Protein AF-0000000077106778 (afdb_homodimer)

Nearest PDB structures (foldseek):
  1pno-assembly1_A  TM=4.713E-01  e=3.213E-03  Rhodospirillum rubrum
  6s59-assembly1_A  TM=4.724E-01  e=4.984E-02  Ovis aries
  6kv3-assembly2_C  TM=3.722E-01  e=4.205E-01  Staphylococcus aureus subsp. aureus COL
  6agm-assembly2_D-3  TM=3.253E-01  e=8.735E-01  Escherichia coli K-12
  3dpi-assembly1_A  TM=2.862E-01  e=7.276E-01  Burkholderia pseudomallei 1710b

Secondary structure (DSSP, 8-state):
-----------------------------SS----S---TTSTT---SS-TTT-EEEEEE--SS-THHHHHHHHHHHHHTSTTSTT--EEEEE----S--S-----HHHHHHHHTT-EEETTT-HHHHHHHHHHHHHHHHHTT--EEEEEES-SHHHHHHHHHHHHH-SS--GGGEEEEE--HHHHHTS-HHHHHHHHHHSEEEEPPPTTSSSSSS-B-EES--TTHHHHHH-TTTHHHHHHHHHHHHHHGGGSSS--HHHHTT-EE-TTHHHHHHHHT-TT--BHHHHHHHHH-----/-----------------------------SS----S---TTSTT---SS-TTT-EEEEEE--SS-THHHHHHHHHHHHHTSTTSTT--EEEEE----S--S-----HHHHHHHHTT-EEETTT-HHHHHHHHHHHHHHHHHTT--EEEEEES-SHHHHHHHHHHHHH-SS--GGGEEEEE--HHHHHTS-HHHHHHHHHHSEEEEPPPTTSTTSSS-B-EES--TTHHHHHH-TTTHHHHHHHHHHHHHHGGGSSS--HHHHTT-EE-TTHHHHHHHHT-TT--BHHHHHHHHH-----

Foldseek 3Di:
DDPPPPPPPPPPPPPPPPPPPPPPPPPPFPAPQLDPPQFCVDPPFDFLFDLVQEEEEEEAQPQVPLLSLLQLLLQLLVCVDPPNVSHHYAYEYNQAFQDHHDHDDDVVLNCLSPNPRYDYCNVCVVVRLVVVLVVLVVSVVSVAAYEYQDNAACVSVLVNCVVVVVPDPDQCAARYEYEDADPVRDVRYDVVSVVCNVVRHNYHYDHFQCAFSPQFAHEFALDQPCVVVQCVQPRSNVSVVSSLVSCVVCQVVIPDRDVSSVNNHHRNSSCRRVCNRGRSRSHGYNQSSCCHSVVGHPD/DCPPPCPPPPPPPPPPPPPPPPPPPPPPFPAPQQDPPQFCVDPPFDFLFDLVQAEEEEEAQPQVPLLSLLQLLLQLLVCVDPPNVSHHYAYEYNQAFQDHHDHDDDVVLNCLSPNPRYDYCNVCVVVRLVVVLVVLVVSVVRVAAYEYQDNAACVSVLVNCVVVVVPDPDQCAARYEYEDADPVNDVRYDVVSVVCNVVRHNYHYDHFQCAFSNQFAHEFALDQPCVVVQCVQPRSNVSVVSSLVSCVVCQVVIPDRDVSSVNNHHRNSSCRRVCNRGRSRSHGYNQSSCCHSVVGHPD

Sequence (598 aa):
MNLKNRLLALGLTLSAAGCAINPQIEAAGIYPQPQAKTCPSDVGFASRFAVGSDLLISNFDIKPDLDDVHSIAAVGSVLRSNPYRDVDYVAVVGTYGNQDGEYVDVPDLFSTAFENNWVDAHNKRSEALNIVSKKIEKTLDAGGRIWIQEAGQSHFTYDLISPIFEASKKDLKSKFVVVQHSMWNEHMSDLSHLLWLNTNTSYVRVQDGNMAGNGSPGYASQDGRAWPQLLEHSELGPLWTLAKQIADKYNPKAIYVNHFIRDGGFDFSDTTELAYILGFDGMYDQNDFFQCFAGISKNMNLKNRLLALGLTLSAAGCAINPQIEAAGIYPQPQAKTCPSDVGFASRFAVGSDLLISNFDIKPDLDDVHSIAAVGSVLRSNPYRDVDYVAVVGTYGNQDGEYVDVPDLFSTAFENNWVDAHNKRSEALNIVSKKIEKTLDAGGRIWIQEAGQSHFTYDLISPIFEASKKDLKSKFVVVQHSMWNEHMSDLSHLLWLNTNTSYVRVQDGNMAGNGSPGYASQDGRAWPQLLEHSELGPLWTLAKQIADKYNPKAIYVNHFIRDGGFDFSDTTELAYILGFDGMYDQNDFFQCFAGISKN

Radius of gyration: 27.35 Å; Cα contacts (8 Å, |Δi|>4): 1120; chains: 2; bounding box: 136×69×58 Å

Solvent-accessible surface area (backbone atoms only — not comparable to full-atom values): 31885 Å² total; per-residue (Å²): 140,87,83,75,77,78,76,80,78,79,77,76,75,74,76,75,74,74,72,74,70,78,73,74,70,78,67,82,53,91,38,74,72,56,61,80,82,57,36,61,75,40,89,85,57,62,48,76,54,49,56,91,44,27,38,39,36,41,36,27,20,33,44,42,48,52,40,40,42,41,16,48,37,51,48,26,41,47,45,68,26,78,84,34,56,65,50,42,58,38,36,35,38,37,21,49,48,70,62,66,69,57,72,61,89,55,64,68,59,47,36,64,41,43,54,81,39,56,41,47,34,64,89,36,40,71,59,31,46,52,56,51,44,52,54,49,50,56,29,48,73,71,70,22,39,40,36,34,29,46,34,31,19,49,44,49,59,40,68,48,46,52,60,53,56,70,71,41,91,63,90,52,31,88,38,31,36,38,28,36,36,50,67,64,31,56,59,32,18,55,62,72,48,50,52,48,44,52,72,54,30,42,54,42,65,48,47,48,12,56,40,53,82,64,63,20,26,9,28,37,35,56,70,38,80,59,48,70,58,44,53,65,32,89,82,55,5,69,43,46,44,50,30,49,52,51,36,65,66,46,33,84,74,35,90,69,62,54,62,31,51,73,63,52,23,36,32,24,28,57,37,38,33,47,23,52,42,58,38,45,35,44,27,52,34,50,57,51,49,37,32,59,63,66,67,41,73,85,120,139,86,80,76,79,78,77,79,78,79,78,76,76,76,77,75,77,73,73,75,71,76,74,75,68,77,68,84,54,93,38,74,71,57,64,81,82,58,36,64,75,39,88,85,58,64,48,77,53,50,55,89,44,25,39,37,37,42,37,27,21,33,45,42,50,53,40,40,43,40,17,48,38,49,50,27,42,47,45,69,27,78,85,36,55,64,49,43,59,37,36,36,38,38,20,50,48,69,62,67,69,56,72,61,88,53,66,67,59,47,36,64,40,44,54,83,40,56,41,46,34,64,88,36,40,71,59,30,44,51,57,51,44,52,54,48,51,56,30,49,73,72,70,22,40,41,38,34,29,45,33,33,18,48,44,48,58,41,67,47,46,52,60,53,57,70,72,42,92,63,90,53,29,89,37,30,36,39,27,37,36,51,67,64,31,56,61,30,19,56,63,71,49,50,52,48,44,50,72,53,28,43,55,41,63,49,49,48,12,56,42,52,81,65,63,20,25,9,28,38,36,56,71,39,78,60,49,69,61,43,53,65,31,88,79,55,4,69,42,47,44,50,30,48,52,53,38,65,66,46,33,84,72,36,92,70,62,54,62,30,51,73,63,51,23,36,32,25,27,57,37,37,32,46,24,53,42,57,37,44,35,42,28,51,34,49,56,51,47,37,32,58,63,66,68,40,72,86,118

Organism: Hirschia baltica (strain ATCC 49814 / DSM 5838 / IFAM 1418) (NCBI:txid582402)

pLDDT: mean 85.87, std 22.46, range [21.19, 98.88]

Structure (mmCIF, N/CA/C/O backbone):
data_AF-0000000077106778-model_v1
#
loop_
_entity.id
_entity.type
_entity.pdbx_description
1 polymer 'Uncharacterized protein'
#
loop_
_atom_site.group_PDB
_atom_site.id
_atom_site.type_symbol
_atom_site.label_atom_id
_atom_site.label_alt_id
_atom_site.label_comp_id
_atom_site.label_asym_id
_atom_site.label_entity_id
_atom_site.label_seq_id
_atom_site.pdbx_PDB_ins_code
_atom_site.Cartn_x
_atom_site.Cartn_y
_atom_site.Cartn_z
_atom_site.occupancy
_atom_site.B_iso_or_equiv
_atom_site.auth_seq_id
_atom_site.auth_comp_id
_atom_site.auth_asym_id
_atom_site.auth_atom_id
_atom_site.pdbx_PDB_model_num
ATOM 1 N N . MET A 1 1 ? 72.25 7.523 24.391 1 25.89 1 MET A N 1
ATOM 2 C CA . MET A 1 1 ? 72.062 7.996 23.031 1 25.89 1 MET A CA 1
ATOM 3 C C . MET A 1 1 ? 70.688 7.609 22.531 1 25.89 1 MET A C 1
ATOM 5 O O . MET A 1 1 ? 70.25 6.441 22.609 1 25.89 1 MET A O 1
ATOM 9 N N . ASN A 1 2 ? 69.688 8.703 22.406 1 25.11 2 ASN A N 1
ATOM 10 C CA . ASN A 1 2 ? 68.312 9.062 22.203 1 25.11 2 ASN A CA 1
ATOM 11 C C . ASN A 1 2 ? 67.812 8.727 20.781 1 25.11 2 ASN A C 1
ATOM 13 O O . ASN A 1 2 ? 68.375 9.266 19.812 1 25.11 2 ASN A O 1
ATOM 17 N N . LEU A 1 3 ? 67.312 7.438 20.5 1 22.25 3 LEU A N 1
ATOM 18 C CA . LEU A 1 3 ? 66.812 6.699 19.359 1 22.25 3 LEU A CA 1
ATOM 19 C C . LEU A 1 3 ? 65.625 7.449 18.719 1 22.25 3 LEU A C 1
ATOM 21 O O . LEU A 1 3 ? 64.5 7.344 19.172 1 22.25 3 LEU A O 1
ATOM 25 N N . LYS A 1 4 ? 65.812 8.773 18.391 1 25.11 4 LYS A N 1
ATOM 26 C CA . LYS A 1 4 ? 64.812 9.617 17.828 1 25.11 4 LYS A CA 1
ATOM 27 C C . LYS A 1 4 ? 64.375 9.125 16.453 1 25.11 4 LYS A C 1
ATOM 29 O O . LYS A 1 4 ? 65.125 9.219 15.484 1 25.11 4 LYS A O 1
ATOM 34 N N . ASN A 1 5 ? 63.656 7.941 16.359 1 21.19 5 ASN A N 1
ATOM 35 C CA . ASN A 1 5 ? 63.188 7.207 15.18 1 21.19 5 ASN A CA 1
ATOM 36 C C . ASN A 1 5 ? 62.344 8.078 14.266 1 21.19 5 ASN A C 1
ATOM 38 O O . ASN A 1 5 ? 61.312 8.578 14.688 1 21.19 5 ASN A O 1
ATOM 42 N N . ARG A 1 6 ? 62.938 8.875 13.375 1 22.05 6 ARG A N 1
ATOM 43 C CA . ARG A 1 6 ? 62.344 9.75 12.352 1 22.05 6 ARG A CA 1
ATOM 44 C C . ARG A 1 6 ? 61.438 8.969 11.406 1 22.05 6 ARG A C 1
ATOM 46 O O . ARG A 1 6 ? 61.938 8.188 10.578 1 22.05 6 ARG A O 1
ATOM 53 N N . LEU A 1 7 ? 60.312 8.383 11.852 1 23.81 7 LEU A N 1
ATOM 54 C CA . LEU A 1 7 ? 59.438 7.684 10.914 1 23.81 7 LEU A CA 1
ATOM 55 C C . LEU A 1 7 ? 58.969 8.625 9.805 1 23.81 7 LEU A C 1
ATOM 57 O O . LEU A 1 7 ? 58.438 9.688 10.078 1 23.81 7 LEU A O 1
ATOM 61 N N . LEU A 1 8 ? 59.625 8.664 8.664 1 22.47 8 LEU A N 1
ATOM 62 C CA . LEU A 1 8 ? 59.375 9.375 7.418 1 22.47 8 LEU A CA 1
ATOM 63 C C . LEU A 1 8 ? 57.969 9.086 6.918 1 22.47 8 LEU A C 1
ATOM 65 O O . LEU A 1 8 ? 57.594 7.926 6.695 1 22.47 8 LEU A O 1
ATOM 69 N N . ALA A 1 9 ? 56.938 9.945 7.23 1 23.77 9 ALA A N 1
ATOM 70 C CA . ALA A 1 9 ? 55.531 10.039 6.844 1 23.77 9 ALA A CA 1
ATOM 71 C C . ALA A 1 9 ? 55.406 10.242 5.34 1 23.77 9 ALA A C 1
ATOM 73 O O . ALA A 1 9 ? 55.75 11.297 4.809 1 23.77 9 ALA A O 1
ATOM 74 N N . LEU A 1 10 ? 55.875 9.281 4.496 1 26.06 10 LEU A N 1
ATOM 75 C CA . LEU A 1 10 ? 55.625 9.438 3.064 1 26.06 10 LEU A CA 1
ATOM 76 C C . LEU A 1 10 ? 54.156 9.641 2.789 1 26.06 10 LEU A C 1
ATOM 78 O O . LEU A 1 10 ? 53.312 8.805 3.166 1 26.06 10 LEU A O 1
ATOM 82 N N . GLY A 1 11 ? 53.688 10.898 2.66 1 22.39 11 GLY A N 1
ATOM 83 C CA . GLY A 1 11 ? 52.406 11.445 2.281 1 22.39 11 GLY A CA 1
ATOM 84 C C . GLY A 1 11 ? 51.938 11 0.905 1 22.39 11 GLY A C 1
ATOM 85 O O . GLY A 1 11 ? 52.531 11.398 -0.107 1 22.39 11 GLY A O 1
ATOM 86 N N . LEU A 1 12 ? 51.75 9.641 0.648 1 24.19 12 LEU A N 1
ATOM 87 C CA . LEU A 1 12 ? 51.219 9.25 -0.658 1 24.19 12 LEU A CA 1
ATOM 88 C C . LEU A 1 12 ? 49.938 10 -0.979 1 24.19 12 LEU A C 1
ATOM 90 O O . LEU A 1 12 ? 48.969 9.969 -0.196 1 24.19 12 LEU A O 1
ATOM 94 N N . THR A 1 13 ? 50.062 11.078 -1.682 1 21.72 13 THR A N 1
ATOM 95 C CA . THR A 1 13 ? 48.969 11.875 -2.254 1 21.72 13 THR A CA 1
ATOM 96 C C . THR A 1 13 ? 48.125 11.023 -3.189 1 21.72 13 THR A C 1
ATOM 98 O O . THR A 1 13 ? 48.594 10.539 -4.215 1 21.72 13 THR A O 1
ATOM 101 N N . LEU A 1 14 ? 47.375 10.078 -2.686 1 23.69 14 LEU A N 1
ATOM 102 C CA . LEU A 1 14 ? 46.438 9.398 -3.59 1 23.69 14 LEU A CA 1
ATOM 103 C C . LEU A 1 14 ? 45.562 10.398 -4.297 1 23.69 14 LEU A C 1
ATOM 105 O O . LEU A 1 14 ? 44.875 11.195 -3.646 1 23.69 14 LEU A O 1
ATOM 109 N N . SER A 1 15 ? 46 10.875 -5.441 1 22.17 15 SER A N 1
ATOM 110 C CA . SER A 1 15 ? 45.188 11.695 -6.355 1 22.17 15 SER A CA 1
ATOM 111 C C . SER A 1 15 ? 43.844 11.086 -6.605 1 22.17 15 SER A C 1
ATOM 113 O O . SER A 1 15 ? 43.719 9.938 -7.039 1 22.17 15 SER A O 1
ATOM 115 N N . ALA A 1 16 ? 42.875 11.5 -5.848 1 23.08 16 ALA A N 1
ATOM 116 C CA . ALA A 1 16 ? 41.469 11.211 -6.012 1 23.08 16 ALA A CA 1
ATOM 117 C C . ALA A 1 16 ? 40.969 11.625 -7.398 1 23.08 16 ALA A C 1
ATOM 119 O O . ALA A 1 16 ? 40.875 12.812 -7.707 1 23.08 16 ALA A O 1
ATOM 120 N N . ALA A 1 17 ? 41.562 10.992 -8.445 1 24.67 17 ALA A N 1
ATOM 121 C CA . ALA A 1 17 ? 40.938 11.281 -9.727 1 24.67 17 ALA A CA 1
ATOM 122 C C . ALA A 1 17 ? 39.438 11.211 -9.625 1 24.67 17 ALA A C 1
ATOM 124 O O . ALA A 1 17 ? 38.875 10.203 -9.156 1 24.67 17 ALA A O 1
ATOM 125 N N . GLY A 1 18 ? 38.781 12.32 -9.469 1 22 18 GLY A N 1
ATOM 126 C CA . GLY A 1 18 ? 37.375 12.617 -9.469 1 22 18 GLY A CA 1
ATOM 127 C C . GLY A 1 18 ? 36.656 12.031 -10.664 1 22 18 GLY A C 1
ATOM 128 O O . GLY A 1 18 ? 36.844 12.461 -11.797 1 22 18 GLY A O 1
ATOM 129 N N . CYS A 1 19 ? 36.688 10.711 -10.844 1 24.22 19 CYS A N 1
ATOM 130 C CA . CYS A 1 19 ? 35.844 10.258 -11.945 1 24.22 19 CYS A CA 1
ATOM 131 C C . CYS A 1 19 ? 34.5 10.961 -11.93 1 24.22 19 CYS A C 1
ATOM 133 O O . CYS A 1 19 ? 33.75 10.875 -10.945 1 24.22 19 CYS A O 1
ATOM 135 N N . ALA A 1 20 ? 34.375 11.992 -12.711 1 24.61 20 ALA A N 1
ATOM 136 C CA . ALA A 1 20 ? 33.125 12.688 -13.031 1 24.61 20 ALA A CA 1
ATOM 137 C C . ALA A 1 20 ? 32 11.695 -13.344 1 24.61 20 ALA A C 1
ATOM 139 O O . ALA A 1 20 ? 32.094 10.945 -14.32 1 24.61 20 ALA A O 1
ATOM 140 N N . ILE A 1 21 ? 31.531 11.008 -12.375 1 25.06 21 ILE A N 1
ATOM 141 C CA . ILE A 1 21 ? 30.328 10.188 -12.547 1 25.06 21 ILE A CA 1
ATOM 142 C C . ILE A 1 21 ? 29.281 10.977 -13.32 1 25.06 21 ILE A C 1
ATOM 144 O O . ILE A 1 21 ? 28.922 12.094 -12.953 1 25.06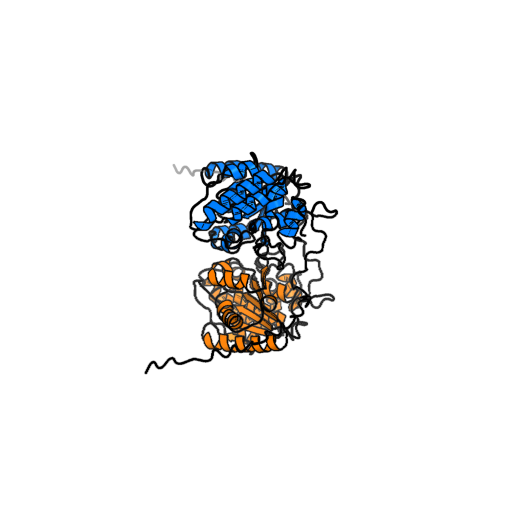 21 ILE A O 1
ATOM 148 N N . ASN A 1 22 ? 29.422 10.836 -14.656 1 24.59 22 ASN A N 1
ATOM 149 C CA . ASN A 1 22 ? 28.391 11.375 -15.539 1 24.59 22 ASN A CA 1
ATOM 150 C C . ASN A 1 22 ? 26.984 11.062 -15.016 1 24.59 22 ASN A C 1
ATOM 152 O O . ASN A 1 22 ? 26.594 9.898 -14.945 1 24.59 22 ASN A O 1
ATOM 156 N N . PRO A 1 23 ? 26.406 11.953 -14.32 1 24.83 23 PRO A N 1
ATOM 157 C CA . PRO A 1 23 ? 25.188 11.836 -13.523 1 24.83 23 PRO A CA 1
ATOM 158 C C . PRO A 1 23 ? 23.984 11.406 -14.352 1 24.83 23 PRO A C 1
ATOM 160 O O . PRO A 1 23 ? 22.953 11.016 -13.797 1 24.83 23 PRO A O 1
ATOM 163 N N . GLN A 1 24 ? 23.906 11.812 -15.641 1 25.7 24 GLN A N 1
ATOM 164 C CA . GLN A 1 24 ? 22.562 11.992 -16.156 1 25.7 24 GLN A CA 1
ATOM 165 C C . GLN A 1 24 ? 21.969 10.656 -16.609 1 25.7 24 GLN A C 1
ATOM 167 O O . GLN A 1 24 ? 21.781 10.43 -17.812 1 25.7 24 GLN A O 1
ATOM 172 N N . ILE A 1 25 ? 22.5 9.609 -16.297 1 27.23 25 ILE A N 1
ATOM 173 C CA . ILE A 1 25 ? 21.75 8.539 -16.938 1 27.23 25 ILE A CA 1
ATOM 174 C C . ILE A 1 25 ? 20.266 8.688 -16.625 1 27.23 25 ILE A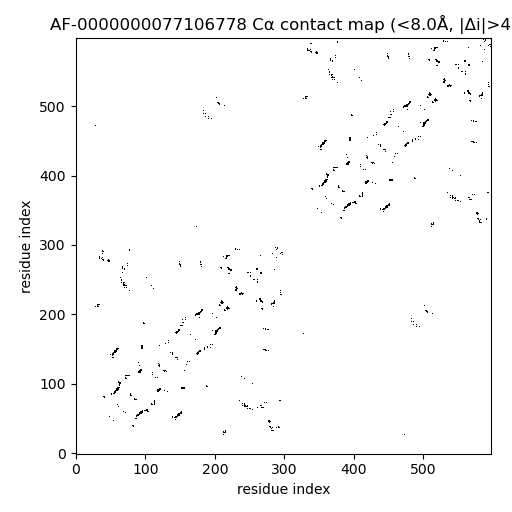 C 1
ATOM 176 O O . ILE A 1 25 ? 19.859 8.656 -15.453 1 27.23 25 ILE A O 1
ATOM 180 N N . GLU A 1 26 ? 19.422 9.273 -17.469 1 27.97 26 GLU A N 1
ATOM 181 C CA . GLU A 1 26 ? 17.969 9.359 -17.422 1 27.97 26 GLU A CA 1
ATOM 182 C C . GLU A 1 26 ? 17.344 8.023 -17.016 1 27.97 26 GLU A C 1
ATOM 184 O O . GLU A 1 26 ? 17.484 7.027 -17.719 1 27.97 26 GLU A O 1
ATOM 189 N N . ALA A 1 27 ? 17.359 7.66 -15.891 1 29.89 27 ALA A N 1
ATOM 190 C CA . ALA A 1 27 ? 16.625 6.492 -15.406 1 29.89 27 ALA A CA 1
ATOM 191 C C . ALA A 1 27 ? 15.242 6.41 -16.047 1 29.89 27 ALA A C 1
ATOM 193 O O . ALA A 1 27 ? 14.422 7.312 -15.875 1 29.89 27 ALA A O 1
ATOM 194 N N . ALA A 1 28 ? 15.023 5.914 -17.156 1 34.66 28 ALA A N 1
ATOM 195 C CA . ALA A 1 28 ? 13.68 5.586 -17.641 1 34.66 28 ALA A CA 1
ATOM 196 C C . ALA A 1 28 ? 12.812 5.043 -16.5 1 34.66 28 ALA A C 1
ATOM 198 O O . ALA A 1 28 ? 13.023 3.924 -16.031 1 34.66 28 ALA A O 1
ATOM 199 N N . GLY A 1 29 ? 12.492 5.824 -15.5 1 39.06 29 GLY A N 1
ATOM 200 C CA . GLY A 1 29 ? 11.859 5.562 -14.219 1 39.06 29 GLY A CA 1
ATOM 201 C C . GLY A 1 29 ? 10.578 4.762 -14.336 1 39.06 29 GLY A C 1
ATOM 202 O O . GLY A 1 29 ? 9.828 4.922 -15.297 1 39.06 29 GLY A O 1
ATOM 203 N N . ILE A 1 30 ? 10.648 3.604 -13.789 1 46.91 30 ILE A N 1
ATOM 204 C CA . ILE A 1 30 ? 9.523 2.678 -13.703 1 46.91 30 ILE A CA 1
ATOM 205 C C . ILE A 1 30 ? 8.25 3.445 -13.367 1 46.91 30 ILE A C 1
ATOM 207 O O . ILE A 1 30 ? 7.145 2.984 -13.672 1 46.91 30 ILE A O 1
ATOM 211 N N . TYR A 1 31 ? 8.391 4.555 -12.695 1 46.84 31 TYR A N 1
ATOM 212 C CA . TYR A 1 31 ? 7.207 5.348 -12.383 1 46.84 31 TYR A CA 1
ATOM 213 C C . TYR A 1 31 ? 7.094 6.551 -13.312 1 46.84 31 TYR A C 1
ATOM 215 O O . TYR A 1 31 ? 8.102 7.188 -13.633 1 46.84 31 TYR A O 1
ATOM 223 N N . PRO A 1 32 ? 6.055 6.617 -14.141 1 43.56 32 PRO A N 1
ATOM 224 C CA . PRO A 1 32 ? 5.941 7.887 -14.859 1 43.56 32 PRO A CA 1
ATOM 225 C C . PRO A 1 32 ? 6.336 9.094 -14.008 1 43.56 32 PRO A C 1
ATOM 227 O O . PRO A 1 32 ? 5.949 9.172 -12.836 1 43.56 32 PRO A O 1
ATOM 230 N N . GLN A 1 33 ? 7.395 9.734 -14.445 1 44.81 33 GLN A N 1
ATOM 231 C CA . GLN A 1 33 ? 7.723 10.977 -13.75 1 44.81 33 GLN A CA 1
ATOM 232 C C . GLN A 1 33 ? 6.551 11.953 -13.797 1 44.81 33 GLN A C 1
ATOM 234 O O . GLN A 1 33 ? 5.887 12.086 -14.828 1 44.81 33 GLN A O 1
ATOM 239 N N . PRO A 1 34 ? 5.984 12.336 -12.672 1 44 34 PRO A N 1
ATOM 240 C CA . PRO A 1 34 ? 4.953 13.375 -12.719 1 44 34 PRO A CA 1
ATOM 241 C C . PRO A 1 34 ? 5.305 14.523 -13.664 1 44 34 PRO A C 1
ATOM 243 O O . PRO A 1 34 ? 6.465 14.938 -13.727 1 44 34 PRO A O 1
ATOM 246 N N . GLN A 1 35 ? 4.613 14.711 -14.781 1 44.75 35 GLN A N 1
ATOM 247 C CA . GLN A 1 35 ? 4.777 15.875 -15.648 1 44.75 35 GLN A CA 1
ATOM 248 C C . GLN A 1 35 ? 4.863 17.156 -14.828 1 44.75 35 GLN A C 1
ATOM 250 O O . GLN A 1 35 ? 4.336 17.234 -13.719 1 44.75 35 GLN A O 1
ATOM 255 N N . ALA A 1 36 ? 5.332 18.359 -15.453 1 42.28 36 ALA A N 1
ATOM 256 C CA . ALA A 1 36 ? 5.711 19.688 -14.984 1 42.28 36 ALA A CA 1
ATOM 257 C C . ALA A 1 36 ? 4.512 20.438 -14.398 1 42.28 36 ALA A C 1
ATOM 259 O O . ALA A 1 36 ? 4.625 21.594 -14 1 42.28 36 ALA A O 1
ATOM 260 N N . LYS A 1 37 ? 3.254 20.156 -14.781 1 51.94 37 LYS A N 1
ATOM 261 C CA . LYS A 1 37 ? 2.369 21.234 -14.328 1 51.94 37 LYS A CA 1
ATOM 262 C C . LYS A 1 37 ? 2.139 21.156 -12.82 1 51.94 37 LYS A C 1
ATOM 264 O O . LYS A 1 37 ? 1.562 20.172 -12.32 1 51.94 37 LYS A O 1
ATOM 269 N N . THR A 1 38 ? 2.945 21.812 -11.922 1 60.69 38 THR A N 1
ATOM 270 C CA . THR A 1 38 ? 3.357 21.547 -10.555 1 60.69 38 THR A CA 1
ATOM 271 C C . THR A 1 38 ? 2.303 22.016 -9.562 1 60.69 38 THR A C 1
ATOM 273 O O . THR A 1 38 ? 2.041 21.359 -8.555 1 60.69 38 THR A O 1
ATOM 276 N N . CYS A 1 39 ? 1.713 23.125 -10.016 1 77.31 39 CYS A N 1
ATOM 277 C CA . CYS A 1 39 ? 0.872 23.656 -8.945 1 77.31 39 CYS A CA 1
ATOM 278 C C . CYS A 1 39 ? -0.604 23.562 -9.32 1 77.31 39 CYS A C 1
ATOM 280 O O . CYS A 1 39 ? -0.977 23.781 -10.469 1 77.31 39 CYS A O 1
ATOM 282 N N . PRO A 1 40 ? -1.445 23.141 -8.453 1 71.12 40 PRO A N 1
ATOM 283 C CA . PRO A 1 40 ? -2.887 23.031 -8.695 1 71.12 40 PRO A CA 1
ATOM 284 C C . PRO A 1 40 ? -3.502 24.312 -9.227 1 71.12 40 PRO A C 1
ATOM 286 O O . PRO A 1 40 ? -4.52 24.281 -9.922 1 71.12 40 PRO A O 1
ATOM 289 N N . SER A 1 41 ? -3.023 25.375 -8.883 1 64.69 41 SER A N 1
ATOM 290 C CA . SER A 1 41 ? -3.547 26.625 -9.414 1 64.69 41 SER A CA 1
ATOM 291 C C . SER A 1 41 ? -3.365 26.703 -10.922 1 64.69 41 SER A C 1
ATOM 293 O O . SER A 1 41 ? -4.004 27.516 -11.586 1 64.69 41 SER A O 1
ATOM 295 N N . ASP A 1 42 ? -2.609 25.734 -11.289 1 62.19 42 ASP A N 1
ATOM 296 C CA . ASP A 1 42 ? -2.375 25.719 -12.727 1 62.19 42 ASP A CA 1
ATOM 297 C C . ASP A 1 42 ? -3.537 25.062 -13.469 1 62.19 42 ASP A C 1
ATOM 299 O O . ASP A 1 42 ? -4.203 24.188 -12.93 1 62.19 42 ASP A O 1
ATOM 303 N N . VAL A 1 43 ? -3.896 25.5 -14.531 1 55.06 43 VAL A N 1
ATOM 304 C CA . VAL A 1 43 ? -5.008 25.062 -15.359 1 55.06 43 VAL A CA 1
ATOM 305 C C . VAL A 1 43 ? -4.898 23.547 -15.609 1 55.06 43 VAL A C 1
ATOM 307 O O . VAL A 1 43 ? -3.799 23.031 -15.82 1 55.06 43 VAL A O 1
ATOM 310 N N . GLY A 1 44 ? -6.059 22.891 -15.391 1 55.34 44 GLY A N 1
ATOM 311 C CA . GLY A 1 44 ? -6.207 21.484 -15.75 1 55.34 44 GLY A CA 1
ATOM 312 C C . GLY A 1 44 ? -5.992 20.547 -14.578 1 55.34 44 GLY A C 1
ATOM 313 O O . GLY A 1 44 ? -5.949 19.328 -14.758 1 55.34 44 GLY A O 1
ATOM 314 N N . PHE A 1 45 ? -5.934 21.172 -13.414 1 62.97 45 PHE A N 1
ATOM 315 C CA . PHE A 1 45 ? -5.785 20.312 -12.242 1 62.97 45 PHE A CA 1
ATOM 316 C C . PHE A 1 45 ? -7.109 19.656 -11.883 1 62.97 45 PHE A C 1
ATOM 318 O O . PHE A 1 45 ? -8.141 20.312 -11.812 1 62.97 45 PHE A O 1
ATOM 325 N N . ALA A 1 46 ? -7.023 18.266 -11.961 1 69 46 ALA A N 1
ATOM 326 C CA . ALA A 1 46 ? -8.234 17.531 -11.625 1 69 46 ALA A CA 1
ATOM 327 C C . ALA A 1 46 ? -8.125 16.891 -10.234 1 69 46 ALA A C 1
ATOM 329 O O . ALA A 1 46 ? -7.305 16 -10.016 1 69 46 ALA A O 1
ATOM 330 N N . SER A 1 47 ? -8.93 17.469 -9.32 1 83.75 47 SER A N 1
ATOM 331 C CA . SER A 1 47 ? -9.023 16.938 -7.965 1 83.75 47 SER A CA 1
ATOM 332 C C . SER A 1 47 ? -9.961 15.727 -7.918 1 83.75 47 SER A C 1
ATOM 334 O O . SER A 1 47 ? -10.961 15.68 -8.641 1 83.75 47 SER A O 1
ATOM 336 N N . ARG A 1 48 ? -9.516 14.75 -7.102 1 91.19 48 ARG A N 1
ATOM 337 C CA . ARG A 1 48 ? -10.398 13.617 -6.844 1 91.19 48 ARG A CA 1
ATOM 338 C C . ARG A 1 48 ? -11.508 14 -5.871 1 91.19 48 ARG A C 1
ATOM 340 O O . ARG A 1 48 ? -12.555 13.352 -5.82 1 91.19 48 ARG A O 1
ATOM 347 N N . PHE A 1 49 ? -11.242 15.047 -5.137 1 94.69 49 PHE A N 1
ATOM 348 C CA . PHE A 1 49 ? -12.133 15.609 -4.125 1 94.69 49 PHE A CA 1
ATOM 349 C C . PHE A 1 49 ? -13.078 16.625 -4.742 1 94.69 49 PHE A C 1
ATOM 351 O O . PHE A 1 49 ? -12.633 17.547 -5.43 1 94.69 49 PHE A O 1
ATOM 358 N N . ALA A 1 50 ? -14.344 16.469 -4.461 1 94.06 50 ALA A N 1
ATOM 359 C CA . ALA A 1 50 ? -15.32 17.469 -4.902 1 94.06 50 ALA A CA 1
ATOM 360 C C . ALA A 1 50 ? -15.516 18.547 -3.852 1 94.06 50 ALA A C 1
ATOM 362 O O . ALA A 1 50 ? -16.266 18.359 -2.891 1 94.06 50 ALA A O 1
ATOM 363 N N . VAL A 1 51 ? -14.945 19.766 -3.896 1 89 51 VAL A N 1
ATOM 364 C CA . VAL A 1 51 ? -14.891 20.859 -2.922 1 89 51 VAL A CA 1
ATOM 365 C C . VAL A 1 51 ? -16.312 21.297 -2.561 1 89 51 VAL A C 1
ATOM 367 O O . VAL A 1 51 ? -16.594 21.625 -1.407 1 89 51 VAL A O 1
ATOM 370 N N . GLY A 1 52 ? -17.359 21.016 -3.344 1 87.75 52 GLY A N 1
ATOM 371 C CA . GLY A 1 52 ? -18.703 21.469 -3.074 1 87.75 52 GLY A CA 1
ATOM 372 C C . GLY A 1 52 ? -19.562 20.438 -2.385 1 87.75 52 GLY A C 1
ATOM 373 O O . GLY A 1 52 ? -20.625 20.766 -1.834 1 87.75 52 GLY A O 1
ATOM 374 N N . SER A 1 53 ? -18.984 19.266 -2.195 1 95.25 53 SER A N 1
ATOM 375 C CA . SER A 1 53 ? -19.875 18.234 -1.689 1 95.25 53 SER A CA 1
ATOM 376 C C . SER A 1 53 ? -19.141 17.297 -0.729 1 95.25 53 SER A C 1
ATOM 378 O O . SER A 1 53 ? -19.719 16.812 0.239 1 95.25 53 SER A O 1
ATOM 380 N N . ASP A 1 54 ? -17.891 17.141 -0.909 1 98.12 54 ASP A N 1
ATOM 381 C CA . ASP A 1 54 ? -17.156 16.125 -0.161 1 98.12 54 ASP A CA 1
ATOM 382 C C . ASP A 1 54 ? -16.656 16.688 1.167 1 98.12 54 ASP A C 1
ATOM 384 O O . ASP A 1 54 ? -16.641 17.891 1.373 1 98.12 54 ASP A O 1
ATOM 388 N N . LEU A 1 55 ? -16.297 15.75 2.09 1 98.75 55 LEU A N 1
ATOM 389 C CA . LEU A 1 55 ? -15.688 16.078 3.375 1 98.75 55 LEU A CA 1
ATOM 390 C C . LEU A 1 55 ? -14.297 15.461 3.482 1 98.75 55 LEU A C 1
ATOM 392 O O . LEU A 1 55 ? -14.102 14.289 3.164 1 98.75 55 LEU A O 1
ATOM 396 N N . LEU A 1 56 ? -13.406 16.312 3.875 1 98.75 56 LEU A N 1
ATOM 397 C CA . LEU A 1 56 ? -12.055 15.844 4.184 1 98.75 56 LEU A CA 1
ATOM 398 C C . LEU A 1 56 ? -11.867 15.68 5.688 1 98.75 56 LEU A C 1
ATOM 400 O O . LEU A 1 56 ? -12.133 16.594 6.457 1 98.75 56 LEU A O 1
ATOM 404 N N . ILE A 1 57 ? -11.469 14.508 6.113 1 98.88 57 ILE A N 1
ATOM 405 C CA . ILE A 1 57 ? -11.023 14.25 7.48 1 98.88 57 ILE A CA 1
ATOM 406 C C . ILE A 1 57 ? -9.516 14.039 7.504 1 98.88 57 ILE A C 1
ATOM 408 O O . ILE A 1 57 ? -9.008 13.078 6.922 1 98.88 57 ILE A O 1
ATOM 412 N N . SER A 1 58 ? -8.836 14.938 8.133 1 98.69 58 SER A N 1
ATOM 413 C CA . SER A 1 58 ? -7.379 14.859 8.227 1 98.69 58 SER A CA 1
ATOM 414 C C . SER A 1 58 ? -6.938 14.367 9.602 1 98.69 58 SER A C 1
ATOM 416 O O . SER A 1 58 ? -7.035 15.102 10.586 1 98.69 58 SER A O 1
ATOM 418 N N . ASN A 1 59 ? -6.379 13.18 9.625 1 98.25 59 ASN A N 1
ATOM 419 C CA . ASN A 1 59 ? -5.941 12.555 10.867 1 98.25 59 ASN A CA 1
ATOM 420 C C . ASN A 1 59 ? -4.449 12.766 11.102 1 98.25 59 ASN A C 1
ATOM 422 O O . ASN A 1 59 ? -3.652 12.719 10.172 1 98.25 59 ASN A O 1
ATOM 426 N N . PHE A 1 60 ? -4.137 13.023 12.414 1 97.75 60 PHE A N 1
ATOM 427 C CA . PHE A 1 60 ? -2.748 13.141 12.852 1 97.75 60 PHE A CA 1
ATOM 428 C C . PHE A 1 60 ? -2.535 12.422 14.18 1 97.75 60 PHE A C 1
ATOM 430 O O . PHE A 1 60 ? -3.287 12.641 15.133 1 97.75 60 PHE A O 1
ATOM 437 N N . ASP A 1 61 ? -1.505 11.594 14.289 1 94.94 61 ASP A N 1
ATOM 438 C CA . ASP A 1 61 ? -1.337 10.836 15.531 1 94.94 61 ASP A CA 1
ATOM 439 C C . ASP A 1 61 ? -0.51 11.625 16.547 1 94.94 61 ASP A C 1
ATOM 441 O O . ASP A 1 61 ? -0.78 11.57 17.75 1 94.94 61 ASP A O 1
ATOM 445 N N . ILE A 1 62 ? 0.536 12.281 16.141 1 93.31 62 ILE A N 1
ATOM 446 C CA . ILE A 1 62 ? 1.454 13.102 16.922 1 93.31 62 ILE A CA 1
ATOM 447 C C . ILE A 1 62 ? 1.949 12.312 18.125 1 93.31 62 ILE A C 1
ATOM 449 O O . ILE A 1 62 ? 1.981 12.828 19.25 1 93.31 62 ILE A O 1
ATOM 453 N N . LYS A 1 63 ? 2.355 10.969 18.078 1 88.94 63 LYS A N 1
ATOM 454 C CA . LYS A 1 63 ? 2.863 10.125 19.156 1 88.94 63 LYS A CA 1
ATOM 455 C C . LYS A 1 63 ? 4.109 9.359 18.703 1 88.94 63 LYS A C 1
ATOM 457 O O . LYS A 1 63 ? 4.027 8.188 18.344 1 88.94 63 LYS A O 1
ATOM 462 N N . PRO A 1 64 ? 5.465 9.938 19.156 1 68.69 64 PRO A N 1
ATOM 463 C CA . PRO A 1 64 ? 5.586 11.398 19.094 1 68.69 64 PRO A CA 1
ATOM 464 C C . PRO A 1 64 ? 5.582 11.922 17.656 1 68.69 64 PRO A C 1
ATOM 466 O O . PRO A 1 64 ? 5.051 13 17.391 1 68.69 64 PRO A O 1
ATOM 469 N N . ASP A 1 65 ? 5.727 11.125 16.734 1 76 65 ASP A N 1
ATOM 470 C CA . ASP A 1 65 ? 5.934 11.234 15.297 1 76 65 ASP A CA 1
ATOM 471 C C . ASP A 1 65 ? 5.973 12.695 14.859 1 76 65 ASP A C 1
ATOM 473 O O . ASP A 1 65 ? 4.938 13.273 14.516 1 76 65 ASP A O 1
ATOM 477 N N . LEU A 1 66 ? 7.148 13.25 14.914 1 89.94 66 LEU A N 1
ATOM 478 C CA . LEU A 1 66 ? 7.277 14.703 14.789 1 89.94 66 LEU A CA 1
ATOM 479 C C . LEU A 1 66 ? 7.137 15.141 13.336 1 89.94 66 LEU A C 1
ATOM 481 O O . LEU A 1 66 ? 6.969 16.328 13.055 1 89.94 66 LEU A O 1
ATOM 485 N N . ASP A 1 67 ? 7.141 14.164 12.477 1 93.38 67 ASP A N 1
ATOM 486 C CA . ASP A 1 67 ? 6.801 14.516 11.102 1 93.38 67 ASP A CA 1
ATOM 487 C C . ASP A 1 67 ? 5.352 14.992 11 1 93.38 67 ASP A C 1
ATOM 489 O O . ASP A 1 67 ? 5.023 15.812 10.133 1 93.38 67 ASP A O 1
ATOM 493 N N . ASP A 1 68 ? 4.531 14.695 11.938 1 94.38 68 ASP A N 1
ATOM 494 C CA . ASP A 1 68 ? 3.154 15.18 11.977 1 94.38 68 ASP A CA 1
ATOM 495 C C . ASP A 1 68 ? 3.105 16.688 12.188 1 94.38 68 ASP A C 1
ATOM 497 O O . ASP A 1 68 ? 2.236 17.375 11.641 1 94.38 68 ASP A O 1
ATOM 501 N N . VAL A 1 69 ? 4.016 17.141 13.008 1 97.19 69 VAL A N 1
ATOM 502 C CA . VAL A 1 69 ? 4.023 18.578 13.312 1 97.19 69 VAL A CA 1
ATOM 503 C C . VAL A 1 69 ? 4.242 19.375 12.031 1 97.19 69 VAL A C 1
ATOM 505 O O . VAL A 1 69 ? 3.523 20.344 11.773 1 97.19 69 VAL A O 1
ATOM 508 N N . HIS A 1 70 ? 5.203 18.969 11.242 1 98.12 70 HIS A N 1
ATOM 509 C CA . HIS A 1 70 ? 5.41 19.594 9.945 1 98.12 70 HIS A CA 1
ATOM 510 C C . HIS A 1 70 ? 4.23 19.359 9.016 1 98.12 70 HIS A C 1
ATOM 512 O O . HIS A 1 70 ? 3.85 20.234 8.242 1 98.12 70 HIS A O 1
ATOM 518 N N . SER A 1 71 ? 3.631 18.203 9.078 1 98.44 71 SER A N 1
ATOM 519 C CA . SER A 1 71 ? 2.506 17.859 8.211 1 98.44 71 SER A CA 1
ATOM 520 C C . SER A 1 71 ? 1.287 18.719 8.523 1 98.44 71 SER A C 1
ATOM 522 O O . SER A 1 71 ? 0.554 19.109 7.617 1 98.44 71 SER A O 1
ATOM 524 N N . ILE A 1 72 ? 1.091 18.984 9.766 1 98.56 72 ILE A N 1
ATOM 525 C CA . ILE A 1 72 ? -0.005 19.859 10.172 1 98.56 72 ILE A CA 1
ATOM 526 C C . ILE A 1 72 ? 0.17 21.234 9.523 1 98.56 72 ILE A C 1
ATOM 528 O O . ILE A 1 72 ? -0.778 21.797 8.961 1 98.56 72 ILE A O 1
ATOM 532 N N . ALA A 1 73 ? 1.345 21.766 9.594 1 98.75 73 ALA A N 1
ATOM 533 C CA . ALA A 1 73 ? 1.634 23.062 8.984 1 98.75 73 ALA A CA 1
ATOM 534 C C . ALA A 1 73 ? 1.441 23 7.473 1 98.75 73 ALA A C 1
ATOM 536 O O . ALA A 1 73 ? 0.897 23.938 6.879 1 98.75 73 ALA A O 1
ATOM 537 N N . ALA A 1 74 ? 1.855 21.922 6.879 1 98.69 74 ALA A N 1
ATOM 538 C CA . ALA A 1 74 ? 1.721 21.766 5.43 1 98.69 74 ALA A CA 1
ATOM 539 C C . ALA A 1 74 ? 0.253 21.688 5.02 1 98.69 74 ALA A C 1
ATOM 541 O O . ALA A 1 74 ? -0.174 22.391 4.094 1 98.69 74 ALA A O 1
ATOM 542 N N . VAL A 1 75 ? -0.515 20.906 5.734 1 98.69 75 VAL A N 1
ATOM 543 C CA . VAL A 1 75 ? -1.938 20.781 5.438 1 98.69 75 VAL A CA 1
ATOM 544 C C . VAL A 1 75 ? -2.633 22.125 5.648 1 98.69 75 VAL A C 1
ATOM 546 O O . VAL A 1 75 ? -3.439 22.547 4.816 1 98.69 75 VAL A O 1
ATOM 549 N N . GLY A 1 76 ? -2.297 22.781 6.719 1 98.62 76 GLY A N 1
ATOM 550 C CA . GLY A 1 76 ? -2.822 24.125 6.938 1 98.62 76 GLY A CA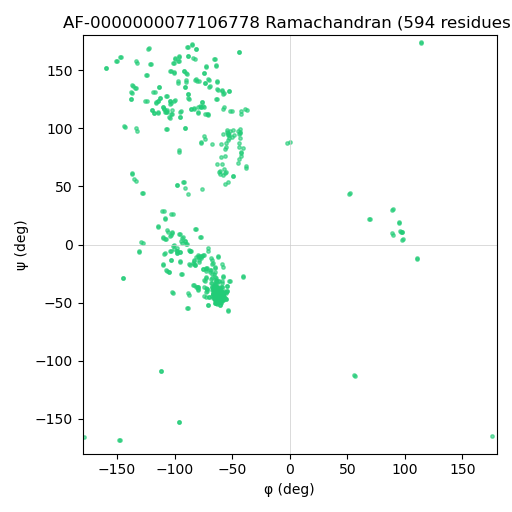 1
ATOM 551 C C . GLY A 1 76 ? -2.498 25.078 5.812 1 98.62 76 GLY A C 1
ATOM 552 O O . GLY A 1 76 ? -3.34 25.891 5.418 1 98.62 76 GLY A O 1
ATOM 553 N N . SER A 1 77 ? -1.304 25.016 5.301 1 98.06 77 SER A N 1
ATOM 554 C CA . SER A 1 77 ? -0.885 25.859 4.191 1 98.06 77 SER A CA 1
ATOM 555 C C . SER A 1 77 ? -1.723 25.609 2.945 1 98.06 77 SER A C 1
ATOM 557 O O . SER A 1 77 ? -2.139 26.547 2.262 1 98.06 77 SER A O 1
ATOM 559 N N . VAL A 1 78 ? -1.979 24.328 2.686 1 96.75 78 VAL A N 1
ATOM 560 C CA . VAL A 1 78 ? -2.744 23.938 1.506 1 96.75 78 VAL A CA 1
ATOM 561 C C . VAL A 1 78 ? -4.176 24.469 1.622 1 96.75 78 VAL A C 1
ATOM 563 O O . VAL A 1 78 ? -4.699 25.062 0.683 1 96.75 78 VAL A O 1
ATOM 566 N N . LEU A 1 79 ? -4.754 24.328 2.781 1 96.5 79 LEU A N 1
ATOM 567 C CA . LEU A 1 79 ? -6.168 24.641 2.98 1 96.5 79 LEU A CA 1
ATOM 568 C C . LEU A 1 79 ? -6.395 26.141 3.016 1 96.5 79 LEU A C 1
ATOM 570 O O . LEU A 1 79 ? -7.531 26.609 2.906 1 96.5 79 LEU A O 1
ATOM 574 N N . ARG A 1 80 ? -5.328 26.875 3.053 1 94.31 80 ARG A N 1
ATOM 575 C CA . ARG A 1 80 ? -5.418 28.328 3.01 1 94.31 80 ARG A CA 1
ATOM 576 C C . ARG A 1 80 ? -5.18 28.844 1.597 1 94.31 80 ARG A C 1
ATOM 578 O O . ARG A 1 80 ? -5.355 30.031 1.331 1 94.31 80 ARG A O 1
ATOM 585 N N . SER A 1 81 ? -4.855 27.953 0.78 1 91.44 81 SER A N 1
ATOM 586 C CA . SER A 1 81 ? -4.461 28.344 -0.568 1 91.44 81 SER A CA 1
ATOM 587 C C . SER A 1 81 ? -5.574 28.078 -1.573 1 91.44 81 SER A C 1
ATOM 589 O O . SER A 1 81 ? -6.375 27.156 -1.387 1 91.44 81 SER A O 1
ATOM 591 N N . ASN A 1 82 ? -5.578 28.984 -2.66 1 87.38 82 ASN A N 1
ATOM 592 C CA . ASN A 1 82 ? -6.434 28.641 -3.793 1 87.38 82 ASN A CA 1
ATOM 593 C C . ASN A 1 82 ? -5.902 27.438 -4.559 1 87.38 82 ASN A C 1
ATOM 595 O O . ASN A 1 82 ? -4.691 27.281 -4.723 1 87.38 82 ASN A O 1
ATOM 599 N N . PRO A 1 83 ? -6.738 26.516 -4.918 1 88.06 83 PRO A N 1
ATOM 600 C CA . PRO A 1 83 ? -8.203 26.562 -4.922 1 88.06 83 PRO A CA 1
ATOM 601 C C . PRO A 1 83 ? -8.812 25.797 -3.74 1 88.06 83 PRO A C 1
ATOM 603 O O . PRO A 1 83 ? -9.969 25.375 -3.807 1 88.06 83 PRO A O 1
ATOM 606 N N . TYR A 1 84 ? -8.102 25.672 -2.645 1 92.56 84 TYR A N 1
ATOM 607 C CA . TYR A 1 84 ? -8.547 24.703 -1.641 1 92.56 84 TYR A CA 1
ATOM 608 C C . TYR A 1 84 ? -9.148 25.422 -0.435 1 92.56 84 TYR A C 1
ATOM 610 O O . TYR A 1 84 ? -9.5 24.781 0.562 1 92.56 84 TYR A O 1
ATOM 618 N N . ARG A 1 85 ? -9.391 26.625 -0.57 1 92.31 85 ARG A N 1
ATOM 619 C CA . ARG A 1 85 ? -9.867 27.406 0.56 1 92.31 85 ARG A CA 1
ATOM 620 C C . ARG A 1 85 ? -11.281 27 0.959 1 92.31 85 ARG A C 1
ATOM 622 O O . ARG A 1 85 ? -11.672 27.156 2.115 1 92.31 85 ARG A O 1
ATOM 629 N N . ASP A 1 86 ? -11.992 26.438 0.016 1 93.5 86 ASP A N 1
ATOM 630 C CA . ASP A 1 86 ? -13.391 26.141 0.283 1 93.5 86 ASP A CA 1
ATOM 631 C C . ASP A 1 86 ? -13.586 24.656 0.583 1 93.5 86 ASP A C 1
ATOM 633 O O . ASP A 1 86 ? -14.719 24.188 0.672 1 93.5 86 ASP A O 1
ATOM 637 N N . VAL A 1 87 ? -12.555 23.953 0.769 1 96.19 87 VAL A N 1
ATOM 638 C CA . VAL A 1 87 ? -12.641 22.547 1.144 1 96.19 87 VAL A CA 1
ATOM 639 C C . VAL A 1 87 ? -13.312 22.422 2.51 1 96.19 87 VAL A C 1
ATOM 641 O O . VAL A 1 87 ? -12.938 23.109 3.461 1 96.19 87 VAL A O 1
ATOM 644 N N . ASP A 1 88 ? -14.375 21.641 2.592 1 98 88 ASP A N 1
ATOM 645 C CA . ASP A 1 88 ? -14.922 21.266 3.893 1 98 88 ASP A CA 1
ATOM 646 C C . ASP A 1 88 ? -14.07 20.203 4.57 1 98 88 ASP A C 1
ATOM 648 O O . ASP A 1 88 ? -13.805 19.156 3.984 1 98 88 ASP A O 1
ATOM 652 N N . TYR A 1 89 ? -13.625 20.562 5.75 1 98.69 89 TYR A N 1
ATOM 653 C CA . TYR A 1 89 ? -12.711 19.625 6.391 1 98.69 89 TYR A CA 1
ATOM 654 C C . TYR A 1 89 ? -12.867 19.656 7.906 1 98.69 89 TYR A C 1
ATOM 656 O O . TYR A 1 89 ? -13.477 20.594 8.453 1 98.69 89 TYR A O 1
ATOM 664 N N . VAL A 1 90 ? -12.383 18.609 8.547 1 98.88 90 VAL A N 1
ATOM 665 C CA . VAL A 1 90 ? -12.133 18.547 9.977 1 98.88 90 VAL A CA 1
ATOM 666 C C . VAL A 1 90 ? -10.797 17.859 10.242 1 98.88 90 VAL A C 1
ATOM 668 O O . VAL A 1 90 ? -10.531 16.781 9.711 1 98.88 90 VAL A O 1
ATOM 671 N N . ALA A 1 91 ? -9.984 18.547 10.961 1 98.81 91 ALA A N 1
ATOM 672 C CA . ALA A 1 91 ? -8.727 17.938 11.398 1 98.81 91 ALA A CA 1
ATOM 673 C C . ALA A 1 91 ? -8.891 17.234 12.742 1 98.81 91 ALA A C 1
ATOM 675 O O . ALA A 1 91 ? -9.617 17.719 13.617 1 98.81 91 ALA A O 1
ATOM 676 N N . VAL A 1 92 ? -8.25 16.094 12.906 1 98.75 92 VAL A N 1
ATOM 677 C CA . VAL A 1 92 ? -8.344 15.312 14.133 1 98.75 92 VAL A CA 1
ATOM 678 C C . VAL A 1 92 ? -6.949 15.031 14.68 1 98.75 92 VAL A C 1
ATOM 680 O O . VAL A 1 92 ? -6.098 14.484 13.969 1 98.75 92 VAL A O 1
ATOM 683 N N . VAL A 1 93 ? -6.688 15.406 15.906 1 97.88 93 VAL A N 1
ATOM 684 C CA . VAL A 1 93 ? -5.406 15.109 16.531 1 97.88 93 VAL A CA 1
ATOM 685 C C . VAL A 1 93 ? -5.555 13.898 17.469 1 97.88 93 VAL A C 1
ATOM 687 O O . VAL A 1 93 ? -6.633 13.664 18.016 1 97.88 93 VAL A O 1
ATOM 690 N N . GLY A 1 94 ? -4.48 13.102 17.609 1 97.19 94 GLY A N 1
ATOM 691 C CA . GLY A 1 94 ? -4.469 11.984 18.531 1 97.19 94 GLY A CA 1
ATOM 692 C C . GLY A 1 94 ? -4.98 10.695 17.906 1 97.19 94 GLY A C 1
ATOM 693 O O . GLY A 1 94 ? -5.559 9.852 18.609 1 97.19 94 GLY A O 1
ATOM 694 N N . THR A 1 95 ? -4.793 10.531 16.609 1 97.25 95 THR A N 1
ATOM 695 C CA . THR A 1 95 ? -5.312 9.359 15.914 1 97.25 95 THR A CA 1
ATOM 696 C C . THR A 1 95 ? -4.266 8.25 15.875 1 97.25 95 THR A C 1
ATOM 698 O O . THR A 1 95 ? -3.98 7.695 14.812 1 97.25 95 THR A O 1
ATOM 701 N N . TYR A 1 96 ? -3.758 7.891 17.062 1 95.06 96 TYR A N 1
ATOM 702 C CA . TYR A 1 96 ? -2.766 6.828 17.172 1 95.06 96 TYR A CA 1
ATOM 703 C C . TYR A 1 96 ? -3.42 5.5 17.531 1 95.06 96 TYR A C 1
ATOM 705 O O . TYR A 1 96 ? -4.586 5.469 17.938 1 95.06 96 TYR A O 1
ATOM 713 N N . GLY A 1 97 ? -2.701 4.398 17.203 1 95.19 97 GLY A N 1
ATOM 714 C CA . GLY A 1 97 ? -3.066 3.037 17.562 1 95.19 97 GLY A CA 1
ATOM 715 C C . GLY A 1 97 ? -2.117 2.404 18.562 1 95.19 97 GLY A C 1
ATOM 716 O O . GLY A 1 97 ? -1.971 2.896 19.672 1 95.19 97 GLY A O 1
ATOM 717 N N . ASN A 1 98 ? -1.317 1.438 18.109 1 93.69 98 ASN A N 1
ATOM 718 C CA . ASN A 1 98 ? -0.499 0.61 18.984 1 93.69 98 ASN A CA 1
ATOM 719 C C . ASN A 1 98 ? 0.913 1.171 19.125 1 93.69 98 ASN A C 1
ATOM 721 O O . ASN A 1 98 ? 1.748 0.588 19.828 1 93.69 98 ASN A O 1
ATOM 725 N N . GLN A 1 99 ? 1.17 2.258 18.547 1 91.38 99 GLN A N 1
ATOM 726 C CA . GLN A 1 99 ? 2.531 2.777 18.594 1 91.38 99 GLN A CA 1
ATOM 727 C C . GLN A 1 99 ? 2.875 3.273 20 1 91.38 99 GLN A C 1
ATOM 729 O O . GLN A 1 99 ? 2.021 3.832 20.688 1 91.38 99 GLN A O 1
ATOM 734 N N . ASP A 1 100 ? 4.113 3.037 20.406 1 89.19 100 ASP A N 1
ATOM 735 C CA . ASP A 1 100 ? 4.617 3.516 21.688 1 89.19 100 ASP A CA 1
ATOM 736 C C . ASP A 1 100 ? 5.129 4.949 21.578 1 89.19 100 ASP A C 1
ATOM 738 O O . ASP A 1 100 ? 5.094 5.547 20.5 1 89.19 100 ASP A O 1
ATOM 742 N N . GLY A 1 101 ? 5.465 5.543 22.781 1 89.31 101 GLY A N 1
ATOM 743 C CA . GLY A 1 101 ? 6.004 6.895 22.812 1 89.31 101 GLY A CA 1
ATOM 744 C C . GLY A 1 101 ? 5.078 7.887 23.5 1 89.31 101 GLY A C 1
ATOM 745 O O . GLY A 1 101 ? 3.941 7.551 23.844 1 89.31 101 GLY A O 1
ATOM 746 N N . GLU A 1 102 ? 5.691 9.016 23.609 1 91.75 102 GLU A N 1
ATOM 747 C CA . GLU A 1 102 ? 4.953 10.07 24.297 1 91.75 102 GLU A CA 1
ATOM 748 C C . GLU A 1 102 ? 4.133 10.898 23.312 1 91.75 102 GLU A C 1
ATOM 750 O O . GLU A 1 102 ? 4.602 11.219 22.219 1 91.75 102 GLU A O 1
ATOM 755 N N . TYR A 1 103 ? 2.914 11.156 23.719 1 94.31 103 TYR A N 1
ATOM 756 C CA . TYR A 1 103 ? 2.066 12.07 22.969 1 94.31 103 TYR A CA 1
ATOM 757 C C . TYR A 1 103 ? 2.516 13.516 23.156 1 94.31 103 TYR A C 1
ATOM 759 O O . TYR A 1 103 ? 2.857 13.922 24.266 1 94.31 103 TYR A O 1
ATOM 767 N N . VAL A 1 104 ? 2.521 14.297 22.109 1 93.44 104 VAL A N 1
ATOM 768 C CA . VAL A 1 104 ? 2.838 15.719 22.172 1 93.44 104 VAL A CA 1
ATOM 769 C C . VAL A 1 104 ? 1.562 16.547 22 1 93.44 104 VAL A C 1
ATOM 771 O O . VAL A 1 104 ? 0.946 16.531 20.938 1 93.44 104 VAL A O 1
ATOM 774 N N . ASP A 1 105 ? 1.193 17.219 23 1 94.69 105 ASP A N 1
ATOM 775 C CA . ASP A 1 105 ? -0.004 18.047 22.984 1 94.69 105 ASP A CA 1
ATOM 776 C C . ASP A 1 105 ? 0.26 19.359 22.25 1 94.69 105 ASP A C 1
ATOM 778 O O . ASP A 1 105 ? 1.116 20.156 22.672 1 94.69 105 ASP A O 1
ATOM 782 N N . VAL A 1 106 ? -0.52 19.578 21.125 1 96.38 106 VAL A N 1
ATOM 783 C CA . VAL A 1 106 ? -0.183 20.734 20.297 1 96.38 106 VAL A CA 1
ATOM 784 C C . VAL A 1 106 ? -1.455 21.484 19.922 1 96.38 106 VAL A C 1
ATOM 786 O O . VAL A 1 106 ? -1.697 21.766 18.75 1 96.38 106 VAL A O 1
ATOM 789 N N . PRO A 1 107 ? -2.262 21.922 20.875 1 97.5 107 PRO A N 1
ATOM 790 C CA . PRO A 1 107 ? -3.514 22.594 20.531 1 97.5 107 PRO A CA 1
ATOM 791 C C . PRO A 1 107 ? -3.289 23.922 19.812 1 97.5 107 PRO A C 1
ATOM 793 O O . PRO A 1 107 ? -4.07 24.297 18.938 1 97.5 107 PRO A O 1
ATOM 796 N N . ASP A 1 108 ? -2.254 24.688 20.188 1 98 108 ASP A N 1
ATOM 797 C CA . ASP A 1 108 ? -1.982 25.969 19.547 1 98 108 ASP A CA 1
ATOM 798 C C . ASP A 1 108 ? -1.646 25.797 18.078 1 98 108 ASP A C 1
ATOM 800 O O . ASP A 1 108 ? -2.027 26.625 17.234 1 98 108 ASP A O 1
ATOM 804 N N . LEU A 1 109 ? -0.943 24.75 17.766 1 98.56 109 LEU A N 1
ATOM 805 C CA . LEU A 1 109 ? -0.612 24.469 16.375 1 98.56 109 LEU A CA 1
ATOM 806 C C . LEU A 1 109 ? -1.867 24.156 15.57 1 98.56 109 LEU A C 1
ATOM 808 O O . LEU A 1 109 ? -2.041 24.641 14.453 1 98.56 109 LEU A O 1
ATOM 812 N N . PHE A 1 110 ? -2.754 23.359 16.141 1 98.62 110 PHE A N 1
ATOM 813 C CA . PHE A 1 110 ? -3.998 23 15.469 1 98.62 110 PHE A CA 1
ATOM 814 C C . PHE A 1 110 ? -4.883 24.219 15.266 1 98.62 110 PHE A C 1
ATOM 816 O O . PHE A 1 110 ? -5.465 24.406 14.195 1 98.62 110 PHE A O 1
ATOM 823 N N . SER A 1 111 ? -4.914 25.062 16.281 1 98.56 111 SER A N 1
ATOM 824 C CA . SER A 1 111 ? -5.727 26.266 16.172 1 98.56 111 SER A CA 1
ATOM 825 C C . SER A 1 111 ? -5.156 27.219 15.125 1 98.56 111 SER A C 1
ATOM 827 O O . SER A 1 111 ? -5.91 27.859 14.391 1 98.56 111 SER A O 1
ATOM 829 N N . THR A 1 112 ? -3.873 27.297 15.109 1 98.5 112 THR A N 1
ATOM 830 C CA . THR A 1 112 ? -3.234 28.172 14.125 1 98.5 112 THR A CA 1
ATOM 831 C C . THR A 1 112 ? -3.434 27.625 12.719 1 98.5 112 THR A C 1
ATOM 833 O O . THR A 1 112 ? -3.658 28.391 11.773 1 98.5 112 THR A O 1
ATOM 836 N N . ALA A 1 113 ? -3.406 26.344 12.586 1 98.69 113 ALA A N 1
ATOM 837 C CA . ALA A 1 113 ? -3.484 25.719 11.266 1 98.69 113 ALA A CA 1
ATOM 838 C C . ALA A 1 113 ? -4.93 25.641 10.781 1 98.69 113 ALA A C 1
ATOM 840 O O . ALA A 1 113 ? -5.195 25.812 9.586 1 98.69 113 ALA A O 1
ATOM 841 N N . PHE A 1 114 ? -5.855 25.391 11.758 1 98.56 114 PHE A N 1
ATOM 842 C CA . PHE A 1 114 ? -7.172 24.953 11.305 1 98.56 114 PHE A CA 1
ATOM 843 C C . PHE A 1 114 ? -8.266 25.797 11.938 1 98.56 114 PHE A C 1
ATOM 845 O O . PHE A 1 114 ? -9.453 25.531 11.742 1 98.56 114 PHE A O 1
ATOM 852 N N . GLU A 1 115 ? -7.855 26.766 12.727 1 97 115 GLU A N 1
ATOM 853 C CA . GLU A 1 115 ? -8.797 27.625 13.445 1 97 115 GLU A CA 1
ATOM 854 C C . GLU A 1 115 ? -9.734 26.781 14.312 1 97 115 GLU A C 1
ATOM 856 O O . GLU A 1 115 ? -9.289 26.031 15.18 1 97 115 GLU A O 1
ATOM 861 N N . ASN A 1 116 ? -11.031 26.766 13.953 1 97 116 ASN A N 1
ATOM 862 C CA . ASN A 1 116 ? -11.977 26.016 14.773 1 97 116 ASN A CA 1
ATOM 863 C C . ASN A 1 116 ? -12.359 24.688 14.117 1 97 116 ASN A C 1
ATOM 865 O O . ASN A 1 116 ? -13.172 23.938 14.664 1 97 116 ASN A O 1
ATOM 869 N N . ASN A 1 117 ? -11.734 24.328 13.078 1 98.44 117 ASN A N 1
ATOM 870 C CA . ASN A 1 117 ? -12.117 23.141 12.32 1 98.44 117 ASN A CA 1
ATOM 871 C C . ASN A 1 117 ? -11.258 21.938 12.695 1 98.44 117 ASN A C 1
ATOM 873 O O . ASN A 1 117 ? -10.68 21.281 11.82 1 98.44 117 ASN A O 1
ATOM 877 N N . TRP A 1 118 ? -11.18 21.688 13.992 1 98.75 118 TRP A N 1
ATOM 878 C CA . TRP A 1 118 ? -10.422 20.531 14.445 1 98.75 118 TRP A CA 1
ATOM 879 C C . TRP A 1 118 ? -10.992 19.984 15.75 1 98.75 118 TRP A C 1
ATOM 881 O O . TRP A 1 118 ? -11.758 20.672 16.438 1 98.75 118 TRP A O 1
ATOM 891 N N . VAL A 1 119 ? -10.688 18.656 16.031 1 98.75 119 VAL A N 1
ATOM 892 C CA . VAL A 1 119 ? -11.117 18.016 17.266 1 98.75 119 VAL A CA 1
ATOM 893 C C . VAL A 1 119 ? -9.945 17.25 17.891 1 98.75 119 VAL A C 1
ATOM 895 O O . VAL A 1 119 ? -8.992 16.891 17.188 1 98.75 119 VAL A O 1
ATOM 898 N N . ASP A 1 120 ? -10.062 17.016 19.188 1 98.44 120 ASP A N 1
ATOM 899 C CA . ASP A 1 120 ? -9.023 16.391 19.984 1 98.44 120 ASP A CA 1
ATOM 900 C C . ASP A 1 120 ? -9.414 14.961 20.375 1 98.44 120 ASP A C 1
ATOM 902 O O . ASP A 1 120 ? -10.078 14.75 21.391 1 98.44 120 ASP A O 1
ATOM 906 N N . ALA A 1 121 ? -8.883 14.023 19.641 1 98.19 121 ALA A N 1
ATOM 907 C CA . ALA A 1 121 ? -9.211 12.625 19.906 1 98.19 121 ALA A CA 1
ATOM 908 C C . ALA A 1 121 ? -8.336 12.062 21.031 1 98.19 121 ALA A C 1
ATOM 910 O O . ALA A 1 121 ? -8.625 11 21.578 1 98.19 121 ALA A O 1
ATOM 911 N N . HIS A 1 122 ? -7.25 12.734 21.344 1 97.19 122 HIS A N 1
ATOM 912 C CA . HIS A 1 122 ? -6.406 12.281 22.438 1 97.19 122 HIS A CA 1
ATOM 913 C C . HIS A 1 122 ? -7.082 12.508 23.781 1 97.19 122 HIS A C 1
ATOM 915 O O . HIS A 1 122 ? -7.23 11.578 24.578 1 97.19 122 HIS A O 1
ATOM 921 N N . ASN A 1 123 ? -7.562 13.719 24.078 1 96.88 123 ASN A N 1
ATOM 922 C CA . ASN A 1 123 ? -8.094 14.102 25.391 1 96.88 123 ASN A CA 1
ATOM 923 C C . ASN A 1 123 ? -9.609 13.914 25.438 1 96.88 123 ASN A C 1
ATOM 925 O O . ASN A 1 123 ? -10.18 13.789 26.531 1 96.88 123 ASN A O 1
ATOM 929 N N . LYS A 1 124 ? -10.234 13.969 24.312 1 98 124 LYS A N 1
ATOM 930 C CA . LYS A 1 124 ? -11.695 13.953 24.234 1 98 124 LYS A CA 1
ATOM 931 C C . LYS A 1 124 ? -12.164 13.031 23.109 1 98 124 LYS A C 1
ATOM 933 O O . LYS A 1 124 ? -12.938 13.445 22.25 1 98 124 LYS A O 1
ATOM 938 N N . ARG A 1 125 ? -11.844 11.812 23.219 1 97.88 125 ARG A N 1
ATOM 939 C CA . ARG A 1 125 ? -12.039 10.859 22.141 1 97.88 125 ARG A CA 1
ATOM 940 C C . ARG A 1 125 ? -13.523 10.711 21.812 1 97.88 125 ARG A C 1
ATOM 942 O O . ARG A 1 125 ? -13.914 10.773 20.641 1 97.88 125 ARG A O 1
ATOM 949 N N . SER A 1 126 ? -14.367 10.469 22.812 1 98.31 126 SER A N 1
ATOM 950 C CA . SER A 1 126 ? -15.797 10.273 22.578 1 98.31 126 SER A CA 1
ATOM 951 C C . SER A 1 126 ? -16.422 11.5 21.922 1 98.31 126 SER A C 1
ATOM 953 O O . SER A 1 126 ? -17.266 11.375 21.031 1 98.31 126 SER A O 1
ATOM 955 N N . GLU A 1 127 ? -16.062 12.617 22.391 1 98.56 127 GLU A N 1
ATOM 956 C CA . GLU A 1 127 ? -16.562 13.859 21.828 1 98.56 127 GLU A CA 1
ATOM 957 C C . GLU A 1 127 ? -16.109 14.031 20.391 1 98.56 127 GLU A C 1
ATOM 959 O O . GLU A 1 127 ? -16.906 14.43 19.516 1 98.56 127 GLU A O 1
ATOM 964 N N . ALA A 1 128 ? -14.844 13.781 20.141 1 98.75 128 ALA A N 1
ATOM 965 C CA . ALA A 1 128 ? -14.305 13.859 18.781 1 98.75 128 ALA A CA 1
ATOM 966 C C . ALA A 1 128 ? -15.07 12.945 17.828 1 98.75 128 ALA A C 1
ATOM 968 O O . ALA A 1 128 ? -15.484 13.367 16.75 1 98.75 128 ALA A O 1
ATOM 969 N N . LEU A 1 129 ? -15.312 11.703 18.25 1 98.81 129 LEU A N 1
ATOM 970 C CA . LEU A 1 129 ? -16.062 10.742 17.453 1 98.81 129 LEU A CA 1
ATOM 971 C C . LEU A 1 129 ? -17.453 11.266 17.141 1 98.81 129 LEU A C 1
ATOM 973 O O . LEU A 1 129 ? -17.938 11.164 16.016 1 98.81 129 LEU A O 1
ATOM 977 N N . ASN A 1 130 ? -18.078 11.812 18.094 1 98.62 130 ASN A N 1
ATOM 978 C CA . ASN A 1 130 ? -19.438 12.32 17.938 1 98.62 130 ASN A CA 1
ATOM 979 C C . ASN A 1 130 ? -19.484 13.477 16.938 1 98.62 130 ASN A C 1
ATOM 981 O O . ASN A 1 130 ? -20.328 13.5 16.047 1 98.62 130 ASN A O 1
ATOM 985 N N . ILE A 1 131 ? -18.609 14.422 17.062 1 98.75 131 ILE A N 1
ATOM 986 C CA . ILE A 1 131 ? -18.594 15.617 16.234 1 98.75 131 ILE A CA 1
ATOM 987 C C . ILE A 1 131 ? -18.328 15.227 14.781 1 98.75 131 ILE A C 1
ATOM 989 O O . ILE A 1 131 ? -19.047 15.656 13.875 1 98.75 131 ILE A O 1
ATOM 993 N N . VAL A 1 132 ? -17.375 14.391 14.578 1 98.88 132 VAL A N 1
ATOM 994 C CA . VAL A 1 132 ? -16.984 14.031 13.219 1 98.88 132 VAL A CA 1
ATOM 995 C C . VAL A 1 132 ? -18.062 13.141 12.594 1 98.88 132 VAL A C 1
ATOM 997 O O . VAL A 1 132 ? -18.359 13.273 11.406 1 98.88 132 VAL A O 1
ATOM 1000 N N . SER A 1 133 ? -18.641 12.258 13.375 1 98.69 133 SER A N 1
ATOM 1001 C CA . SER A 1 133 ? -19.703 11.406 12.859 1 98.69 133 SER A CA 1
ATOM 1002 C C . SER A 1 133 ? -20.875 12.234 12.344 1 98.69 133 SER A C 1
ATOM 1004 O O . SER A 1 133 ? -21.453 11.914 11.305 1 98.69 133 SER A O 1
ATOM 1006 N N . LYS A 1 134 ? -21.219 13.227 13.047 1 98.31 134 LYS A N 1
ATOM 1007 C CA . LYS A 1 134 ? -22.312 14.086 12.633 1 98.31 134 LYS A CA 1
ATOM 1008 C C . LYS A 1 134 ? -21.984 14.797 11.32 1 98.31 134 LYS A C 1
ATOM 1010 O O . LYS A 1 134 ? -22.859 14.945 10.461 1 98.31 134 LYS A O 1
ATOM 1015 N N . LYS A 1 135 ? -20.797 15.219 11.203 1 98.5 135 LYS A N 1
ATOM 1016 C CA . LYS A 1 135 ? -20.375 15.844 9.953 1 98.5 135 LYS A CA 1
ATOM 1017 C C . LYS A 1 135 ? -20.453 14.859 8.789 1 98.5 135 LYS A C 1
ATOM 1019 O O . LYS A 1 135 ? -20.859 15.227 7.684 1 98.5 135 LYS A O 1
ATOM 1024 N N . ILE A 1 136 ? -20.062 13.648 9.047 1 98.69 136 ILE A N 1
ATOM 1025 C CA . ILE A 1 136 ? -20.109 12.602 8.031 1 98.69 136 ILE A CA 1
ATOM 1026 C C . ILE A 1 136 ? -21.562 12.375 7.594 1 98.69 136 ILE A C 1
ATOM 1028 O O . ILE A 1 136 ? -21.859 12.352 6.395 1 98.69 136 ILE A O 1
ATOM 1032 N N . GLU A 1 137 ? -22.391 12.281 8.508 1 97.31 137 GLU A N 1
ATOM 1033 C CA . GLU A 1 137 ? -23.797 12.023 8.211 1 97.31 137 GLU A CA 1
ATOM 1034 C C . GLU A 1 137 ? -24.391 13.133 7.34 1 97.31 137 GLU A C 1
ATOM 1036 O O . GLU A 1 137 ? -25.078 12.852 6.359 1 97.31 137 GLU A O 1
ATOM 1041 N N . LYS A 1 138 ? -24.109 14.289 7.734 1 97.62 138 LYS A N 1
ATOM 1042 C CA . LYS A 1 138 ? -24.594 15.438 6.969 1 97.62 138 LYS A CA 1
ATOM 1043 C C . LYS A 1 138 ? -24.078 15.383 5.531 1 97.62 138 LYS A C 1
ATOM 1045 O O . LYS A 1 138 ? -24.844 15.641 4.59 1 97.62 138 LYS A O 1
ATOM 1050 N N . THR A 1 139 ? -22.844 15.078 5.363 1 98.38 139 THR A N 1
ATOM 1051 C CA . THR A 1 139 ? -22.219 15.016 4.047 1 98.38 139 THR A CA 1
ATOM 1052 C C . THR A 1 139 ? -22.828 13.891 3.211 1 98.38 139 THR A C 1
ATOM 1054 O O . THR A 1 139 ? -23.141 14.094 2.037 1 98.38 139 THR A O 1
ATOM 1057 N N . LEU A 1 140 ? -22.969 12.727 3.811 1 97.5 140 LEU A N 1
ATOM 1058 C CA . LEU A 1 140 ? -23.547 11.578 3.115 1 97.5 140 LEU A CA 1
ATOM 1059 C C . LEU A 1 140 ? -24.984 11.867 2.689 1 97.5 140 LEU A C 1
ATOM 1061 O O . LEU A 1 140 ? -25.391 11.5 1.586 1 97.5 140 LEU A O 1
ATOM 1065 N N . ASP A 1 141 ? -25.703 12.531 3.504 1 95.56 141 ASP A N 1
ATOM 1066 C CA . ASP A 1 141 ? -27.094 12.891 3.205 1 95.56 141 ASP A CA 1
ATOM 1067 C C . ASP A 1 141 ? -27.156 13.836 2.008 1 95.56 141 ASP A C 1
ATOM 1069 O O . ASP A 1 141 ? -28.125 13.789 1.234 1 95.56 141 ASP A O 1
ATOM 1073 N N . ALA A 1 142 ? -26.203 14.617 1.833 1 96.5 142 ALA A N 1
ATOM 1074 C CA . ALA A 1 142 ? -26.156 15.578 0.73 1 96.5 142 ALA A CA 1
ATOM 1075 C C . ALA A 1 142 ? -25.562 14.938 -0.523 1 96.5 142 ALA A C 1
ATOM 1077 O O . ALA A 1 142 ? -25.438 15.594 -1.561 1 96.5 142 ALA A O 1
ATOM 1078 N N . GLY A 1 143 ? -25.094 13.727 -0.414 1 95.56 143 GLY A N 1
ATOM 1079 C CA . GLY A 1 143 ? -24.641 12.977 -1.572 1 95.56 143 GLY A CA 1
ATOM 1080 C C . GLY A 1 143 ? -23.125 13.031 -1.754 1 95.56 143 GLY A C 1
ATOM 1081 O O . GLY A 1 143 ? -22.594 12.484 -2.723 1 95.56 143 GLY A O 1
ATOM 1082 N N . GLY A 1 144 ? -22.438 13.688 -0.751 1 97.75 144 GLY A N 1
ATOM 1083 C CA . GLY A 1 144 ? -21 13.82 -0.866 1 97.75 144 GLY A CA 1
ATOM 1084 C C . GLY A 1 144 ? -20.25 12.586 -0.416 1 97.75 144 GLY A C 1
ATOM 1085 O O . GLY A 1 144 ? -20.844 11.672 0.165 1 97.75 144 GLY A O 1
ATOM 1086 N N . ARG A 1 145 ? -18.953 12.484 -0.681 1 98 145 ARG A N 1
ATOM 1087 C CA . ARG A 1 145 ? -18.047 11.43 -0.233 1 98 145 ARG A CA 1
ATOM 1088 C C . ARG A 1 145 ? -17.234 11.891 0.97 1 98 145 ARG A C 1
ATOM 1090 O O . ARG A 1 145 ? -17.094 13.094 1.213 1 98 145 ARG A O 1
ATOM 1097 N N . ILE A 1 146 ? -16.719 10.883 1.669 1 98.81 146 ILE A N 1
ATOM 1098 C CA . ILE A 1 146 ? -15.844 11.102 2.812 1 98.81 146 ILE A CA 1
ATOM 1099 C C . ILE A 1 146 ? -14.414 10.68 2.465 1 98.81 146 ILE A C 1
ATOM 1101 O O . ILE A 1 146 ? -14.172 9.508 2.141 1 98.81 146 ILE A O 1
ATOM 1105 N N . TRP A 1 147 ? -13.539 11.617 2.512 1 98.69 147 TRP A N 1
ATOM 1106 C CA . TRP A 1 147 ? -12.117 11.352 2.279 1 98.69 147 TRP A CA 1
ATOM 1107 C C . TRP A 1 147 ? -11.328 11.43 3.582 1 98.69 147 TRP A C 1
ATOM 1109 O O . TRP A 1 147 ? -11.414 12.414 4.309 1 98.69 147 TRP A O 1
ATOM 1119 N N . ILE A 1 148 ? -10.586 10.398 3.846 1 98.69 148 ILE A N 1
ATOM 1120 C CA . ILE A 1 148 ? -9.82 10.352 5.086 1 98.69 148 ILE A CA 1
ATOM 1121 C C . ILE A 1 148 ? -8.328 10.289 4.77 1 98.69 148 ILE A C 1
ATOM 1123 O O . ILE A 1 148 ? -7.855 9.336 4.145 1 98.69 148 ILE A O 1
ATOM 1127 N N . GLN A 1 149 ? -7.637 11.305 5.109 1 98.31 149 GLN A N 1
ATOM 1128 C CA . GLN A 1 149 ? -6.18 11.328 5.137 1 98.31 149 GLN A CA 1
ATOM 1129 C C . GLN A 1 149 ? -5.641 10.664 6.402 1 98.31 149 GLN A C 1
ATOM 1131 O O . GLN A 1 149 ? -5.75 11.227 7.496 1 98.31 149 GLN A O 1
ATOM 1136 N N . GLU A 1 150 ? -4.977 9.555 6.227 1 96.25 150 GLU A N 1
ATOM 1137 C CA . GLU A 1 150 ? -4.496 8.812 7.387 1 96.25 150 GLU A CA 1
ATOM 1138 C C . GLU A 1 150 ? -3.043 9.164 7.703 1 96.25 150 GLU A C 1
ATOM 1140 O O . GLU A 1 150 ? -2.133 8.383 7.406 1 96.25 150 GLU A O 1
ATOM 1145 N N . ALA A 1 151 ? -2.863 10.258 8.328 1 91.19 151 ALA A N 1
ATOM 1146 C CA . ALA A 1 151 ? -1.546 10.602 8.859 1 91.19 151 ALA A CA 1
ATOM 1147 C C . ALA A 1 151 ? -1.359 10.047 10.273 1 91.19 151 ALA A C 1
ATOM 1149 O O . ALA A 1 151 ? -0.944 10.773 11.18 1 91.19 151 ALA A O 1
ATOM 1150 N N . GLY A 1 152 ? -1.737 8.891 10.492 1 91.31 152 GLY A N 1
ATOM 1151 C CA . GLY A 1 152 ? -1.702 8.086 11.711 1 91.31 152 GLY A CA 1
ATOM 1152 C C . GLY A 1 152 ? -2.258 6.691 11.523 1 91.31 152 GLY A C 1
ATOM 1153 O O . GLY A 1 152 ? -2.35 6.199 10.391 1 91.31 152 GLY A O 1
ATOM 1154 N N . GLN A 1 153 ? -2.492 6.133 12.633 1 94.56 153 GLN A N 1
ATOM 1155 C CA . GLN A 1 153 ? -2.965 4.754 12.586 1 94.56 153 GLN A CA 1
ATOM 1156 C C . GLN A 1 153 ? -4.484 4.695 12.469 1 94.56 153 GLN A C 1
ATOM 1158 O O . GLN A 1 153 ? -5.164 5.707 12.633 1 94.56 153 GLN A O 1
ATOM 1163 N N . SER A 1 154 ? -4.977 3.502 12.219 1 95.19 154 SER A N 1
ATOM 1164 C CA . SER A 1 154 ? -6.328 3.396 11.68 1 95.19 154 SER A CA 1
ATOM 1165 C C . SER A 1 154 ? -7.352 3.152 12.781 1 95.19 154 SER A C 1
ATOM 1167 O O . SER A 1 154 ? -8.539 2.957 12.5 1 95.19 154 SER A O 1
ATOM 1169 N N . HIS A 1 155 ? -6.98 3.248 14.07 1 97.5 155 HIS A N 1
ATOM 1170 C CA . HIS A 1 155 ? -7.898 2.961 15.164 1 97.5 155 HIS A CA 1
ATOM 1171 C C . HIS A 1 155 ? -9.055 3.951 15.188 1 97.5 155 HIS A C 1
ATOM 1173 O O . HIS A 1 155 ? -10.219 3.551 15.273 1 97.5 155 HIS A O 1
ATOM 1179 N N . PHE A 1 156 ? -8.734 5.23 15.148 1 98.31 156 PHE A N 1
ATOM 1180 C CA . PHE A 1 156 ? -9.781 6.246 15.195 1 98.31 156 PHE A CA 1
ATOM 1181 C C . PHE A 1 156 ? -10.711 6.121 13.992 1 98.31 156 PHE A C 1
ATOM 1183 O O . PHE A 1 156 ? -11.93 6.211 14.141 1 98.31 156 PHE A O 1
ATOM 1190 N N . THR A 1 157 ? -10.141 5.938 12.781 1 98.56 157 THR A N 1
ATOM 1191 C CA . THR A 1 157 ? -10.914 5.812 11.555 1 98.56 157 THR A CA 1
ATOM 1192 C C . THR A 1 157 ? -11.891 4.648 11.648 1 98.56 157 THR A C 1
ATOM 1194 O O . THR A 1 157 ? -13.07 4.789 11.305 1 98.56 157 THR A O 1
ATOM 1197 N N . TYR A 1 158 ? -11.422 3.504 12.109 1 98.56 158 TYR A N 1
ATOM 1198 C CA . TYR A 1 158 ? -12.289 2.342 12.266 1 98.56 158 TYR A CA 1
ATOM 1199 C C . TYR A 1 158 ? -13.43 2.641 13.234 1 98.56 158 TYR A C 1
ATOM 1201 O O . TYR A 1 158 ? -14.602 2.383 12.93 1 98.56 158 TYR A O 1
ATOM 1209 N N . ASP A 1 159 ? -13.07 3.18 14.398 1 98.44 159 ASP A N 1
ATOM 1210 C CA . ASP A 1 159 ? -14.078 3.484 15.414 1 98.44 159 ASP A CA 1
ATOM 1211 C C . ASP A 1 159 ? -15.078 4.512 14.898 1 98.44 159 ASP A C 1
ATOM 1213 O O . ASP A 1 159 ? -16.25 4.508 15.297 1 98.44 159 ASP A O 1
ATOM 1217 N N . LEU A 1 160 ? -14.625 5.355 14.07 1 98.62 160 LEU A N 1
ATOM 1218 C CA . LEU A 1 160 ? -15.438 6.434 13.523 1 98.62 160 LEU A CA 1
ATOM 1219 C C . LEU A 1 160 ? -16.453 5.898 12.516 1 98.62 160 LEU A C 1
ATOM 1221 O O . LEU A 1 160 ? -17.625 6.266 12.562 1 98.62 160 LEU A O 1
ATOM 1225 N N . ILE A 1 161 ? -16.047 5.008 11.602 1 97.31 161 ILE A N 1
ATOM 1226 C CA . ILE A 1 161 ? -16.922 4.801 10.453 1 97.31 161 ILE A CA 1
ATOM 1227 C C . ILE A 1 161 ? -17.609 3.443 10.562 1 97.31 161 ILE A C 1
ATOM 1229 O O . ILE A 1 161 ? -18.641 3.215 9.945 1 97.31 161 ILE A O 1
ATOM 1233 N N . SER A 1 162 ? -17.047 2.455 11.344 1 97.75 162 SER A N 1
ATOM 1234 C CA . SER A 1 162 ? -17.672 1.136 11.43 1 97.75 162 SER A CA 1
ATOM 1235 C C . SER A 1 162 ? -19.094 1.226 11.961 1 97.75 162 SER A C 1
ATOM 1237 O O . SER A 1 162 ? -20 0.553 11.453 1 97.75 162 SER A O 1
ATOM 1239 N N . PRO A 1 163 ? -19.359 2.086 12.992 1 97.56 163 PRO A N 1
ATOM 1240 C CA . PRO A 1 163 ? -20.75 2.207 13.445 1 97.56 163 PRO A CA 1
ATOM 1241 C C . PRO A 1 163 ? -21.672 2.771 12.367 1 97.56 163 PRO A C 1
ATOM 1243 O O . PRO A 1 163 ? -22.859 2.432 12.328 1 97.56 163 PRO A O 1
ATOM 1246 N N . ILE A 1 164 ? -21.203 3.619 11.539 1 97.31 164 ILE A N 1
ATOM 1247 C CA . ILE A 1 164 ? -21.984 4.203 10.461 1 97.31 164 ILE A CA 1
ATOM 1248 C C . ILE A 1 164 ? -22.375 3.121 9.461 1 97.31 164 ILE A C 1
ATOM 1250 O O . ILE A 1 164 ? -23.531 3.068 9 1 97.31 164 ILE A O 1
ATOM 1254 N N . PHE A 1 165 ? -21.438 2.303 9.109 1 96.25 165 PHE A N 1
ATOM 1255 C CA . PHE A 1 165 ? -21.688 1.182 8.211 1 96.25 165 PHE A CA 1
ATOM 1256 C C . PHE A 1 165 ? -22.703 0.222 8.812 1 96.25 165 PHE A C 1
ATOM 1258 O O . PHE A 1 165 ? -23.609 -0.262 8.117 1 96.25 165 PHE A O 1
ATOM 1265 N N . GLU A 1 166 ? -22.578 -0.04 10.07 1 95 166 GLU A N 1
ATOM 1266 C CA . GLU A 1 166 ? -23.484 -0.947 10.766 1 95 166 GLU A CA 1
ATOM 1267 C C . GLU A 1 166 ? -24.906 -0.401 10.773 1 95 166 GLU A C 1
ATOM 1269 O O . GLU A 1 166 ? -25.875 -1.164 10.68 1 95 166 GLU A O 1
ATOM 1274 N N . ALA A 1 167 ? -25 0.855 10.891 1 94.06 167 ALA A N 1
ATOM 1275 C CA . ALA A 1 167 ? -26.312 1.496 11 1 94.06 167 ALA A CA 1
ATOM 1276 C C . ALA A 1 167 ? -26.938 1.689 9.617 1 94.06 167 ALA A C 1
ATOM 1278 O O . ALA A 1 167 ? -28.141 1.925 9.508 1 94.06 167 ALA A O 1
ATOM 1279 N N . SER A 1 168 ? -26.109 1.603 8.664 1 91.75 168 SER A N 1
ATOM 1280 C CA . SER A 1 168 ? -26.594 1.938 7.328 1 91.75 168 SER A CA 1
ATOM 1281 C C . SER A 1 168 ? -27.172 0.713 6.625 1 91.75 168 SER A C 1
ATOM 1283 O O . SER A 1 168 ? -26.641 -0.393 6.766 1 91.75 168 SER A O 1
ATOM 1285 N N . LYS A 1 169 ? -28.172 0.896 5.809 1 87.19 169 LYS A N 1
ATOM 1286 C CA . LYS A 1 169 ? -28.75 -0.151 4.973 1 87.19 169 LYS A CA 1
ATOM 1287 C C . LYS A 1 169 ? -28.203 -0.085 3.551 1 87.19 169 LYS A C 1
ATOM 1289 O O . LYS A 1 169 ? -28.484 -0.959 2.729 1 87.19 169 LYS A O 1
ATOM 1294 N N . LYS A 1 170 ? -27.453 0.953 3.291 1 88 170 LYS A N 1
ATOM 1295 C CA . LYS A 1 170 ? -26.891 1.173 1.961 1 88 170 LYS A CA 1
ATOM 1296 C C . LYS A 1 170 ? -25.422 0.758 1.908 1 88 170 LYS A C 1
ATOM 1298 O O . LYS A 1 170 ? -24.75 0.681 2.943 1 88 170 LYS A O 1
ATOM 1303 N N . ASP A 1 171 ? -25.031 0.457 0.67 1 88.31 171 ASP A N 1
ATOM 1304 C CA . ASP A 1 171 ? -23.609 0.245 0.441 1 88.31 171 ASP A CA 1
ATOM 1305 C C . ASP A 1 171 ? -22.844 1.569 0.441 1 88.31 171 ASP A C 1
ATOM 1307 O O . ASP A 1 171 ? -23.109 2.445 -0.385 1 88.31 171 ASP A O 1
ATOM 1311 N N . LEU A 1 172 ? -21.938 1.68 1.376 1 93.62 172 LEU A N 1
ATOM 1312 C CA . LEU A 1 172 ? -21.234 2.941 1.559 1 93.62 172 LEU A CA 1
ATOM 1313 C C . LEU A 1 172 ? -19.797 2.83 1.077 1 93.62 172 LEU A C 1
ATOM 1315 O O . LEU A 1 172 ? -19.016 3.783 1.191 1 93.62 172 LEU A O 1
ATOM 1319 N N . LYS A 1 173 ? -19.406 1.771 0.52 1 91.56 173 LYS A N 1
ATOM 1320 C CA . LYS A 1 173 ? -18.016 1.488 0.21 1 91.56 173 LYS A CA 1
ATOM 1321 C C . LYS A 1 173 ? -17.406 2.6 -0.64 1 91.56 173 LYS A C 1
ATOM 1323 O O . LYS A 1 173 ? -16.344 3.125 -0.312 1 91.56 173 LYS A O 1
ATOM 1328 N N . SER A 1 174 ? -18.141 3 -1.665 1 91.75 174 SER A N 1
ATOM 1329 C CA . SER A 1 174 ? -17.609 3.994 -2.594 1 91.75 174 SER A CA 1
ATOM 1330 C C . SER A 1 174 ? -17.688 5.398 -2.006 1 91.75 174 SER A C 1
ATOM 1332 O O . SER A 1 174 ? -17.078 6.336 -2.531 1 91.75 174 SER A O 1
ATOM 1334 N N . LYS A 1 175 ? -18.375 5.543 -0.917 1 96.81 175 LYS A N 1
ATOM 1335 C CA . LYS A 1 175 ? -18.562 6.859 -0.309 1 96.81 175 LYS A CA 1
ATOM 1336 C C . LYS A 1 175 ? -17.422 7.195 0.643 1 96.81 175 LYS A C 1
ATOM 1338 O O . LYS A 1 175 ? -17.25 8.352 1.023 1 96.81 175 LYS A O 1
ATOM 1343 N N . PHE A 1 176 ? -16.703 6.18 1.019 1 97.94 176 PHE A N 1
ATOM 1344 C CA . PHE A 1 176 ? -15.586 6.375 1.936 1 97.94 176 PHE A CA 1
ATOM 1345 C C . PHE A 1 176 ? -14.266 6.02 1.263 1 97.94 176 PHE A C 1
ATOM 1347 O O . PHE A 1 176 ? -14.094 4.902 0.769 1 97.94 176 PHE A O 1
ATOM 1354 N N . VAL A 1 177 ? -13.383 6.961 1.224 1 97.5 177 VAL A N 1
ATOM 1355 C CA . VAL A 1 177 ? -12.047 6.746 0.668 1 97.5 177 VAL A CA 1
ATOM 1356 C C . VAL A 1 177 ? -10.992 6.996 1.742 1 97.5 177 VAL A C 1
ATOM 1358 O O . VAL A 1 177 ? -10.898 8.102 2.277 1 97.5 177 VAL A O 1
ATOM 1361 N N . VAL A 1 178 ? -10.305 5.988 2.072 1 97.81 178 VAL A N 1
ATOM 1362 C CA . VAL A 1 178 ? -9.219 6.078 3.037 1 97.81 178 VAL A CA 1
ATOM 1363 C C . VAL A 1 178 ? -7.875 6.035 2.309 1 97.81 178 VAL A C 1
ATOM 1365 O O . VAL A 1 178 ? -7.613 5.113 1.53 1 97.81 178 VAL A O 1
ATOM 1368 N N . VAL A 1 179 ? -7.051 7.066 2.521 1 97.44 179 VAL A N 1
ATOM 1369 C CA . VAL A 1 179 ? -5.766 7.148 1.833 1 97.44 179 VAL A CA 1
ATOM 1370 C C . VAL A 1 179 ? -4.629 7.035 2.846 1 97.44 179 VAL A C 1
ATOM 1372 O O . VAL A 1 179 ? -4.598 7.77 3.836 1 97.44 179 VAL A O 1
ATOM 1375 N N . GLN A 1 180 ? -3.717 6.066 2.666 1 96.31 180 GLN A N 1
ATOM 1376 C CA . GLN A 1 180 ? -2.588 5.789 3.549 1 96.31 180 GLN A CA 1
ATOM 1377 C C . GLN A 1 180 ? -1.299 5.609 2.752 1 96.31 180 GLN A C 1
ATOM 1379 O O . GLN A 1 180 ? -1.294 4.961 1.705 1 96.31 180 GLN A O 1
ATOM 1384 N N . HIS A 1 181 ? -0.263 6.25 3.256 1 92.19 181 HIS A N 1
ATOM 1385 C CA . HIS A 1 181 ? 1.005 6.094 2.553 1 92.19 181 HIS A CA 1
ATOM 1386 C C . HIS A 1 181 ? 1.991 5.27 3.373 1 92.19 181 HIS A C 1
ATOM 1388 O O . HIS A 1 181 ? 2.998 4.789 2.846 1 92.19 181 HIS A O 1
ATOM 1394 N N . SER A 1 182 ? 1.771 5.109 4.66 1 91.44 182 SER A N 1
ATOM 1395 C CA . SER A 1 182 ? 2.795 4.672 5.602 1 91.44 182 SER A CA 1
ATOM 1396 C C . SER A 1 182 ? 2.607 3.209 5.984 1 91.44 182 SER A C 1
ATOM 1398 O O . SER A 1 182 ? 1.618 2.852 6.629 1 91.44 182 SER A O 1
ATOM 1400 N N . MET A 1 183 ? 3.648 2.453 5.699 1 91.12 183 MET A N 1
ATOM 1401 C CA . MET A 1 183 ? 3.682 1.067 6.16 1 91.12 183 MET A CA 1
ATOM 1402 C C . MET A 1 183 ? 3.742 1 7.684 1 91.12 183 MET A C 1
ATOM 1404 O O . MET A 1 183 ? 3.164 0.098 8.289 1 91.12 183 MET A O 1
ATOM 1408 N N . TRP A 1 184 ? 4.438 1.942 8.266 1 91.06 184 TRP A N 1
ATOM 1409 C CA . TRP A 1 184 ? 4.516 1.998 9.727 1 91.06 184 TRP A CA 1
ATOM 1410 C C . TRP A 1 184 ? 3.133 2.195 10.336 1 91.06 184 TRP A C 1
ATOM 1412 O O . TRP A 1 184 ? 2.748 1.475 11.258 1 91.06 184 TRP A O 1
ATOM 1422 N N . ASN A 1 185 ? 2.416 3.16 9.773 1 93.88 185 ASN A N 1
ATOM 1423 C CA . ASN A 1 185 ? 1.069 3.418 10.273 1 93.88 185 ASN A CA 1
ATOM 1424 C C . ASN A 1 185 ? 0.176 2.188 10.133 1 93.88 185 ASN A C 1
ATOM 1426 O O . ASN A 1 185 ? -0.585 1.864 11.047 1 93.88 185 ASN A O 1
ATOM 1430 N N . GLU A 1 186 ? 0.281 1.518 9.094 1 94 186 GLU A N 1
ATOM 1431 C CA . GLU A 1 186 ? -0.504 0.301 8.906 1 94 186 GLU A CA 1
ATOM 1432 C C . GLU A 1 186 ? -0.082 -0.786 9.891 1 94 186 GLU A C 1
ATOM 1434 O O . GLU A 1 186 ? -0.929 -1.455 10.484 1 94 186 GLU A O 1
ATOM 1439 N N . HIS A 1 187 ? 1.211 -0.906 10.062 1 92.94 187 HIS A N 1
ATOM 1440 C CA . HIS A 1 187 ? 1.738 -1.953 10.93 1 92.94 187 HIS A CA 1
ATOM 1441 C C . HIS A 1 187 ? 1.38 -1.692 12.391 1 92.94 187 HIS A C 1
ATOM 1443 O O . HIS A 1 187 ? 1.22 -2.631 13.172 1 92.94 187 HIS A O 1
ATOM 1449 N N . MET A 1 188 ? 1.236 -0.426 12.742 1 93.69 188 MET A N 1
ATOM 1450 C CA . MET A 1 188 ? 0.922 -0.051 14.125 1 93.69 188 MET A CA 1
ATOM 1451 C C . MET A 1 188 ? -0.586 0.035 14.328 1 93.69 188 MET A C 1
ATOM 1453 O O . MET A 1 188 ? -1.047 0.407 15.414 1 93.69 188 MET A O 1
ATOM 1457 N N . SER A 1 189 ? -1.345 -0.283 13.312 1 95.62 189 SER A N 1
ATOM 1458 C CA . SER A 1 189 ? -2.793 -0.416 13.414 1 95.62 189 SER A CA 1
ATOM 1459 C C . SER A 1 189 ? -3.195 -1.853 13.734 1 95.62 189 SER A C 1
ATOM 1461 O O . SER A 1 189 ? -2.484 -2.795 13.383 1 95.62 189 SER A O 1
ATOM 1463 N N . ASP A 1 190 ? -4.344 -1.979 14.469 1 96.31 190 ASP A N 1
ATOM 1464 C CA . ASP A 1 190 ? -4.895 -3.324 14.617 1 96.31 190 ASP A CA 1
ATOM 1465 C C . ASP A 1 190 ? -5.188 -3.947 13.25 1 96.31 190 ASP A C 1
ATOM 1467 O O . ASP A 1 190 ? -5.84 -3.328 12.406 1 96.31 190 ASP A O 1
ATOM 1471 N N . LEU A 1 191 ? -4.699 -5.137 13.102 1 93.44 191 LEU A N 1
ATOM 1472 C CA . LEU A 1 191 ? -4.867 -5.809 11.82 1 93.44 191 LEU A CA 1
ATOM 1473 C C . LEU A 1 191 ? -6.344 -5.961 11.477 1 93.44 191 LEU A C 1
ATOM 1475 O O . LEU A 1 191 ? -6.738 -5.773 10.32 1 93.44 191 LEU A O 1
ATOM 1479 N N . SER A 1 192 ? -7.141 -6.328 12.477 1 95.06 192 SER A N 1
ATOM 1480 C CA . SER A 1 192 ? -8.562 -6.504 12.227 1 95.06 192 SER A CA 1
ATOM 1481 C C . SER A 1 192 ? -9.203 -5.207 11.742 1 95.06 192 SER A C 1
ATOM 1483 O O . SER A 1 192 ? -10.078 -5.223 10.867 1 95.06 192 SER A O 1
ATOM 1485 N N . HIS A 1 193 ? -8.766 -4.07 12.281 1 96.06 193 HIS A N 1
ATOM 1486 C CA . HIS A 1 193 ? -9.266 -2.771 11.844 1 96.06 193 HIS A CA 1
ATOM 1487 C C . HIS A 1 193 ? -8.852 -2.473 10.406 1 96.06 193 HIS A C 1
ATOM 1489 O O . HIS A 1 193 ? -9.672 -2.021 9.602 1 96.06 193 HIS A O 1
ATOM 1495 N N . LEU A 1 194 ? -7.641 -2.779 10.117 1 94.81 194 LEU A N 1
ATOM 1496 C CA . LEU A 1 194 ? -7.105 -2.521 8.781 1 94.81 194 LEU A CA 1
ATOM 1497 C C . LEU A 1 194 ? -7.836 -3.354 7.734 1 94.81 194 LEU A C 1
ATOM 1499 O O . LEU A 1 194 ? -8.203 -2.84 6.676 1 94.81 194 LEU A O 1
ATOM 1503 N N . LEU A 1 195 ? -7.992 -4.586 8.008 1 92.44 195 LEU A N 1
ATOM 1504 C CA . LEU A 1 195 ? -8.656 -5.48 7.062 1 92.44 195 LEU A CA 1
ATOM 1505 C C . LEU A 1 195 ? -10.109 -5.078 6.859 1 92.44 195 LEU A C 1
ATOM 1507 O O . LEU A 1 195 ? -10.633 -5.148 5.746 1 92.44 195 LEU A O 1
ATOM 1511 N N . TRP A 1 196 ? -10.781 -4.688 7.945 1 95.06 196 TRP A N 1
ATOM 1512 C CA . TRP A 1 196 ? -12.156 -4.215 7.832 1 95.06 196 TRP A CA 1
ATOM 1513 C C . TRP A 1 196 ? -12.242 -2.99 6.93 1 95.06 196 TRP A C 1
ATOM 1515 O O . TRP A 1 196 ? -13.102 -2.916 6.047 1 95.06 196 TRP A O 1
ATOM 1525 N N . LEU A 1 197 ? -11.352 -2.037 7.148 1 96.12 197 LEU A N 1
ATOM 1526 C CA . LEU A 1 197 ? -11.336 -0.819 6.348 1 96.12 197 LEU A CA 1
ATOM 1527 C C . LEU A 1 197 ? -11.047 -1.137 4.883 1 96.12 197 LEU A C 1
ATOM 1529 O O . LEU A 1 197 ? -11.688 -0.584 3.986 1 96.12 197 LEU A O 1
ATOM 1533 N N . ASN A 1 198 ? -10.102 -1.975 4.715 1 92 198 ASN A N 1
ATOM 1534 C CA . ASN A 1 198 ? -9.734 -2.383 3.361 1 92 198 ASN A CA 1
ATOM 1535 C C . ASN A 1 198 ? -10.914 -3.021 2.633 1 92 198 ASN A C 1
ATOM 1537 O O . ASN A 1 198 ? -11.086 -2.818 1.429 1 92 198 ASN A O 1
ATOM 1541 N N . THR A 1 199 ? -11.719 -3.766 3.328 1 89.94 199 THR A N 1
ATOM 1542 C CA . THR A 1 199 ? -12.828 -4.508 2.752 1 89.94 199 THR A CA 1
ATOM 1543 C C . THR A 1 199 ? -14.031 -3.588 2.518 1 89.94 199 THR A C 1
ATOM 1545 O O . THR A 1 199 ? -14.734 -3.723 1.517 1 89.94 199 THR A O 1
ATOM 1548 N N . ASN A 1 200 ? -14.211 -2.674 3.414 1 93.44 200 ASN A N 1
ATOM 1549 C CA . ASN A 1 200 ? -15.5 -1.989 3.439 1 93.44 200 ASN A CA 1
ATOM 1550 C C . ASN A 1 200 ? -15.406 -0.593 2.832 1 93.44 200 ASN A C 1
ATOM 1552 O O . ASN A 1 200 ? -16.422 0.027 2.527 1 93.44 200 ASN A O 1
ATOM 1556 N N . THR A 1 201 ? -14.18 -0.115 2.633 1 95.06 201 THR A N 1
ATOM 1557 C CA . THR A 1 201 ? -13.992 1.206 2.043 1 95.06 201 THR A CA 1
ATOM 1558 C C . THR A 1 201 ? -13.148 1.12 0.778 1 95.06 201 THR A C 1
ATOM 1560 O O . THR A 1 201 ? -12.68 0.039 0.407 1 95.06 201 THR A O 1
ATOM 1563 N N . SER A 1 202 ? -13.133 2.244 0.065 1 94.19 202 SER A N 1
ATOM 1564 C CA . SER A 1 202 ? -12.062 2.412 -0.917 1 94.19 202 SER A CA 1
ATOM 1565 C C . SER A 1 202 ? -10.75 2.787 -0.244 1 94.19 202 SER A C 1
ATOM 1567 O O . SER A 1 202 ? -10.469 3.969 -0.033 1 94.19 202 SER A O 1
ATOM 1569 N N . TYR A 1 203 ? -10.078 1.755 0.118 1 94.5 203 TYR A N 1
ATOM 1570 C CA . TYR A 1 203 ? -8.797 1.952 0.778 1 94.5 203 TYR A CA 1
ATOM 1571 C C . TYR A 1 203 ? -7.676 2.123 -0.245 1 94.5 203 TYR A C 1
ATOM 1573 O O . TYR A 1 203 ? -7.391 1.208 -1.021 1 94.5 203 TYR A O 1
ATOM 1581 N N . VAL A 1 204 ? -7.055 3.293 -0.237 1 93.94 204 VAL A N 1
ATOM 1582 C CA . VAL A 1 204 ? -6.035 3.633 -1.225 1 93.94 204 VAL A CA 1
ATOM 1583 C C . VAL A 1 204 ? -4.664 3.672 -0.558 1 93.94 204 VAL A C 1
ATOM 1585 O O . VAL A 1 204 ? -4.418 4.496 0.328 1 93.94 204 VAL A O 1
ATOM 1588 N N . ARG A 1 205 ? -3.857 2.77 -1.022 1 91.25 205 ARG A N 1
ATOM 1589 C CA . ARG A 1 205 ? -2.457 2.773 -0.609 1 91.25 205 ARG A CA 1
ATOM 1590 C C . ARG A 1 205 ? -1.591 3.52 -1.619 1 91.25 205 ARG A C 1
ATOM 1592 O O . ARG A 1 205 ? -1.357 3.029 -2.727 1 91.25 205 ARG A O 1
ATOM 1599 N N . VAL A 1 206 ? -1.093 4.707 -1.22 1 92.56 206 VAL A N 1
ATOM 1600 C CA . VAL A 1 206 ? -0.185 5.449 -2.09 1 92.56 206 VAL A CA 1
ATOM 1601 C C . VAL A 1 206 ? 1.261 5.156 -1.695 1 92.56 206 VAL A C 1
ATOM 1603 O O . VAL A 1 206 ? 1.521 4.625 -0.614 1 92.56 206 VAL A O 1
ATOM 1606 N N . GLN A 1 207 ? 2.137 5.461 -2.6 1 92 207 GLN A N 1
ATOM 1607 C CA . GLN A 1 207 ? 3.553 5.23 -2.332 1 92 207 GLN A CA 1
ATOM 1608 C C . GLN A 1 207 ? 4.055 6.129 -1.207 1 92 207 GLN A C 1
ATOM 1610 O O . GLN A 1 207 ? 3.453 7.168 -0.921 1 92 207 GLN A O 1
ATOM 1615 N N . ASP A 1 208 ? 5.137 5.738 -0.63 1 91.94 208 ASP A N 1
ATOM 1616 C CA . ASP A 1 208 ? 5.723 6.387 0.541 1 91.94 208 ASP A CA 1
ATOM 1617 C C . ASP A 1 208 ? 6.047 7.852 0.255 1 91.94 208 ASP A C 1
ATOM 1619 O O . ASP A 1 208 ? 6.668 8.164 -0.761 1 91.94 208 ASP A O 1
ATOM 1623 N N . GLY A 1 209 ? 5.676 8.68 1.143 1 94.5 209 GLY A N 1
ATOM 1624 C CA . GLY A 1 209 ? 5.852 10.117 0.969 1 94.5 209 GLY A CA 1
ATOM 1625 C C . GLY A 1 209 ? 7.184 10.625 1.493 1 94.5 209 GLY A C 1
ATOM 1626 O O . GLY A 1 209 ? 7.48 11.812 1.397 1 94.5 209 GLY A O 1
ATOM 1627 N N . ASN A 1 210 ? 8.016 9.742 2.029 1 93.06 210 ASN A N 1
ATOM 1628 C CA . ASN A 1 210 ? 9.312 10.141 2.572 1 93.06 210 ASN A CA 1
ATOM 1629 C C . ASN A 1 210 ? 10.367 10.242 1.479 1 93.06 210 ASN A C 1
ATOM 1631 O O . ASN A 1 210 ? 11.461 10.773 1.711 1 93.06 210 ASN A O 1
ATOM 1635 N N . MET A 1 211 ? 10.047 9.734 0.362 1 87.12 211 MET A N 1
ATOM 1636 C CA . MET A 1 211 ? 11.039 9.703 -0.712 1 87.12 211 MET A CA 1
ATOM 1637 C C . MET A 1 211 ? 10.406 10.086 -2.047 1 87.12 211 MET A C 1
ATOM 1639 O O . MET A 1 211 ? 9.328 9.602 -2.391 1 87.12 211 MET A O 1
ATOM 1643 N N . ALA A 1 212 ? 11.117 10.891 -2.787 1 88.38 212 ALA A N 1
ATOM 1644 C CA . ALA A 1 212 ? 10.648 11.281 -4.117 1 88.38 212 ALA A CA 1
ATOM 1645 C C . ALA A 1 212 ? 11.016 10.227 -5.156 1 88.38 212 ALA A C 1
ATOM 1647 O O . ALA A 1 212 ? 11.836 9.344 -4.895 1 88.38 212 ALA A O 1
ATOM 1648 N N . GLY A 1 213 ? 10.32 10.297 -6.219 1 84.44 213 GLY A N 1
ATOM 1649 C CA . GLY A 1 213 ? 10.695 9.5 -7.371 1 84.44 213 GLY A CA 1
ATOM 1650 C C . GLY A 1 213 ? 10.07 8.117 -7.371 1 84.44 213 GLY A C 1
ATOM 1651 O O . GLY A 1 213 ? 10.422 7.266 -8.188 1 84.44 213 GLY A O 1
ATOM 1652 N N . ASN A 1 214 ? 9.141 7.898 -6.461 1 85.62 214 ASN A N 1
ATOM 1653 C CA . ASN A 1 214 ? 8.516 6.582 -6.402 1 85.62 214 ASN A CA 1
ATOM 1654 C C . ASN A 1 214 ? 7.062 6.629 -6.859 1 85.62 214 ASN A C 1
ATOM 1656 O O . ASN A 1 214 ? 6.336 5.641 -6.738 1 85.62 214 ASN A O 1
ATOM 1660 N N . GLY A 1 215 ? 6.59 7.715 -7.332 1 84.62 215 GLY A N 1
ATOM 1661 C CA . GLY A 1 215 ? 5.219 7.863 -7.793 1 84.62 215 GLY A CA 1
ATOM 1662 C C . GLY A 1 215 ? 4.379 8.75 -6.895 1 84.62 215 GLY A C 1
ATOM 1663 O O . GLY A 1 215 ? 3.275 9.148 -7.266 1 84.62 215 GLY A O 1
ATOM 1664 N N . SER A 1 216 ? 4.887 9.07 -5.703 1 91.31 216 SER A N 1
ATOM 1665 C CA . SER A 1 216 ? 4.32 10.07 -4.797 1 91.31 216 SER A CA 1
ATOM 1666 C C . SER A 1 216 ? 5.32 11.18 -4.496 1 91.31 216 SER A C 1
ATOM 1668 O O . SER A 1 216 ? 6.531 10.977 -4.625 1 91.31 216 SER A O 1
ATOM 1670 N N . PRO A 1 217 ? 4.77 12.328 -4.145 1 94 217 PRO A N 1
ATOM 1671 C CA . PRO A 1 217 ? 5.73 13.359 -3.754 1 94 217 PRO A CA 1
ATOM 1672 C C . PRO A 1 217 ? 6.535 12.977 -2.514 1 94 217 PRO A C 1
ATOM 1674 O O . PRO A 1 217 ? 5.992 12.375 -1.584 1 94 217 PRO A O 1
ATOM 1677 N N . GLY A 1 218 ? 7.852 13.32 -2.57 1 95.44 218 GLY A N 1
ATOM 1678 C CA . GLY A 1 218 ? 8.703 13.156 -1.4 1 95.44 218 GLY A CA 1
ATOM 1679 C C . GLY A 1 218 ? 8.82 14.414 -0.566 1 95.44 218 GLY A C 1
ATOM 1680 O O . GLY A 1 218 ? 9.469 15.383 -0.979 1 95.44 218 GLY A O 1
ATOM 1681 N N . TYR A 1 219 ? 8.289 14.359 0.693 1 97.81 219 TYR A N 1
ATOM 1682 C CA . TYR A 1 219 ? 8.195 15.594 1.471 1 97.81 219 TYR A CA 1
ATOM 1683 C C . TYR A 1 219 ? 9.109 15.531 2.693 1 97.81 219 TYR A C 1
ATOM 1685 O O . TYR A 1 219 ? 8.969 16.344 3.617 1 97.81 219 TYR A O 1
ATOM 1693 N N . ALA A 1 220 ? 10.055 14.57 2.707 1 97.31 220 ALA A N 1
ATOM 1694 C CA . ALA A 1 220 ? 11.102 14.508 3.719 1 97.31 220 ALA A CA 1
ATOM 1695 C C . ALA A 1 220 ? 12.477 14.781 3.102 1 97.31 220 ALA A C 1
ATOM 1697 O O . ALA A 1 220 ? 12.844 14.172 2.094 1 97.31 220 ALA A O 1
ATOM 1698 N N . SER A 1 221 ? 13.148 15.773 3.723 1 96.25 221 SER A N 1
ATOM 1699 C CA . SER A 1 221 ? 14.445 16.156 3.17 1 96.25 221 SER A CA 1
ATOM 1700 C C . SER A 1 221 ? 15.289 16.891 4.207 1 96.25 221 SER A C 1
ATOM 1702 O O . SER A 1 221 ? 14.758 17.562 5.086 1 96.25 221 SER A O 1
ATOM 1704 N N . GLN A 1 222 ? 16.594 16.75 4.016 1 96.12 222 GLN A N 1
ATOM 1705 C CA . GLN A 1 222 ? 17.531 17.5 4.852 1 96.12 222 GLN A CA 1
ATOM 1706 C C . GLN A 1 222 ? 17.656 18.938 4.359 1 96.12 222 GLN A C 1
ATOM 1708 O O . GLN A 1 222 ? 18.203 19.797 5.062 1 96.12 222 GLN A O 1
ATOM 1713 N N . ASP A 1 223 ? 17.094 19.172 3.258 1 95.94 223 ASP A N 1
ATOM 1714 C CA . ASP A 1 223 ? 17.172 20.5 2.672 1 95.94 223 ASP A CA 1
ATOM 1715 C C . ASP A 1 223 ? 16.281 21.484 3.424 1 95.94 223 ASP A C 1
ATOM 1717 O O . ASP A 1 223 ? 15.055 21.453 3.277 1 95.94 223 ASP A O 1
ATOM 1721 N N . GLY A 1 224 ? 16.891 22.453 4.121 1 96.88 224 GLY A N 1
ATOM 1722 C CA . GLY A 1 224 ? 16.172 23.422 4.926 1 96.88 224 GLY A CA 1
ATOM 1723 C C . GLY A 1 224 ? 16.172 24.812 4.32 1 96.88 224 GLY A C 1
ATOM 1724 O O . GLY A 1 224 ? 15.875 25.797 5.012 1 96.88 224 GLY A O 1
ATOM 1725 N N . ARG A 1 225 ? 16.375 24.953 3.039 1 95.69 225 ARG A N 1
ATOM 1726 C CA . ARG A 1 225 ? 16.609 26.25 2.418 1 95.69 225 ARG A CA 1
ATOM 1727 C C . ARG A 1 225 ? 15.344 27.109 2.438 1 95.69 225 ARG A C 1
ATOM 1729 O O . ARG A 1 225 ? 15.414 28.328 2.373 1 95.69 225 ARG A O 1
ATOM 1736 N N . ALA A 1 226 ? 14.188 26.5 2.564 1 97.06 226 ALA A N 1
ATOM 1737 C CA . ALA A 1 226 ? 12.93 27.234 2.52 1 97.06 226 ALA A CA 1
ATOM 1738 C C . ALA A 1 226 ? 12.648 27.922 3.85 1 97.06 226 ALA A C 1
ATOM 1740 O O . ALA A 1 226 ? 11.789 28.797 3.932 1 97.06 226 ALA A O 1
ATOM 1741 N N . TRP A 1 227 ? 13.344 27.594 4.898 1 97.69 227 TRP A N 1
ATOM 1742 C CA . TRP A 1 227 ? 13.008 28.031 6.246 1 97.69 227 TRP A CA 1
ATOM 1743 C C . TRP A 1 227 ? 13.031 29.562 6.348 1 97.69 227 TRP A C 1
ATOM 1745 O O . TRP A 1 227 ? 12.078 30.172 6.824 1 97.69 227 TRP A O 1
ATOM 1755 N N . PRO A 1 228 ? 14.117 30.219 5.859 1 96.75 228 PRO A N 1
ATOM 1756 C CA . PRO A 1 228 ? 14.164 31.672 6.055 1 96.75 228 PRO A CA 1
ATOM 1757 C C . PRO A 1 228 ? 12.961 32.375 5.438 1 96.75 228 PRO A C 1
ATOM 1759 O O . PRO A 1 228 ? 12.344 33.219 6.086 1 96.75 228 PRO A O 1
ATOM 1762 N N . GLN A 1 229 ? 12.562 32.031 4.281 1 96.5 229 GLN A N 1
ATOM 1763 C CA . GLN A 1 229 ? 11.43 32.656 3.619 1 96.5 229 GLN A CA 1
ATOM 1764 C C . GLN A 1 229 ? 10.109 32.25 4.25 1 96.5 229 GLN A C 1
ATOM 1766 O O . GLN A 1 229 ? 9.18 33.062 4.352 1 96.5 229 GLN A O 1
ATOM 1771 N N . LEU A 1 230 ? 10.062 31.047 4.633 1 96.81 230 LEU A N 1
ATOM 1772 C CA . LEU A 1 230 ? 8.836 30.531 5.227 1 96.81 230 LEU A CA 1
ATOM 1773 C C . LEU A 1 230 ? 8.531 31.219 6.551 1 96.81 230 LEU A C 1
ATOM 1775 O O . LEU A 1 230 ? 7.383 31.578 6.82 1 96.81 230 LEU A O 1
ATOM 1779 N N . LEU A 1 231 ? 9.586 31.438 7.328 1 97.5 231 LEU A N 1
ATOM 1780 C CA . LEU A 1 231 ? 9.414 32.031 8.656 1 97.5 231 LEU A CA 1
ATOM 1781 C C . LEU A 1 231 ? 9.047 33.5 8.555 1 97.5 231 LEU A C 1
ATOM 1783 O O . LEU A 1 231 ? 8.422 34.062 9.461 1 97.5 231 LEU A O 1
ATOM 1787 N N . GLU A 1 232 ? 9.352 34.094 7.406 1 96.38 232 GLU A N 1
ATOM 1788 C CA . GLU A 1 232 ? 9.055 35.5 7.199 1 96.38 232 GLU A CA 1
ATOM 1789 C C . GLU A 1 232 ? 7.789 35.688 6.363 1 96.38 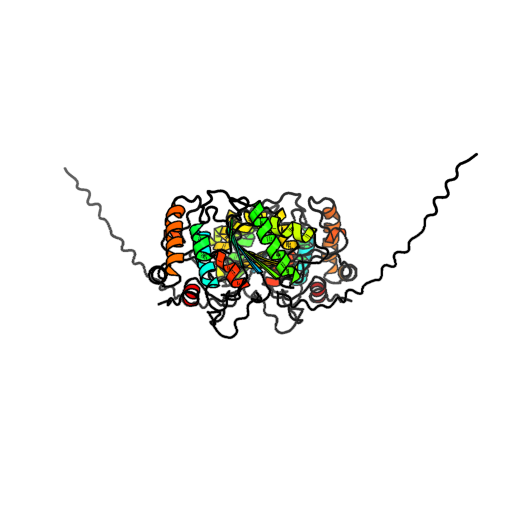232 GLU A C 1
ATOM 1791 O O . GLU A 1 232 ? 7.363 36.812 6.113 1 96.38 232 GLU A O 1
ATOM 1796 N N . HIS A 1 233 ? 7.219 34.594 5.98 1 96.62 233 HIS A N 1
ATOM 1797 C CA . HIS A 1 233 ? 6.027 34.688 5.141 1 96.62 233 HIS A CA 1
ATOM 1798 C C . HIS A 1 233 ? 4.883 35.375 5.871 1 96.62 233 HIS A C 1
ATOM 1800 O O . HIS A 1 233 ? 4.602 35.062 7.031 1 96.62 233 HIS A O 1
ATOM 1806 N N . SER A 1 234 ? 4.23 36.281 5.234 1 95.56 234 SER A N 1
ATOM 1807 C CA . SER A 1 234 ? 3.238 37.125 5.871 1 95.56 234 SER A CA 1
ATOM 1808 C C . SER A 1 234 ? 2.051 36.312 6.383 1 95.56 234 SER A C 1
ATOM 1810 O O . SER A 1 234 ? 1.516 36.594 7.457 1 95.56 234 SER A O 1
ATOM 1812 N N . GLU A 1 235 ? 1.651 35.312 5.691 1 95.69 235 GLU A N 1
ATOM 1813 C CA . GLU A 1 235 ? 0.46 34.562 6.055 1 95.69 235 GLU A CA 1
ATOM 1814 C C . GLU A 1 235 ? 0.831 33.25 6.73 1 95.69 235 GLU A C 1
ATOM 1816 O O . GLU A 1 235 ? 0.219 32.875 7.73 1 95.69 235 GLU A O 1
ATOM 1821 N N . LEU A 1 236 ? 1.844 32.594 6.227 1 97.88 236 LEU A N 1
ATOM 1822 C CA . LEU A 1 236 ? 2.162 31.25 6.668 1 97.88 236 LEU A CA 1
ATOM 1823 C C . LEU A 1 236 ? 3.229 31.266 7.758 1 97.88 236 LEU A C 1
ATOM 1825 O O . LEU A 1 236 ? 3.428 30.266 8.461 1 97.88 236 LEU A O 1
ATOM 1829 N N . GLY A 1 237 ? 3.887 32.312 7.953 1 98.19 237 GLY A N 1
ATOM 1830 C CA . GLY A 1 237 ? 5.008 32.438 8.867 1 98.19 237 GLY A CA 1
ATOM 1831 C C . GLY A 1 237 ? 4.684 31.984 10.273 1 98.19 237 GLY A C 1
ATOM 1832 O O . GLY A 1 237 ? 5.383 31.141 10.836 1 98.19 237 GLY A O 1
ATOM 1833 N N . PRO A 1 238 ? 3.67 32.594 10.844 1 98.31 238 PRO A N 1
ATOM 1834 C CA . PRO A 1 238 ? 3.328 32.188 12.211 1 98.31 238 PRO A CA 1
ATOM 1835 C C . PRO A 1 238 ? 3.094 30.703 12.359 1 98.31 238 PRO A C 1
ATOM 1837 O O . PRO A 1 238 ? 3.527 30.094 13.344 1 98.31 238 PRO A O 1
ATOM 1840 N N . LEU A 1 239 ? 2.447 30.094 11.422 1 98.69 239 LEU A N 1
ATOM 1841 C CA . LEU A 1 239 ? 2.148 28.672 11.453 1 98.69 239 LEU A CA 1
ATOM 1842 C C . LEU A 1 239 ? 3.43 27.844 11.398 1 98.69 239 LEU A C 1
ATOM 1844 O O . LEU A 1 239 ? 3.65 26.969 12.242 1 98.69 239 LEU A O 1
ATOM 1848 N N . TRP A 1 240 ? 4.281 28.094 10.5 1 98.75 240 TRP A N 1
ATOM 1849 C CA . TRP A 1 240 ? 5.496 27.312 10.312 1 98.75 240 TRP A CA 1
ATOM 1850 C C . TRP A 1 240 ? 6.512 27.609 11.406 1 98.75 240 TRP A C 1
ATOM 1852 O O . TRP A 1 240 ? 7.293 26.734 11.797 1 98.75 240 TRP A O 1
ATOM 1862 N N . THR A 1 241 ? 6.504 28.859 11.93 1 98.75 241 THR A N 1
ATOM 1863 C CA . THR A 1 241 ? 7.332 29.156 13.086 1 98.75 241 THR A CA 1
ATOM 1864 C C . THR A 1 241 ? 6.949 28.281 14.273 1 98.75 241 THR A C 1
ATOM 1866 O O . THR A 1 241 ? 7.82 27.703 14.93 1 98.75 241 THR A O 1
ATOM 1869 N N . LEU A 1 242 ? 5.688 28.219 14.5 1 98.62 242 LEU A N 1
ATOM 1870 C CA . LEU A 1 242 ? 5.203 27.406 15.602 1 98.62 242 LEU A CA 1
ATOM 1871 C C . LEU A 1 242 ? 5.551 25.938 15.375 1 98.62 242 LEU A C 1
ATOM 1873 O O . LEU A 1 242 ? 6.012 25.25 16.297 1 98.62 242 LEU A O 1
ATOM 1877 N N . ALA A 1 243 ? 5.324 25.406 14.195 1 98.56 243 ALA A N 1
ATOM 1878 C CA . ALA A 1 243 ? 5.656 24.031 13.867 1 98.56 243 ALA A CA 1
ATOM 1879 C C . ALA A 1 243 ? 7.137 23.75 14.094 1 98.56 243 ALA A C 1
ATOM 1881 O O . ALA A 1 243 ? 7.5 22.719 14.68 1 98.56 243 ALA A O 1
ATOM 1882 N N . LYS A 1 244 ? 7.945 24.641 13.641 1 98.31 244 LYS A N 1
ATOM 1883 C CA . LYS A 1 244 ? 9.391 24.484 13.805 1 98.31 244 LYS A CA 1
ATOM 1884 C C . LYS A 1 244 ? 9.773 24.438 15.281 1 98.31 244 LYS A C 1
ATOM 1886 O O . LYS A 1 244 ? 10.578 23.609 15.688 1 98.31 244 LYS A O 1
ATOM 1891 N N . GLN A 1 245 ? 9.266 25.328 16.016 1 98 245 GLN A N 1
ATOM 1892 C CA . GLN A 1 245 ? 9.562 25.391 17.453 1 98 245 GLN A CA 1
ATOM 1893 C C . GLN A 1 245 ? 9.188 24.094 18.156 1 98 245 GLN A C 1
ATOM 1895 O O . GLN A 1 245 ? 9.969 23.562 18.938 1 98 245 GLN A O 1
ATOM 1900 N N . ILE A 1 246 ? 8.039 23.641 17.875 1 97.56 246 ILE A N 1
ATOM 1901 C CA . ILE A 1 246 ? 7.551 22.422 18.5 1 97.56 246 ILE A CA 1
ATOM 1902 C C . ILE A 1 246 ? 8.43 21.234 18.078 1 97.56 246 ILE A C 1
ATOM 1904 O O . ILE A 1 246 ? 8.867 20.453 18.922 1 97.56 246 ILE A O 1
ATOM 1908 N N . ALA A 1 247 ? 8.695 21.078 16.812 1 97.25 247 ALA A N 1
ATOM 1909 C CA . ALA A 1 247 ? 9.516 19.984 16.297 1 97.25 247 ALA A CA 1
ATOM 1910 C C . ALA A 1 247 ? 10.914 20.016 16.906 1 97.25 247 ALA A C 1
ATOM 1912 O O . ALA A 1 247 ? 11.438 18.984 17.328 1 97.25 247 ALA A O 1
ATOM 1913 N N . ASP A 1 248 ? 11.484 21.203 16.969 1 96.31 248 ASP A N 1
ATOM 1914 C CA . ASP A 1 248 ? 12.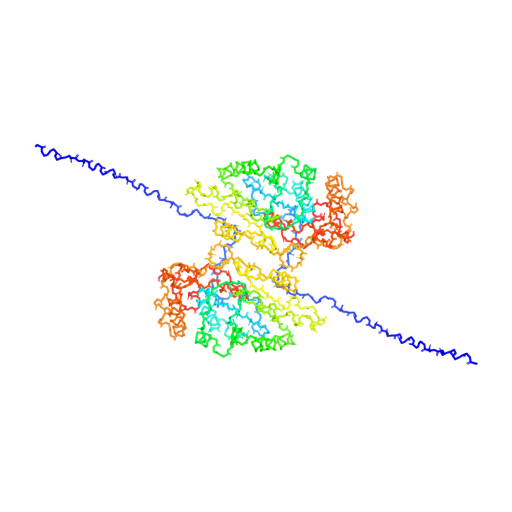828 21.344 17.516 1 96.31 248 ASP A CA 1
ATOM 1915 C C . ASP A 1 248 ? 12.859 20.969 19 1 96.31 248 ASP A C 1
ATOM 1917 O O . ASP A 1 248 ? 13.852 20.422 19.484 1 96.31 248 ASP A O 1
ATOM 1921 N N . LYS A 1 249 ? 11.852 21.266 19.656 1 96 249 LYS A N 1
ATOM 1922 C CA . LYS A 1 249 ? 11.773 21.031 21.094 1 96 249 LYS A CA 1
ATOM 1923 C C . LYS A 1 249 ? 11.617 19.547 21.391 1 96 249 LYS A C 1
ATOM 1925 O O . LYS A 1 249 ? 12.25 19.016 22.312 1 96 249 LYS A O 1
ATOM 1930 N N . TYR A 1 250 ? 10.859 18.844 20.672 1 95.88 250 TYR A N 1
ATOM 1931 C CA . TYR A 1 250 ? 10.438 17.5 21.078 1 95.88 250 TYR A CA 1
ATOM 1932 C C . TYR A 1 250 ? 11.188 16.438 20.297 1 95.88 250 TYR A C 1
ATOM 1934 O O . TYR A 1 250 ? 11.328 15.297 20.766 1 95.88 250 TYR A O 1
ATOM 1942 N N . ASN A 1 251 ? 11.695 16.719 19.141 1 95.69 251 ASN A N 1
ATOM 1943 C CA . ASN A 1 251 ? 12.352 15.727 18.297 1 95.69 251 ASN A CA 1
ATOM 1944 C C . ASN A 1 251 ? 13.531 15.078 19.016 1 95.69 251 ASN A C 1
ATOM 1946 O O . ASN A 1 251 ? 13.695 13.859 18.984 1 95.69 251 ASN A O 1
ATOM 1950 N N . PRO A 1 252 ? 14.359 15.836 19.734 1 93.56 252 PRO A N 1
ATOM 1951 C CA . PRO A 1 252 ? 15.516 15.219 20.391 1 93.56 252 PRO A CA 1
ATOM 1952 C C . PRO A 1 252 ? 15.117 14.258 21.516 1 93.56 252 PRO A C 1
ATOM 1954 O O . PRO A 1 252 ? 15.938 13.445 21.953 1 93.56 252 PRO A O 1
ATOM 1957 N N . LYS A 1 253 ? 13.93 14.281 22 1 90.5 253 LYS A N 1
ATOM 1958 C CA . LYS A 1 253 ? 13.477 13.492 23.141 1 90.5 253 LYS A CA 1
ATOM 1959 C C . LYS A 1 253 ? 12.625 12.305 22.688 1 90.5 253 LYS A C 1
ATOM 1961 O O . LYS A 1 253 ? 12.219 11.477 23.5 1 90.5 253 LYS A O 1
ATOM 1966 N N . ALA A 1 254 ? 12.375 12.281 21.453 1 89.19 254 ALA A N 1
ATOM 1967 C CA . ALA A 1 254 ? 11.5 11.242 20.906 1 89.19 254 ALA A CA 1
ATOM 1968 C C . ALA A 1 254 ? 12.203 9.883 20.891 1 89.19 254 ALA A C 1
ATOM 1970 O O . ALA A 1 254 ? 13.43 9.82 20.844 1 89.19 254 ALA A O 1
ATOM 1971 N N . ILE A 1 255 ? 11.414 8.844 20.969 1 85.69 255 ILE A N 1
ATOM 1972 C CA . ILE A 1 255 ? 11.945 7.488 20.891 1 85.69 255 ILE A CA 1
ATOM 1973 C C . ILE A 1 255 ? 12.594 7.262 19.516 1 85.69 255 ILE A C 1
ATOM 1975 O O . ILE A 1 255 ? 13.578 6.531 19.406 1 85.69 255 ILE A O 1
ATOM 1979 N N . TYR A 1 256 ? 11.969 7.844 18.562 1 83.81 256 TYR A N 1
ATOM 1980 C CA . TYR A 1 256 ? 12.555 7.91 17.234 1 83.81 256 TYR A CA 1
ATOM 1981 C C . TYR A 1 256 ? 12.883 9.352 16.859 1 83.81 256 TYR A C 1
ATOM 1983 O O . TYR A 1 256 ? 11.977 10.164 16.656 1 83.81 256 TYR A O 1
ATOM 1991 N N . VAL A 1 257 ? 14.188 9.547 16.75 1 92.62 257 VAL A N 1
ATOM 1992 C CA . VAL A 1 257 ? 14.625 10.875 16.328 1 92.62 257 VAL A CA 1
ATOM 1993 C C . VAL A 1 257 ? 14.57 10.984 14.805 1 92.62 257 VAL A C 1
ATOM 1995 O O . VAL A 1 257 ? 15.273 10.258 14.102 1 92.62 257 VAL A O 1
ATOM 1998 N N . ASN A 1 258 ? 13.75 11.852 14.344 1 94.56 258 ASN A N 1
ATOM 1999 C CA . ASN A 1 258 ? 13.656 12.141 12.922 1 94.56 258 ASN A CA 1
ATOM 2000 C C . ASN A 1 258 ? 14.891 12.891 12.422 1 94.56 258 ASN A C 1
ATOM 2002 O O . ASN A 1 258 ? 15.094 14.062 12.758 1 94.56 258 ASN A O 1
ATOM 2006 N N . HIS A 1 259 ? 15.633 12.273 11.648 1 94.56 259 HIS A N 1
ATOM 2007 C CA . HIS A 1 259 ? 16.938 12.82 11.273 1 94.56 259 HIS A CA 1
ATOM 2008 C C . HIS A 1 259 ? 16.781 14 10.32 1 94.56 259 HIS A C 1
ATOM 2010 O O . HIS A 1 259 ? 17.594 14.922 10.328 1 94.56 259 HIS A O 1
ATOM 2016 N N . PHE A 1 260 ? 15.734 14.078 9.516 1 96.12 260 PHE A N 1
ATOM 2017 C CA . PHE A 1 260 ? 15.523 15.219 8.633 1 96.12 260 PHE A CA 1
ATOM 2018 C C . PHE A 1 260 ? 15.312 16.5 9.438 1 96.12 260 PHE A C 1
ATOM 2020 O O . PHE A 1 260 ? 15.898 17.531 9.125 1 96.12 260 PHE A O 1
ATOM 2027 N N . ILE A 1 261 ? 14.539 16.328 10.398 1 96.56 261 ILE A N 1
ATOM 2028 C CA . ILE A 1 261 ? 14.227 17.469 11.258 1 96.56 261 ILE A CA 1
ATOM 2029 C C . ILE A 1 261 ? 15.461 17.844 12.078 1 96.56 261 ILE A C 1
ATOM 2031 O O . ILE A 1 261 ? 15.805 19.031 12.18 1 96.56 261 ILE A O 1
ATOM 2035 N N . ARG A 1 262 ? 16.078 16.859 12.617 1 96.12 262 ARG A N 1
ATOM 2036 C CA . ARG A 1 262 ? 17.281 17.078 13.406 1 96.12 262 ARG A CA 1
ATOM 2037 C C . ARG A 1 262 ? 18.328 17.859 12.609 1 96.12 262 ARG A C 1
ATOM 2039 O O . ARG A 1 262 ? 19 18.719 13.148 1 96.12 262 ARG A O 1
ATOM 2046 N N . ASP A 1 263 ? 18.391 17.609 11.359 1 96.62 263 ASP A N 1
ATOM 2047 C CA . ASP A 1 263 ? 19.453 18.156 10.523 1 96.62 263 ASP A CA 1
ATOM 2048 C C . ASP A 1 263 ? 19.031 19.469 9.875 1 96.62 263 ASP A C 1
ATOM 2050 O O . ASP A 1 263 ? 19.75 20.016 9.031 1 96.62 263 ASP A O 1
ATOM 2054 N N . GLY A 1 264 ? 17.922 19.938 10.234 1 96.81 264 GLY A N 1
ATOM 2055 C CA . GLY A 1 264 ? 17.516 21.281 9.836 1 96.81 264 GLY A CA 1
ATOM 2056 C C . GLY A 1 264 ? 16.641 21.281 8.602 1 96.81 264 GLY A C 1
ATOM 2057 O O . GLY A 1 264 ? 16.375 22.344 8.023 1 96.81 264 GLY A O 1
ATOM 2058 N N . GLY A 1 265 ? 16.172 20.078 8.195 1 97.94 265 GLY A N 1
ATOM 2059 C CA . GLY A 1 265 ? 15.305 19.969 7.035 1 97.94 265 GLY A CA 1
ATOM 2060 C C . GLY A 1 265 ? 13.828 19.922 7.398 1 97.94 265 GLY A C 1
ATOM 2061 O O . GLY A 1 265 ? 13.391 20.594 8.328 1 97.94 265 GLY A O 1
ATOM 2062 N N . PHE A 1 266 ? 13.117 19.281 6.492 1 98.19 266 PHE A N 1
ATOM 2063 C CA . PHE A 1 266 ? 11.664 19.172 6.609 1 98.19 266 PHE A CA 1
ATOM 2064 C C . PHE A 1 266 ? 11.242 17.703 6.574 1 98.19 266 PHE A C 1
ATOM 2066 O O . PHE A 1 266 ? 11.891 16.875 5.926 1 98.19 266 PHE A O 1
ATOM 2073 N N . ASP A 1 267 ? 10.172 17.406 7.336 1 98 267 ASP A N 1
ATOM 2074 C CA . ASP A 1 267 ? 9.445 16.156 7.133 1 98 267 ASP A CA 1
ATOM 2075 C C . ASP A 1 267 ? 7.949 16.344 7.336 1 98 267 ASP A C 1
ATOM 2077 O O . ASP A 1 267 ? 7.484 16.484 8.469 1 98 267 ASP A O 1
ATOM 2081 N N . PHE A 1 268 ? 7.27 16.438 6.262 1 98.38 268 PHE A N 1
ATOM 2082 C CA . PHE A 1 268 ? 5.812 16.469 6.285 1 98.38 268 PHE A CA 1
ATOM 2083 C C . PHE A 1 268 ? 5.227 15.422 5.34 1 98.38 268 PHE A C 1
ATOM 2085 O O . PHE A 1 268 ? 4.285 15.711 4.602 1 98.38 268 PHE A O 1
ATOM 2092 N N . SER A 1 269 ? 5.809 14.234 5.414 1 97.19 269 SER A N 1
ATOM 2093 C CA . SER A 1 269 ? 5.5 13.125 4.512 1 97.19 269 SER A CA 1
ATOM 2094 C C . SER A 1 269 ? 4.02 12.766 4.566 1 97.19 269 SER A C 1
ATOM 2096 O O . SER A 1 269 ? 3.43 12.383 3.555 1 97.19 269 SER A O 1
ATOM 2098 N N . ASP A 1 270 ? 3.322 12.992 5.652 1 96.69 270 ASP A N 1
ATOM 2099 C CA . ASP A 1 270 ? 1.917 12.641 5.836 1 96.69 270 ASP A CA 1
ATOM 2100 C C . ASP A 1 270 ? 1.015 13.539 4.992 1 96.69 270 ASP A C 1
ATOM 2102 O O . ASP A 1 270 ? -0.182 13.273 4.859 1 96.69 270 ASP A O 1
ATOM 2106 N N . THR A 1 271 ? 1.574 14.5 4.355 1 98 271 THR A N 1
ATOM 2107 C CA . THR A 1 271 ? 0.821 15.359 3.449 1 98 271 THR A CA 1
ATOM 2108 C C . THR A 1 271 ? 0.623 14.672 2.1 1 98 271 THR A C 1
ATOM 2110 O O . THR A 1 271 ? -0.195 15.117 1.289 1 98 271 THR A O 1
ATOM 2113 N N . THR A 1 272 ? 1.311 13.594 1.905 1 96.88 272 THR A N 1
ATOM 2114 C CA . THR A 1 272 ? 1.222 12.891 0.629 1 96.88 272 THR A CA 1
ATOM 2115 C C . THR A 1 272 ? -0.185 12.344 0.41 1 96.88 272 THR A C 1
ATOM 2117 O O . THR A 1 272 ? -0.68 12.32 -0.719 1 96.88 272 THR A O 1
ATOM 2120 N N . GLU A 1 273 ? -0.849 11.938 1.455 1 97.38 273 GLU A N 1
ATOM 2121 C CA . GLU A 1 273 ? -2.236 11.5 1.346 1 97.38 273 GLU A CA 1
ATOM 2122 C C . GLU A 1 273 ? -3.135 12.625 0.834 1 97.38 273 GLU A C 1
ATOM 2124 O O . GLU A 1 273 ? -3.988 12.398 -0.025 1 97.38 273 GLU A O 1
ATOM 2129 N N . LEU A 1 274 ? -2.889 13.75 1.396 1 97.5 274 LEU A N 1
ATOM 2130 C CA . LEU A 1 274 ? -3.66 14.906 0.954 1 97.5 274 LEU A CA 1
ATOM 2131 C C . LEU A 1 274 ? -3.379 15.219 -0.511 1 97.5 274 LEU A C 1
ATOM 2133 O O . LEU A 1 274 ? -4.289 15.594 -1.258 1 97.5 274 LEU A O 1
ATOM 2137 N N . ALA A 1 275 ? -2.119 15.125 -0.885 1 95.69 275 ALA A N 1
ATOM 2138 C CA . ALA A 1 275 ? -1.74 15.367 -2.273 1 95.69 275 ALA A CA 1
ATOM 2139 C C . ALA A 1 275 ? -2.527 14.469 -3.225 1 95.69 275 ALA A C 1
ATOM 2141 O O . ALA A 1 275 ? -3.002 14.93 -4.27 1 95.69 275 ALA A O 1
ATOM 2142 N N . TYR A 1 276 ? -2.68 13.25 -2.826 1 95.12 276 TYR A N 1
ATOM 2143 C CA . TYR A 1 276 ? -3.479 12.328 -3.621 1 95.12 276 TYR A CA 1
ATOM 2144 C C . TYR A 1 276 ? -4.938 12.766 -3.672 1 95.12 276 TYR A C 1
ATOM 2146 O O . TYR A 1 276 ? -5.543 12.812 -4.746 1 95.12 276 TYR A O 1
ATOM 2154 N N . ILE A 1 277 ? -5.48 13.133 -2.557 1 96.5 277 ILE A N 1
ATOM 2155 C CA . ILE A 1 277 ? -6.895 13.461 -2.42 1 96.5 277 ILE A CA 1
ATOM 2156 C C . ILE A 1 277 ? -7.215 14.711 -3.24 1 96.5 277 ILE A C 1
ATOM 2158 O O . ILE A 1 277 ? -8.164 14.711 -4.031 1 96.5 277 ILE A O 1
ATOM 2162 N N . LEU A 1 278 ? -6.371 15.641 -3.102 1 95.25 278 LEU A N 1
ATOM 2163 C CA . LEU A 1 278 ? -6.688 16.922 -3.709 1 95.25 278 LEU A CA 1
ATOM 2164 C C . LEU A 1 278 ? -6.055 17.047 -5.094 1 95.25 278 LEU A C 1
ATOM 2166 O O . LEU A 1 278 ? -6.258 18.047 -5.793 1 95.25 278 LEU A O 1
ATOM 2170 N N . GLY A 1 279 ? -5.246 16.125 -5.516 1 92.06 279 GLY A N 1
ATOM 2171 C CA . GLY A 1 279 ? -4.855 16 -6.91 1 92.06 279 GLY A CA 1
ATOM 2172 C C . GLY A 1 279 ? -3.547 16.703 -7.223 1 92.06 279 GLY A C 1
ATOM 2173 O O . GLY A 1 279 ? -3.268 17.016 -8.383 1 92.06 279 GLY A O 1
ATOM 2174 N N . PHE A 1 280 ? -2.768 16.984 -6.254 1 92.44 280 PHE A N 1
ATOM 2175 C CA . PHE A 1 280 ? -1.479 17.594 -6.551 1 92.44 280 PHE A CA 1
ATOM 2176 C C . PHE A 1 280 ? -0.34 16.609 -6.301 1 92.44 280 PHE A C 1
ATOM 2178 O O . PHE A 1 280 ? 0.752 17.016 -5.895 1 92.44 280 PHE A O 1
ATOM 2185 N N . ASP A 1 281 ? -0.607 15.328 -6.449 1 91.25 281 ASP A N 1
ATOM 2186 C CA . ASP A 1 281 ? 0.323 14.234 -6.18 1 91.25 281 ASP A CA 1
ATOM 2187 C C . ASP A 1 281 ? 1.335 14.086 -7.316 1 91.25 281 ASP A C 1
ATOM 2189 O O . ASP A 1 281 ? 2.156 13.164 -7.305 1 91.25 281 ASP A O 1
ATOM 2193 N N . GLY A 1 282 ? 1.338 15.016 -8.297 1 88.5 282 GLY A N 1
ATOM 2194 C CA . GLY A 1 282 ? 2.332 15.031 -9.359 1 88.5 282 GLY A CA 1
ATOM 2195 C C . GLY A 1 282 ? 3.598 15.781 -8.984 1 88.5 282 GLY A C 1
ATOM 2196 O O . GLY A 1 282 ? 4.578 15.766 -9.727 1 88.5 282 GLY A O 1
ATOM 2197 N N . MET A 1 283 ? 3.602 16.391 -7.852 1 91.56 283 MET A N 1
ATOM 2198 C CA . MET A 1 283 ? 4.793 17.078 -7.371 1 91.56 283 MET A CA 1
ATOM 2199 C C . MET A 1 283 ? 5.934 16.094 -7.129 1 91.56 283 MET A C 1
ATOM 2201 O O . MET A 1 283 ? 5.699 14.922 -6.867 1 91.56 283 MET A O 1
ATOM 2205 N N . TYR A 1 284 ? 7.105 16.703 -7.23 1 91.94 284 TYR A N 1
ATOM 2206 C CA . TYR A 1 284 ? 8.258 15.828 -7.016 1 91.94 284 TYR A CA 1
ATOM 2207 C C . TYR A 1 284 ? 8.641 15.781 -5.543 1 91.94 284 TYR A C 1
ATOM 2209 O O . TYR A 1 284 ? 8.797 14.703 -4.969 1 91.94 284 TYR A O 1
ATOM 2217 N N . ASP A 1 285 ? 8.867 17.031 -4.996 1 94.12 285 ASP A N 1
ATOM 2218 C CA . ASP A 1 285 ? 9.375 17.047 -3.629 1 94.12 285 ASP A CA 1
ATOM 2219 C C . ASP A 1 285 ? 8.875 18.266 -2.859 1 94.12 285 ASP A C 1
ATOM 2221 O O . ASP A 1 285 ? 7.93 18.922 -3.287 1 94.12 285 ASP A O 1
ATOM 2225 N N . GLN A 1 286 ? 9.492 18.5 -1.644 1 96 286 GLN A N 1
ATOM 2226 C CA . GLN A 1 286 ? 9.086 19.578 -0.76 1 96 286 GLN A CA 1
ATOM 2227 C C . GLN A 1 286 ? 9.336 20.938 -1.408 1 96 286 GLN A C 1
ATOM 2229 O O . GLN A 1 286 ? 8.617 21.906 -1.143 1 96 286 GLN A O 1
ATOM 2234 N N . ASN A 1 287 ? 10.328 21.047 -2.277 1 94.5 287 ASN A N 1
ATOM 2235 C CA . ASN A 1 287 ? 10.578 22.312 -2.947 1 94.5 287 ASN A CA 1
ATOM 2236 C C . ASN A 1 287 ? 9.43 22.703 -3.867 1 94.5 287 ASN A C 1
ATOM 2238 O O . ASN A 1 287 ? 9.023 23.859 -3.91 1 94.5 287 ASN A O 1
ATOM 2242 N N . ASP A 1 288 ? 8.883 21.734 -4.594 1 93.75 288 ASP A N 1
ATOM 2243 C CA . ASP A 1 288 ? 7.691 21.984 -5.402 1 93.75 288 ASP A CA 1
ATOM 2244 C C . ASP A 1 288 ? 6.52 22.438 -4.531 1 93.75 288 ASP A C 1
ATOM 2246 O O . ASP A 1 288 ? 5.77 23.344 -4.906 1 93.75 288 ASP A O 1
ATOM 2250 N N . PHE A 1 289 ? 6.422 21.828 -3.426 1 96.06 289 PHE A N 1
ATOM 2251 C CA . PHE A 1 289 ? 5.344 22.141 -2.498 1 96.06 289 PHE A CA 1
ATOM 2252 C C . PHE A 1 289 ? 5.43 23.609 -2.062 1 96.06 289 PHE A C 1
ATOM 2254 O O . PHE A 1 289 ? 4.449 24.344 -2.166 1 96.06 289 PHE A O 1
ATOM 2261 N N . PHE A 1 290 ? 6.602 24.016 -1.593 1 96.44 290 PHE A N 1
ATOM 2262 C CA . PHE A 1 290 ? 6.758 25.359 -1.067 1 96.44 290 PHE A CA 1
ATOM 2263 C C . PHE A 1 290 ? 6.652 26.391 -2.186 1 96.44 290 PHE A C 1
ATOM 2265 O O . PHE A 1 290 ? 6.16 27.5 -1.97 1 96.44 290 PHE A O 1
ATOM 2272 N N . GLN A 1 291 ? 7.094 26.016 -3.309 1 93.81 291 GLN A N 1
ATOM 2273 C CA . GLN A 1 291 ? 6.902 26.906 -4.441 1 93.81 291 GLN A CA 1
ATOM 2274 C C . GLN A 1 291 ? 5.418 27.141 -4.719 1 93.81 291 GLN A C 1
ATOM 2276 O O . GLN A 1 291 ? 4.984 28.266 -4.934 1 93.81 291 GLN A O 1
ATOM 2281 N N . CYS A 1 292 ? 4.691 26.109 -4.621 1 93.06 292 CYS A N 1
ATOM 2282 C CA . CYS A 1 292 ? 3.287 26.156 -5.02 1 93.06 292 CYS A CA 1
ATOM 2283 C C . CYS A 1 292 ? 2.436 26.797 -3.928 1 93.06 292 CYS A C 1
ATOM 2285 O O . CYS A 1 292 ? 1.518 27.562 -4.219 1 93.06 292 CYS A O 1
ATOM 2287 N N . PHE A 1 293 ? 2.744 26.484 -2.723 1 95.12 293 PHE A N 1
ATOM 2288 C CA . PHE A 1 293 ? 1.791 26.844 -1.681 1 95.12 293 PHE A CA 1
ATOM 2289 C C . PHE A 1 293 ? 2.326 28 -0.829 1 95.12 293 PHE A C 1
ATOM 2291 O O . PHE A 1 293 ? 1.584 28.594 -0.049 1 95.12 293 PHE A O 1
ATOM 2298 N N . ALA A 1 294 ? 3.6 28.359 -1.071 1 94.06 294 ALA A N 1
ATOM 2299 C CA . ALA A 1 294 ? 4.164 29.453 -0.296 1 94.06 294 ALA A CA 1
ATOM 2300 C C . ALA A 1 294 ? 4.852 30.469 -1.205 1 94.06 294 ALA A C 1
ATOM 2302 O O . ALA A 1 294 ? 5.285 31.531 -0.747 1 94.06 294 ALA A O 1
ATOM 2303 N N . GLY A 1 295 ? 4.945 30.172 -2.473 1 91.69 295 GLY A N 1
ATOM 2304 C CA . GLY A 1 295 ? 5.598 31.078 -3.4 1 91.69 295 GLY A CA 1
ATOM 2305 C C . GLY A 1 295 ? 7.098 31.172 -3.189 1 91.69 295 GLY A C 1
ATOM 2306 O O . GLY A 1 295 ? 7.711 32.188 -3.523 1 91.69 295 GLY A O 1
ATOM 2307 N N . ILE A 1 296 ? 7.582 30.141 -2.572 1 90.5 296 ILE A N 1
ATOM 2308 C CA . ILE A 1 296 ? 9.016 30.141 -2.275 1 90.5 296 ILE A CA 1
ATOM 2309 C C . ILE A 1 296 ? 9.781 29.547 -3.457 1 90.5 296 ILE A C 1
ATOM 2311 O O . ILE A 1 296 ? 9.453 28.469 -3.939 1 90.5 296 ILE A O 1
ATOM 2315 N N . SER A 1 297 ? 10.734 30.234 -3.975 1 79.19 297 SER A N 1
ATOM 2316 C CA . SER A 1 297 ? 11.508 29.812 -5.137 1 79.19 297 SER A CA 1
ATOM 2317 C C . SER A 1 297 ? 12.492 28.703 -4.777 1 79.19 297 SER A C 1
ATOM 2319 O O . SER A 1 297 ? 12.977 28.641 -3.645 1 79.19 297 SER A O 1
ATOM 2321 N N . LYS A 1 298 ? 12.789 27.797 -5.648 1 73.81 298 LYS A N 1
ATOM 2322 C CA . LYS A 1 298 ? 13.695 26.672 -5.484 1 73.81 298 LYS A CA 1
ATOM 2323 C C . LYS A 1 298 ? 15.148 27.125 -5.469 1 73.81 298 LYS A C 1
ATOM 2325 O O . LYS A 1 298 ? 16.031 26.391 -5.039 1 73.81 298 LYS A O 1
ATOM 2330 N N . ASN A 1 299 ? 15.469 28.25 -6.023 1 63.66 299 ASN A N 1
ATOM 2331 C CA . ASN A 1 299 ? 16.812 28.766 -6.215 1 63.66 299 ASN A CA 1
ATOM 2332 C C . ASN A 1 299 ? 17.266 29.625 -5.039 1 63.66 299 ASN A C 1
ATOM 2334 O O . ASN A 1 299 ? 16.469 30.422 -4.512 1 63.66 299 ASN A O 1
ATOM 2338 N N . MET B 1 1 ? -63.188 -31.625 29.188 1 24.95 1 MET B N 1
ATOM 2339 C CA . MET B 1 1 ? -63.531 -30.625 28.172 1 24.95 1 MET B CA 1
ATOM 2340 C C . MET B 1 1 ? -62.281 -30 27.578 1 24.95 1 MET B C 1
ATOM 2342 O O . MET B 1 1 ? -61.469 -29.422 28.312 1 24.95 1 MET B O 1
ATOM 2346 N N . ASN B 1 2 ? -61.781 -30.562 26.344 1 24.59 2 ASN B N 1
ATOM 2347 C CA . ASN B 1 2 ? -60.656 -30.688 25.422 1 24.59 2 ASN B CA 1
ATOM 2348 C C . ASN B 1 2 ? -60.5 -29.406 24.594 1 24.59 2 ASN B C 1
ATOM 2350 O O . ASN B 1 2 ? -61.094 -29.25 23.547 1 24.59 2 ASN B O 1
ATOM 2354 N N . LEU B 1 3 ? -60.531 -28.172 25.312 1 22.34 3 LEU B N 1
ATOM 2355 C CA . LEU B 1 3 ? -60.5 -26.875 24.625 1 22.34 3 LEU B CA 1
ATOM 2356 C C . LEU B 1 3 ? -59.281 -26.766 23.734 1 22.34 3 LEU B C 1
ATOM 2358 O O . LEU B 1 3 ? -58.125 -26.734 24.219 1 22.34 3 LEU B O 1
ATOM 2362 N N . LYS B 1 4 ? -59.375 -27.344 22.516 1 24.23 4 LYS B N 1
ATOM 2363 C CA . LYS B 1 4 ? -58.531 -27.359 21.312 1 24.23 4 LYS B CA 1
ATOM 2364 C C . LYS B 1 4 ? -58.25 -25.953 20.812 1 24.23 4 LYS B C 1
ATOM 2366 O O . LYS B 1 4 ? -59.156 -25.219 20.422 1 24.23 4 LYS B O 1
ATOM 2371 N N . ASN B 1 5 ? -57.281 -25.219 21.547 1 22.03 5 ASN B N 1
ATOM 2372 C CA . ASN B 1 5 ? -56.844 -23.844 21.375 1 22.03 5 ASN B CA 1
ATOM 2373 C C . ASN B 1 5 ? -56.469 -23.547 19.922 1 22.03 5 ASN B C 1
ATOM 2375 O O . ASN B 1 5 ? -55.625 -24.234 19.344 1 22.03 5 ASN B O 1
ATOM 2379 N N . ARG B 1 6 ? -57.406 -23.047 19.094 1 22.19 6 ARG B N 1
ATOM 2380 C CA . ARG B 1 6 ? -57.406 -22.594 17.703 1 22.19 6 ARG B CA 1
ATOM 2381 C C . ARG B 1 6 ? -56.312 -21.547 17.469 1 22.19 6 ARG B C 1
ATOM 2383 O O . ARG B 1 6 ? -56.469 -20.375 17.844 1 22.19 6 ARG B O 1
ATOM 2390 N N . LEU B 1 7 ? -55 -21.75 17.781 1 23.98 7 LEU B N 1
ATOM 2391 C CA . LEU B 1 7 ? -54.031 -20.672 17.562 1 23.98 7 LEU B CA 1
ATOM 2392 C C . LEU B 1 7 ? -54 -20.281 16.094 1 23.98 7 LEU B C 1
ATOM 2394 O O . LEU B 1 7 ? -53.719 -21.125 15.227 1 23.98 7 LEU B O 1
ATOM 2398 N N . LEU B 1 8 ? -54.875 -19.359 15.648 1 22.11 8 LEU B N 1
ATOM 2399 C CA . LEU B 1 8 ? -55 -18.781 14.312 1 22.11 8 LEU B CA 1
ATOM 2400 C C . LEU B 1 8 ? -53.656 -18.188 13.859 1 22.11 8 LEU B C 1
ATOM 2402 O O . LEU B 1 8 ? -53.094 -17.328 14.531 1 22.11 8 LEU B O 1
ATOM 2406 N N . ALA B 1 9 ? -52.844 -18.969 13.055 1 23.55 9 ALA B N 1
ATOM 2407 C CA . ALA B 1 9 ? -51.594 -18.688 12.336 1 23.55 9 ALA B CA 1
ATOM 2408 C C . ALA B 1 9 ? -51.812 -17.578 11.305 1 23.55 9 ALA B C 1
ATOM 2410 O O . ALA B 1 9 ? -52.469 -17.781 10.281 1 23.55 9 ALA B O 1
ATOM 2411 N N . LEU B 1 10 ? -52.219 -16.344 11.758 1 25.11 10 LEU B N 1
ATOM 2412 C CA . LEU B 1 10 ? -52.312 -15.273 10.766 1 25.11 10 LEU B CA 1
ATOM 2413 C C . LEU B 1 10 ? -51 -15.133 10.008 1 25.11 10 LEU B C 1
ATOM 2415 O O . LEU B 1 10 ? -49.938 -14.898 10.609 1 25.11 10 LEU B O 1
ATOM 2419 N N . GLY B 1 11 ? -50.875 -15.789 8.82 1 21.83 11 GLY B N 1
ATOM 2420 C CA . GLY B 1 11 ? -49.812 -15.766 7.805 1 21.83 11 GLY B CA 1
ATOM 2421 C C . GLY B 1 11 ? -49.594 -14.391 7.223 1 21.83 11 GLY B C 1
ATOM 2422 O O . GLY B 1 11 ? -50.438 -13.852 6.508 1 21.83 11 GLY B O 1
ATOM 2423 N N . LEU B 1 12 ? -49.156 -13.383 8.055 1 23.56 12 LEU B N 1
ATOM 2424 C CA . LEU B 1 12 ? -48.844 -12.086 7.461 1 23.56 12 LEU B CA 1
ATOM 2425 C C . LEU B 1 12 ? -47.875 -12.234 6.297 1 23.56 12 LEU B C 1
ATOM 2427 O O . LEU B 1 12 ? -46.781 -12.781 6.461 1 23.56 12 LEU B O 1
ATOM 2431 N N . THR B 1 13 ? -48.406 -12.383 5.098 1 21.86 13 THR B N 1
ATOM 2432 C CA . THR B 1 13 ? -47.656 -12.359 3.84 1 21.86 13 THR B CA 1
ATOM 2433 C C . THR B 1 13 ? -46.938 -11.031 3.676 1 21.86 13 THR B C 1
ATOM 2435 O O . THR B 1 13 ? -47.562 -9.969 3.611 1 21.86 13 THR B O 1
ATOM 2438 N N . LEU B 1 14 ? -45.844 -10.828 4.398 1 23.33 14 LEU B N 1
ATOM 2439 C CA . LEU B 1 14 ? -45.031 -9.648 4.109 1 23.33 14 LEU B CA 1
ATOM 2440 C C . LEU B 1 14 ? -44.625 -9.625 2.641 1 23.33 14 LEU B C 1
ATOM 2442 O O . LEU B 1 14 ? -44 -10.57 2.15 1 23.33 14 LEU B O 1
ATOM 2446 N N . SER B 1 15 ? -45.469 -9.055 1.808 1 21.86 15 SER B N 1
ATOM 2447 C CA . SER B 1 15 ? -45.156 -8.781 0.411 1 21.86 15 SER B CA 1
ATOM 2448 C C . SER B 1 15 ? -43.812 -8.078 0.28 1 21.86 15 SER B C 1
ATOM 2450 O O . SER B 1 15 ? -43.594 -7.051 0.913 1 21.86 15 SER B O 1
ATOM 2452 N N . ALA B 1 16 ? -42.812 -8.852 -0.021 1 23.55 16 ALA B N 1
ATOM 2453 C CA . ALA B 1 16 ? -41.469 -8.438 -0.397 1 23.55 16 ALA B CA 1
ATOM 2454 C C . ALA B 1 16 ? -41.5 -7.477 -1.584 1 23.55 16 ALA B C 1
ATOM 2456 O O . ALA B 1 16 ? -41.844 -7.875 -2.701 1 23.55 16 ALA B O 1
ATOM 2457 N N . ALA B 1 17 ? -42.156 -6.277 -1.405 1 25.11 17 ALA B N 1
ATOM 2458 C CA . ALA B 1 17 ? -41.969 -5.309 -2.479 1 25.11 17 ALA B CA 1
ATOM 2459 C C . ALA B 1 17 ? -40.5 -5.266 -2.914 1 25.11 17 ALA B C 1
ATOM 2461 O O . ALA B 1 17 ? -39.594 -5.023 -2.096 1 25.11 17 ALA B O 1
ATOM 2462 N N . GLY B 1 18 ? -40.125 -6.031 -3.877 1 21.78 18 GLY B N 1
ATOM 2463 C CA . GLY B 1 18 ? -38.875 -6.098 -4.605 1 21.78 18 GLY B CA 1
ATOM 2464 C C . GLY B 1 18 ? -38.406 -4.742 -5.098 1 21.78 18 GLY B C 1
ATOM 2465 O O . GLY B 1 18 ? -39 -4.156 -6 1 21.78 18 GLY B O 1
ATOM 2466 N N . CYS B 1 19 ? -38.188 -3.801 -4.211 1 24.17 19 CYS B N 1
ATOM 2467 C CA . CYS B 1 19 ? -37.594 -2.588 -4.781 1 24.17 19 CYS B CA 1
ATOM 2468 C C . CYS B 1 19 ? -36.469 -2.926 -5.75 1 24.17 19 CYS B C 1
ATOM 2470 O O . CYS B 1 19 ? -35.5 -3.574 -5.371 1 24.17 19 CYS B O 1
ATOM 2472 N N . ALA B 1 20 ? -36.781 -2.99 -7.008 1 23.91 20 ALA B N 1
ATOM 2473 C CA . ALA B 1 20 ? -35.844 -3.064 -8.117 1 23.91 20 ALA B CA 1
ATOM 2474 C C . ALA B 1 20 ? -34.688 -2.066 -7.93 1 23.91 20 ALA B C 1
ATOM 2476 O O . ALA B 1 20 ? -34.938 -0.856 -7.883 1 23.91 20 ALA B O 1
ATOM 2477 N N . ILE B 1 21 ? -33.812 -2.355 -7.059 1 25.44 21 ILE B N 1
ATOM 2478 C CA . ILE B 1 21 ? -32.562 -1.587 -6.98 1 25.44 21 ILE B CA 1
ATOM 2479 C C . ILE B 1 21 ? -32 -1.363 -8.383 1 25.44 21 ILE B C 1
ATOM 2481 O O . ILE B 1 21 ? -31.797 -2.318 -9.133 1 25.44 21 ILE B O 1
ATOM 2485 N N . ASN B 1 22 ? -32.562 -0.282 -8.992 1 25.14 22 ASN B N 1
ATOM 2486 C CA . ASN B 1 22 ? -31.984 0.153 -10.25 1 25.14 22 ASN B CA 1
ATOM 2487 C C . ASN B 1 22 ? -30.453 0.139 -10.188 1 25.14 22 ASN B C 1
ATOM 2489 O O . ASN B 1 22 ? -29.859 0.879 -9.406 1 25.14 22 ASN B O 1
ATOM 2493 N N . PRO B 1 23 ? -29.844 -0.853 -10.688 1 25.09 23 PRO B N 1
ATOM 2494 C CA . PRO B 1 23 ? -28.422 -1.207 -10.594 1 25.09 23 PRO B CA 1
ATOM 2495 C C . PRO B 1 23 ? -27.5 -0.119 -11.148 1 25.09 23 PRO B C 1
ATOM 2497 O O . PRO B 1 23 ? -26.297 -0.153 -10.914 1 25.09 23 PRO B O 1
ATOM 2500 N N . GLN B 1 24 ? -27.969 0.633 -12.164 1 26.06 24 GLN B N 1
ATOM 2501 C CA . GLN B 1 24 ? -26.922 1.155 -13.039 1 26.06 24 GLN B CA 1
ATOM 2502 C C . GLN B 1 24 ? -26.281 2.41 -12.445 1 26.06 24 GLN B C 1
ATOM 2504 O O . GLN B 1 24 ? -26.438 3.506 -12.992 1 26.06 24 GLN B O 1
ATOM 2509 N N . ILE B 1 25 ? -26.469 2.719 -11.289 1 27.56 25 ILE B N 1
ATOM 2510 C CA . ILE B 1 25 ? -25.812 3.992 -11.055 1 27.56 25 ILE B CA 1
ATOM 2511 C C . ILE B 1 25 ? -24.344 3.885 -11.461 1 27.56 25 ILE B C 1
ATOM 2513 O O . ILE B 1 25 ? -23.594 3.061 -10.93 1 27.56 25 ILE B O 1
ATOM 2517 N N . GLU B 1 26 ? -23.922 4.332 -12.648 1 28.23 26 GLU B N 1
ATOM 2518 C CA . GLU B 1 26 ? -22.547 4.473 -13.133 1 28.23 26 GLU B CA 1
ATOM 2519 C C . GLU B 1 26 ? -21.641 5.055 -12.047 1 28.23 26 GLU B C 1
ATOM 2521 O O . GLU B 1 26 ? -21.844 6.188 -11.609 1 28.23 26 GLU B O 1
ATOM 2526 N N . ALA B 1 27 ? -21.219 4.352 -11.18 1 30.55 27 ALA B N 1
ATOM 2527 C CA . ALA B 1 27 ? -20.203 4.773 -10.219 1 30.55 27 ALA B CA 1
ATOM 2528 C C . ALA B 1 27 ? -19.094 5.562 -10.906 1 30.55 27 ALA B C 1
ATOM 2530 O O . ALA B 1 27 ? -18.375 5.027 -11.758 1 30.55 27 ALA B O 1
ATOM 2531 N N . ALA B 1 28 ? -19.188 6.758 -11.234 1 35.22 28 ALA B N 1
ATOM 2532 C CA . ALA B 1 28 ? -18.016 7.535 -11.617 1 35.22 28 ALA B CA 1
ATOM 2533 C C . ALA B 1 28 ? -16.812 7.164 -10.75 1 35.22 28 ALA B C 1
ATOM 2535 O O . ALA B 1 28 ? -16.766 7.5 -9.562 1 35.22 28 ALA B O 1
ATOM 2536 N N . GLY B 1 29 ? -16.297 5.973 -10.867 1 39.66 29 GLY B N 1
ATOM 2537 C CA . GLY B 1 29 ? -15.312 5.254 -10.07 1 39.66 29 GLY B CA 1
ATOM 2538 C C . GLY B 1 29 ? -14.039 6.043 -9.836 1 39.66 29 GLY B C 1
ATOM 2539 O O . GLY B 1 29 ? -13.594 6.785 -10.711 1 39.66 29 GLY B O 1
ATOM 2540 N N . ILE B 1 30 ? -13.828 6.363 -8.602 1 48.25 30 ILE B N 1
ATOM 2541 C CA . ILE B 1 30 ? -12.633 7.039 -8.117 1 48.25 30 ILE B CA 1
ATOM 2542 C C . ILE B 1 30 ? -11.398 6.473 -8.812 1 48.25 30 ILE B C 1
ATOM 2544 O O . ILE B 1 30 ? -10.367 7.148 -8.914 1 48.25 30 ILE B O 1
ATOM 2548 N N . TYR B 1 31 ? -11.469 5.246 -9.234 1 47.62 31 TYR B N 1
ATOM 2549 C CA . TYR B 1 31 ? -10.344 4.664 -9.953 1 47.62 31 TYR B CA 1
ATOM 2550 C C . TYR B 1 31 ? -10.648 4.539 -11.438 1 47.62 31 TYR B C 1
ATOM 2552 O O . TYR B 1 31 ? -11.766 4.176 -11.82 1 47.62 31 TYR B O 1
ATOM 2560 N N . PRO B 1 32 ? -9.914 5.246 -12.297 1 43.81 32 PRO B N 1
ATOM 2561 C CA . PRO B 1 32 ? -10.172 4.938 -13.703 1 43.81 32 PRO B CA 1
ATOM 2562 C C . PRO B 1 32 ? -10.398 3.449 -13.953 1 43.81 32 PRO B C 1
ATOM 2564 O O . PRO B 1 32 ? -9.656 2.611 -13.438 1 43.81 32 PRO B O 1
ATOM 2567 N N . GLN B 1 33 ? -11.609 3.172 -14.406 1 45.72 33 GLN B N 1
ATOM 2568 C CA . GLN B 1 33 ? -11.828 1.787 -14.812 1 45.72 33 GLN B CA 1
ATOM 2569 C C . GLN B 1 33 ? -10.836 1.37 -15.891 1 45.72 33 GLN B C 1
ATOM 2571 O O . GLN B 1 33 ? -10.555 2.141 -16.812 1 45.72 33 GLN B O 1
ATOM 2576 N N . PRO B 1 34 ? -9.961 0.394 -15.641 1 44.22 34 PRO B N 1
ATOM 2577 C CA . PRO B 1 34 ? -9.102 -0.075 -16.734 1 44.22 34 PRO B CA 1
ATOM 2578 C C . PRO B 1 34 ? -9.852 -0.217 -18.047 1 44.22 34 PRO B C 1
ATOM 2580 O O . PRO B 1 34 ? -11.008 -0.656 -18.062 1 44.22 34 PRO B O 1
ATOM 2583 N N . GLN B 1 35 ? -9.531 0.587 -19.094 1 45.31 35 GLN B N 1
ATOM 2584 C CA . GLN B 1 35 ? -10.07 0.413 -20.438 1 45.31 35 GLN B CA 1
ATOM 2585 C C . GLN B 1 35 ? -10.047 -1.056 -20.844 1 45.31 35 GLN B C 1
ATOM 2587 O O . GLN B 1 35 ? -9.234 -1.835 -20.359 1 45.31 35 GLN B O 1
ATOM 2592 N N . ALA B 1 36 ? -10.82 -1.48 -22 1 42.69 36 ALA B N 1
ATOM 2593 C CA . ALA B 1 36 ? -11.203 -2.766 -22.578 1 42.69 36 ALA B CA 1
ATOM 2594 C C . ALA B 1 36 ? -9.984 -3.535 -23.078 1 42.69 36 ALA B C 1
ATOM 2596 O O . ALA B 1 36 ? -10.117 -4.609 -23.672 1 42.69 36 ALA B O 1
ATOM 2597 N N . LYS B 1 37 ? -8.812 -2.941 -23.422 1 52.44 37 LYS B N 1
ATOM 2598 C CA . LYS B 1 37 ? -8 -3.902 -24.156 1 52.44 37 LYS B CA 1
ATOM 2599 C C . LYS B 1 37 ? -7.41 -4.953 -23.219 1 52.44 37 LYS B C 1
ATOM 2601 O O . LYS B 1 37 ? -6.621 -4.629 -22.344 1 52.44 37 LYS B O 1
ATOM 2606 N N . THR B 1 38 ? -8.047 -6.16 -22.984 1 60.88 38 THR B N 1
ATOM 2607 C CA . THR B 1 38 ? -8.086 -7.055 -21.844 1 60.88 38 THR B CA 1
ATOM 2608 C C . THR B 1 38 ? -6.875 -7.992 -21.844 1 60.88 38 THR B C 1
ATOM 2610 O O . THR B 1 38 ? -6.312 -8.289 -20.797 1 60.88 38 THR B O 1
ATOM 2613 N N . CYS B 1 39 ? -6.559 -8.297 -23.094 1 77.5 39 CYS B N 1
ATOM 2614 C CA . CYS B 1 39 ? -5.543 -9.344 -23.047 1 77.5 39 CYS B CA 1
ATOM 2615 C C . CYS B 1 39 ? -4.207 -8.836 -23.578 1 77.5 39 CYS B C 1
ATOM 2617 O O . CYS B 1 39 ? -4.168 -8.07 -24.547 1 77.5 39 CYS B O 1
ATOM 2619 N N . PRO B 1 40 ? -3.129 -9.109 -22.953 1 71.75 40 PRO B N 1
ATOM 2620 C CA . PRO B 1 40 ? -1.794 -8.688 -23.375 1 71.75 40 PRO B CA 1
ATOM 2621 C C . PRO B 1 40 ? -1.49 -9.078 -24.828 1 71.75 40 PRO B C 1
ATOM 2623 O O . PRO B 1 40 ? -0.681 -8.422 -25.484 1 71.75 40 PRO B O 1
ATOM 2626 N N . SER B 1 41 ? -1.982 -10.078 -25.266 1 64.69 41 SER B N 1
ATOM 2627 C CA . SER B 1 41 ? -1.767 -10.453 -26.656 1 64.69 41 SER B CA 1
ATOM 2628 C C . SER B 1 41 ? -2.332 -9.406 -27.609 1 64.69 41 SER B C 1
ATOM 2630 O O . SER B 1 41 ? -1.98 -9.375 -28.797 1 64.69 41 SER B O 1
ATOM 2632 N N . ASP B 1 42 ? -3.039 -8.578 -26.922 1 62.41 42 ASP B N 1
ATOM 2633 C CA . ASP B 1 42 ? -3.629 -7.535 -27.75 1 62.41 42 ASP B CA 1
ATOM 2634 C C . ASP B 1 42 ? -2.631 -6.41 -28.016 1 62.41 42 ASP B C 1
ATOM 2636 O O . ASP B 1 42 ? -1.763 -6.141 -27.172 1 62.41 42 ASP B O 1
ATOM 2640 N N . VAL B 1 43 ? -2.576 -5.855 -29.094 1 54.91 43 VAL B N 1
ATOM 2641 C CA . VAL B 1 43 ? -1.665 -4.812 -29.547 1 54.91 43 VAL B CA 1
ATOM 2642 C C . VAL B 1 43 ? -1.666 -3.654 -28.562 1 54.91 43 VAL B C 1
ATOM 2644 O O . VAL B 1 43 ? -2.717 -3.283 -28.031 1 54.91 43 VAL B O 1
ATOM 2647 N N . GLY B 1 44 ? -0.423 -3.229 -28.219 1 55.25 44 GLY B N 1
ATOM 2648 C CA . GLY B 1 44 ? -0.213 -2.021 -27.438 1 55.25 44 GLY B CA 1
ATOM 2649 C C . GLY B 1 44 ? -0.006 -2.295 -25.953 1 55.25 44 GLY B C 1
ATOM 2650 O O . GLY B 1 44 ? 0.038 -1.367 -25.141 1 55.25 44 GLY B O 1
ATOM 2651 N N . PHE B 1 45 ? 0.172 -3.598 -25.688 1 62.41 45 PHE B N 1
ATOM 2652 C CA . PHE B 1 45 ? 0.428 -3.914 -24.297 1 62.41 45 PHE B CA 1
ATOM 2653 C C . PHE B 1 45 ? 1.87 -3.592 -23.922 1 62.41 45 PHE B C 1
ATOM 2655 O O . PHE B 1 45 ? 2.801 -3.967 -24.641 1 62.41 45 PHE B O 1
ATOM 2662 N N . ALA B 1 46 ? 1.922 -2.621 -22.938 1 68.88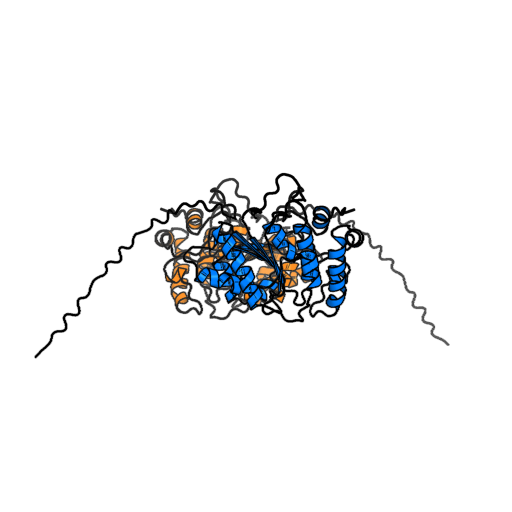 46 ALA B N 1
ATOM 2663 C CA . ALA B 1 46 ? 3.262 -2.252 -22.484 1 68.88 46 ALA B CA 1
ATOM 2664 C C . ALA B 1 46 ? 3.576 -2.875 -21.125 1 68.88 46 ALA B C 1
ATOM 2666 O O . ALA B 1 46 ? 2.945 -2.541 -20.125 1 68.88 46 ALA B O 1
ATOM 2667 N N . SER B 1 47 ? 4.496 -3.871 -21.188 1 83.44 47 SER B N 1
ATOM 2668 C CA . SER B 1 47 ? 4.988 -4.504 -19.969 1 83.44 47 SER B CA 1
ATOM 2669 C C . SER B 1 47 ? 6.035 -3.639 -19.266 1 83.44 47 SER B C 1
ATOM 2671 O O . SER B 1 47 ? 6.824 -2.963 -19.938 1 83.44 47 SER B O 1
ATOM 2673 N N . ARG B 1 48 ? 5.922 -3.637 -17.938 1 91.19 48 ARG B N 1
ATOM 2674 C CA . ARG B 1 48 ? 6.973 -2.979 -17.156 1 91.19 48 ARG B CA 1
ATOM 2675 C C . ARG B 1 48 ? 8.234 -3.83 -17.109 1 91.19 48 ARG B C 1
ATOM 2677 O O . ARG B 1 48 ? 9.328 -3.316 -16.875 1 91.19 48 ARG B O 1
ATOM 2684 N N . PHE B 1 49 ? 8.047 -5.094 -17.359 1 94.75 49 PHE B N 1
ATOM 2685 C CA . PHE B 1 49 ? 9.086 -6.113 -17.375 1 94.75 49 PHE B CA 1
ATOM 2686 C C . PHE B 1 49 ? 9.719 -6.23 -18.75 1 94.75 49 PHE B C 1
ATOM 2688 O O . PHE B 1 49 ? 9.008 -6.375 -19.75 1 94.75 49 PHE B O 1
ATOM 2695 N N . ALA B 1 50 ? 11.008 -6.195 -18.781 1 94.06 50 ALA B N 1
ATOM 2696 C CA . ALA B 1 50 ? 11.719 -6.41 -20.047 1 94.06 50 ALA B CA 1
ATOM 2697 C C . ALA B 1 50 ? 12.047 -7.887 -20.234 1 94.06 50 ALA B C 1
ATOM 2699 O O . ALA B 1 50 ? 13.031 -8.391 -19.703 1 94.06 50 ALA B O 1
ATOM 2700 N N . VAL B 1 51 ? 11.344 -8.742 -21.016 1 89 51 VAL B N 1
ATOM 2701 C CA . VAL B 1 51 ? 11.414 -10.188 -21.203 1 89 51 VAL B CA 1
ATOM 2702 C C . VAL B 1 51 ? 12.812 -10.586 -21.672 1 89 51 VAL B C 1
ATOM 2704 O O . VAL B 1 51 ? 13.344 -11.625 -21.25 1 89 51 VAL B O 1
ATOM 2707 N N . GLY B 1 52 ? 13.664 -9.703 -22.172 1 87.88 52 GLY B N 1
ATOM 2708 C CA . GLY B 1 52 ? 14.977 -10.047 -22.688 1 87.88 52 GLY B CA 1
ATOM 2709 C C . GLY B 1 52 ? 16.109 -9.766 -21.719 1 87.88 52 GLY B C 1
ATOM 2710 O O . GLY B 1 52 ? 17.219 -10.258 -21.891 1 87.88 52 GLY B O 1
ATOM 2711 N N . SER B 1 53 ? 15.734 -9.195 -20.609 1 95.25 53 SER B N 1
ATOM 2712 C CA . SER B 1 53 ? 16.844 -8.781 -19.75 1 95.25 53 SER B CA 1
ATOM 2713 C C . SER B 1 53 ? 16.484 -8.953 -18.266 1 95.25 53 SER B C 1
ATOM 2715 O O . SER B 1 53 ? 17.359 -9.281 -17.453 1 95.25 53 SER B O 1
ATOM 2717 N N . ASP B 1 54 ? 15.273 -8.852 -17.953 1 98.12 54 ASP B N 1
ATOM 2718 C CA . ASP B 1 54 ? 14.875 -8.812 -16.547 1 98.12 54 ASP B CA 1
ATOM 2719 C C . ASP B 1 54 ? 14.656 -10.227 -16 1 98.12 54 ASP B C 1
ATOM 2721 O O . ASP B 1 54 ? 14.555 -11.188 -16.766 1 98.12 54 ASP B O 1
ATOM 2725 N N . LEU B 1 55 ? 14.664 -10.336 -14.656 1 98.75 55 LEU B N 1
ATOM 2726 C CA . LEU B 1 55 ? 14.367 -11.57 -13.938 1 98.75 55 LEU B CA 1
ATOM 2727 C C . LEU B 1 55 ? 13.125 -11.406 -13.07 1 98.75 55 LEU B C 1
ATOM 2729 O O . LEU B 1 55 ? 12.992 -10.414 -12.352 1 98.75 55 LEU B O 1
ATOM 2733 N N . LEU B 1 56 ? 12.273 -12.367 -13.211 1 98.75 56 LEU B N 1
ATOM 2734 C CA . LEU B 1 56 ? 11.109 -12.445 -12.344 1 98.75 56 LEU B CA 1
ATOM 2735 C C . LEU B 1 56 ? 11.32 -13.469 -11.234 1 98.75 56 LEU B C 1
ATOM 2737 O O . LEU B 1 56 ? 11.664 -14.625 -11.5 1 98.75 56 LEU B O 1
ATOM 2741 N N . ILE B 1 57 ? 11.188 -13.047 -9.992 1 98.88 57 ILE B N 1
ATOM 2742 C CA . ILE B 1 57 ? 11.141 -13.938 -8.844 1 98.88 57 ILE B CA 1
ATOM 2743 C C . ILE B 1 57 ? 9.719 -13.992 -8.289 1 98.88 57 ILE B C 1
ATOM 2745 O O . ILE B 1 57 ? 9.188 -12.977 -7.816 1 98.88 57 ILE B O 1
ATOM 2749 N N . SER B 1 58 ? 9.109 -15.133 -8.391 1 98.69 58 SER B N 1
ATOM 2750 C CA . SER B 1 58 ? 7.746 -15.32 -7.898 1 98.69 58 SER B CA 1
ATOM 2751 C C . SER B 1 58 ? 7.734 -16.062 -6.566 1 98.69 58 SER B C 1
ATOM 2753 O O . SER B 1 58 ? 8 -17.266 -6.52 1 98.69 58 SER B O 1
ATOM 2755 N N . ASN B 1 59 ? 7.344 -15.344 -5.523 1 98.25 59 ASN B N 1
ATOM 2756 C CA . ASN B 1 59 ? 7.316 -15.898 -4.176 1 98.25 59 ASN B CA 1
ATOM 2757 C C . ASN B 1 59 ? 5.922 -16.391 -3.797 1 98.25 59 ASN B C 1
ATOM 2759 O O . ASN B 1 59 ? 4.926 -15.742 -4.125 1 98.25 59 ASN B O 1
ATOM 2763 N N . PHE B 1 60 ? 5.914 -17.578 -3.105 1 97.75 60 PHE B N 1
ATOM 2764 C CA . PHE B 1 60 ? 4.68 -18.141 -2.57 1 97.75 60 PHE B CA 1
ATOM 2765 C C . PHE B 1 60 ? 4.895 -18.672 -1.159 1 97.75 60 PHE B C 1
ATOM 2767 O O . PHE B 1 60 ? 5.832 -19.438 -0.914 1 97.75 60 PHE B O 1
ATOM 2774 N N . ASP B 1 61 ? 4.031 -18.312 -0.214 1 95 61 ASP B N 1
ATOM 2775 C CA . ASP B 1 61 ? 4.266 -18.75 1.16 1 95 61 ASP B CA 1
ATOM 2776 C C . ASP B 1 61 ? 3.646 -20.125 1.416 1 95 61 ASP B C 1
ATOM 2778 O O . ASP B 1 61 ? 4.227 -20.953 2.123 1 95 61 ASP B O 1
ATOM 2782 N N . ILE B 1 62 ? 2.453 -20.375 0.958 1 93.31 62 ILE B N 1
ATOM 2783 C CA . ILE B 1 62 ? 1.678 -21.594 1.072 1 93.31 62 ILE B CA 1
ATOM 2784 C C . ILE B 1 62 ? 1.606 -22.031 2.537 1 93.31 62 ILE B C 1
ATOM 2786 O O . ILE B 1 62 ? 1.806 -23.203 2.855 1 93.31 62 ILE B O 1
ATOM 2790 N N . LYS B 1 63 ? 1.347 -21.156 3.588 1 89 63 LYS B N 1
ATOM 2791 C CA . LYS B 1 63 ? 1.238 -21.438 5.012 1 89 63 LYS B CA 1
ATOM 2792 C C . LYS B 1 63 ? 0.008 -20.781 5.621 1 89 63 LYS B C 1
ATOM 2794 O O . LYS B 1 63 ? 0.112 -19.719 6.242 1 89 63 LYS B O 1
ATOM 2799 N N . PRO B 1 64 ? -1.239 -21.641 5.801 1 68.62 64 PRO B N 1
ATOM 2800 C CA . PRO B 1 64 ? -1.551 -22.562 4.707 1 68.62 64 PRO B CA 1
ATOM 2801 C C . PRO B 1 64 ? -1.981 -21.844 3.432 1 68.62 64 PRO B C 1
ATOM 2803 O O . PRO B 1 64 ? -1.704 -22.328 2.326 1 68.62 64 PRO B O 1
ATOM 2806 N N . ASP B 1 65 ? -2.24 -20.609 3.498 1 76.31 65 ASP B N 1
ATOM 2807 C CA . ASP B 1 65 ? -2.824 -19.656 2.572 1 76.31 65 ASP B CA 1
ATOM 2808 C C . ASP B 1 65 ? -3.143 -20.297 1.229 1 76.31 65 ASP B C 1
ATOM 2810 O O . ASP B 1 65 ? -2.307 -20.312 0.323 1 76.31 65 ASP B O 1
ATOM 2814 N N . LEU B 1 66 ? -4.316 -20.859 1.145 1 89.94 66 LEU B N 1
ATOM 2815 C CA . LEU B 1 66 ? -4.645 -21.75 0.028 1 89.94 66 LEU B CA 1
ATOM 2816 C C . LEU B 1 66 ? -4.93 -20.938 -1.235 1 89.94 66 LEU B C 1
ATOM 2818 O O . LEU B 1 66 ? -4.977 -21.5 -2.334 1 89.94 66 LEU B O 1
ATOM 2822 N N . ASP B 1 67 ? -5.027 -19.672 -1.053 1 93.31 67 ASP B N 1
ATOM 2823 C CA . ASP B 1 67 ? -5.094 -18.844 -2.254 1 93.31 67 ASP B CA 1
ATOM 2824 C C . ASP B 1 67 ? -3.791 -18.922 -3.045 1 93.31 67 ASP B C 1
ATOM 2826 O O . ASP B 1 67 ? -3.793 -18.766 -4.27 1 93.31 67 ASP B O 1
ATOM 2830 N N . ASP B 1 68 ? -2.732 -19.312 -2.439 1 94.25 68 ASP B N 1
ATOM 2831 C CA . ASP B 1 68 ? -1.456 -19.516 -3.123 1 94.25 68 ASP B CA 1
ATOM 2832 C C . ASP B 1 68 ? -1.533 -20.656 -4.121 1 94.25 68 ASP B C 1
ATOM 2834 O O . ASP B 1 68 ? -0.916 -20.609 -5.188 1 94.25 68 ASP B O 1
ATOM 2838 N N . VAL B 1 69 ? -2.26 -21.672 -3.725 1 97.25 69 VAL B N 1
ATOM 2839 C CA . VAL B 1 69 ? -2.352 -22.844 -4.586 1 97.25 69 VAL B CA 1
ATOM 2840 C C . VAL B 1 69 ? -2.979 -22.453 -5.926 1 97.25 69 VAL B C 1
ATOM 2842 O O . VAL B 1 69 ? -2.465 -22.812 -6.984 1 97.25 69 VAL B O 1
ATOM 2845 N N . HIS B 1 70 ? -4.055 -21.719 -5.867 1 98.19 70 HIS B N 1
ATOM 2846 C CA . HIS B 1 70 ? -4.656 -21.203 -7.094 1 98.19 70 HIS B CA 1
ATOM 2847 C C . HIS B 1 70 ? -3.727 -20.219 -7.793 1 98.19 70 HIS B C 1
ATOM 2849 O O . HIS B 1 70 ? -3.66 -20.188 -9.023 1 98.19 70 HIS B O 1
ATOM 2855 N N . SER B 1 71 ? -3.012 -19.422 -7.051 1 98.44 71 SER B N 1
ATOM 2856 C CA . SER B 1 71 ? -2.111 -18.422 -7.621 1 98.44 71 SER B CA 1
ATOM 2857 C C . SER B 1 71 ? -0.96 -19.078 -8.375 1 98.44 71 SER B C 1
ATOM 2859 O O . SER B 1 71 ? -0.533 -18.594 -9.422 1 98.44 71 SER B O 1
ATOM 2861 N N . ILE B 1 72 ? -0.487 -20.172 -7.852 1 98.56 72 ILE B N 1
ATOM 2862 C CA . ILE B 1 72 ? 0.565 -20.922 -8.531 1 98.56 72 ILE B CA 1
ATOM 2863 C C . ILE B 1 72 ? 0.075 -21.375 -9.898 1 98.56 72 ILE B C 1
ATOM 2865 O O . ILE B 1 72 ? 0.779 -21.219 -10.898 1 98.56 72 ILE B O 1
ATOM 2869 N N . ALA B 1 73 ? -1.094 -21.906 -9.945 1 98.75 73 ALA B N 1
ATOM 2870 C CA . ALA B 1 73 ? -1.675 -22.344 -11.211 1 98.75 73 ALA B CA 1
ATOM 2871 C C . ALA B 1 73 ? -1.865 -21.172 -12.172 1 98.75 73 ALA B C 1
ATOM 2873 O O . ALA B 1 73 ? -1.601 -21.281 -13.367 1 98.75 73 ALA B O 1
ATOM 2874 N N . ALA B 1 74 ? -2.289 -20.062 -11.641 1 98.69 74 ALA B N 1
ATOM 2875 C CA . ALA B 1 74 ? -2.508 -18.875 -12.461 1 98.69 74 ALA B CA 1
ATOM 2876 C C . ALA B 1 74 ? -1.193 -18.359 -13.031 1 98.69 74 ALA B C 1
ATOM 2878 O O . ALA B 1 74 ? -1.098 -18.078 -14.234 1 98.69 74 ALA B O 1
ATOM 2879 N N . VAL B 1 75 ? -0.189 -18.266 -12.203 1 98.69 75 VAL B N 1
ATOM 2880 C CA . VAL B 1 75 ? 1.119 -17.797 -12.656 1 98.69 75 VAL B CA 1
ATOM 2881 C C . VAL B 1 75 ? 1.682 -18.766 -13.695 1 98.69 75 VAL B C 1
ATOM 2883 O O . VAL B 1 75 ? 2.197 -18.344 -14.727 1 98.69 75 VAL B O 1
ATOM 2886 N N . GLY B 1 76 ? 1.554 -20.031 -13.43 1 98.62 76 GLY B N 1
ATOM 2887 C CA . GLY B 1 76 ? 1.96 -21.016 -14.414 1 98.62 76 GLY B CA 1
ATOM 2888 C C . GLY B 1 76 ? 1.251 -20.859 -15.742 1 98.62 76 GLY B C 1
ATOM 2889 O O . GLY B 1 76 ? 1.865 -21.016 -16.797 1 98.62 76 GLY B O 1
ATOM 2890 N N . SER B 1 77 ? -0.015 -20.562 -15.711 1 98.06 77 SER B N 1
ATOM 2891 C CA . SER B 1 77 ? -0.796 -20.359 -16.922 1 98.06 77 SER B CA 1
ATOM 2892 C C . SER B 1 77 ? -0.276 -19.172 -17.719 1 98.06 77 SER B C 1
ATOM 2894 O O . SER B 1 77 ? -0.16 -19.234 -18.938 1 98.06 77 SER B O 1
ATOM 2896 N N . VAL B 1 78 ? 0.057 -18.109 -17 1 96.81 78 VAL B N 1
ATOM 2897 C CA . VAL B 1 78 ? 0.538 -16.891 -17.641 1 96.81 78 VAL B CA 1
ATOM 2898 C C . VAL B 1 78 ? 1.881 -17.156 -18.312 1 96.81 78 VAL B C 1
ATOM 2900 O O . VAL B 1 78 ? 2.078 -16.797 -19.484 1 96.81 78 VAL B O 1
ATOM 2903 N N . LEU B 1 79 ? 2.752 -17.859 -17.641 1 96.62 79 LEU B N 1
ATOM 2904 C CA . LEU B 1 79 ? 4.121 -18.047 -18.109 1 96.62 79 LEU B CA 1
ATOM 2905 C C . LEU B 1 79 ? 4.176 -19.031 -19.25 1 96.62 79 LEU B C 1
ATOM 2907 O O . LEU B 1 79 ? 5.188 -19.125 -19.953 1 96.62 79 LEU B O 1
ATOM 2911 N N . ARG B 1 80 ? 3.078 -19.672 -19.516 1 94.44 80 ARG B N 1
ATOM 2912 C CA . ARG B 1 80 ? 2.986 -20.594 -20.641 1 94.44 80 ARG B CA 1
ATOM 2913 C C . ARG B 1 80 ? 2.346 -19.906 -21.844 1 94.44 80 ARG B C 1
ATOM 2915 O O . ARG B 1 80 ? 2.318 -20.484 -22.938 1 94.44 80 ARG B O 1
ATOM 2922 N N . SER B 1 81 ? 1.922 -18.75 -21.609 1 91.44 81 SER B N 1
ATOM 2923 C CA . SER B 1 81 ? 1.157 -18.062 -22.641 1 91.44 81 SER B CA 1
ATOM 2924 C C . SER B 1 81 ? 2.006 -17 -23.344 1 91.44 81 SER B C 1
ATOM 2926 O O . SER B 1 81 ? 2.92 -16.438 -22.75 1 91.44 81 SER B O 1
ATOM 2928 N N . ASN B 1 82 ? 1.639 -16.797 -24.703 1 87.5 82 ASN B N 1
ATOM 2929 C CA . ASN B 1 82 ? 2.211 -15.641 -25.375 1 87.5 82 ASN B CA 1
ATOM 2930 C C . ASN B 1 82 ? 1.646 -14.336 -24.812 1 87.5 82 ASN B C 1
ATOM 2932 O O . ASN B 1 82 ? 0.457 -14.25 -24.5 1 87.5 82 ASN B O 1
ATOM 2936 N N . PRO B 1 83 ? 2.455 -13.367 -24.578 1 88.25 83 PRO B N 1
ATOM 2937 C CA . PRO B 1 83 ? 3.859 -13.219 -24.969 1 88.25 83 PRO B CA 1
ATOM 2938 C C . PRO B 1 83 ? 4.828 -13.531 -23.828 1 88.25 83 PRO B C 1
ATOM 2940 O O . PRO B 1 83 ? 5.969 -13.062 -23.844 1 88.25 83 PRO B O 1
ATOM 2943 N N . TYR B 1 84 ? 4.438 -14.344 -22.875 1 92.69 84 TYR B N 1
ATOM 2944 C CA . TYR B 1 84 ? 5.227 -14.406 -21.641 1 92.69 84 TYR B CA 1
ATOM 2945 C C . TYR B 1 84 ? 6.031 -15.695 -21.578 1 92.69 84 TYR B C 1
ATOM 2947 O O . TYR B 1 84 ? 6.688 -15.977 -20.562 1 92.69 84 TYR B O 1
ATOM 2955 N N . ARG B 1 85 ? 6.07 -16.359 -22.609 1 92.44 85 ARG B N 1
ATOM 2956 C CA . ARG B 1 85 ? 6.723 -17.672 -22.625 1 92.44 85 ARG B CA 1
ATOM 2957 C C . ARG B 1 85 ? 8.227 -17.531 -22.422 1 92.44 85 ARG B C 1
ATOM 2959 O O . ARG B 1 85 ? 8.883 -18.453 -21.922 1 92.44 85 ARG B O 1
ATOM 2966 N N . ASP B 1 86 ? 8.75 -16.391 -22.766 1 93.62 86 ASP B N 1
ATOM 2967 C CA . ASP B 1 86 ? 10.203 -16.219 -22.734 1 93.62 86 ASP B CA 1
ATOM 2968 C C . ASP B 1 86 ? 10.633 -15.445 -21.5 1 93.62 86 ASP B C 1
ATOM 2970 O O . ASP B 1 86 ? 11.805 -15.062 -21.375 1 93.62 86 ASP B O 1
ATOM 2974 N N . VAL B 1 87 ? 9.773 -15.234 -20.594 1 96.19 87 VAL B N 1
ATOM 2975 C CA . VAL B 1 87 ? 10.117 -14.57 -19.344 1 96.19 87 VAL B CA 1
ATOM 2976 C C . VAL B 1 87 ? 11.117 -15.422 -18.562 1 96.19 87 VAL B C 1
ATOM 2978 O O . VAL B 1 87 ? 10.914 -16.625 -18.375 1 96.19 87 VAL B O 1
ATOM 2981 N N . ASP B 1 88 ? 12.258 -14.828 -18.203 1 98 88 ASP B N 1
ATOM 2982 C CA . ASP B 1 88 ? 13.156 -15.492 -17.266 1 98 88 ASP B CA 1
ATOM 2983 C C . ASP B 1 88 ? 12.625 -15.383 -15.836 1 98 88 ASP B C 1
ATOM 2985 O O . ASP B 1 88 ? 12.352 -14.281 -15.352 1 98 88 ASP B O 1
ATOM 2989 N N . TYR B 1 89 ? 12.445 -16.547 -15.266 1 98.69 89 TYR B N 1
ATOM 2990 C CA . TYR B 1 89 ? 11.844 -16.516 -13.938 1 98.69 89 TYR B CA 1
ATOM 2991 C C . TYR B 1 89 ? 12.383 -17.641 -13.055 1 98.69 89 TYR B C 1
ATOM 2993 O O . TYR B 1 89 ? 12.992 -18.578 -13.555 1 98.69 89 TYR B O 1
ATOM 3001 N N . VAL B 1 90 ? 12.195 -17.453 -11.75 1 98.88 90 VAL B N 1
ATOM 3002 C CA . VAL B 1 90 ? 12.336 -18.5 -10.742 1 98.88 90 VAL B CA 1
ATOM 3003 C C . VAL B 1 90 ? 11.203 -18.406 -9.727 1 98.88 90 VAL B C 1
ATOM 3005 O O . VAL B 1 90 ? 10.93 -17.328 -9.195 1 98.88 90 VAL B O 1
ATOM 3008 N N . ALA B 1 91 ? 10.516 -19.484 -9.57 1 98.81 91 ALA B N 1
ATOM 3009 C CA . ALA B 1 91 ? 9.492 -19.562 -8.539 1 98.81 91 ALA B CA 1
ATOM 3010 C C . ALA B 1 91 ? 10.07 -20.078 -7.223 1 98.81 91 ALA B C 1
ATOM 3012 O O . ALA B 1 91 ? 10.93 -20.953 -7.219 1 98.81 91 ALA B O 1
ATOM 3013 N N . VAL B 1 92 ? 9.633 -19.484 -6.113 1 98.75 92 VAL B N 1
ATOM 3014 C CA . VAL B 1 92 ? 10.125 -19.859 -4.793 1 98.75 92 VAL B CA 1
ATOM 3015 C C . VAL B 1 92 ? 8.953 -20.25 -3.893 1 98.75 92 VAL B C 1
ATOM 3017 O O . VAL B 1 92 ? 8.016 -19.453 -3.719 1 98.75 92 VAL B O 1
ATOM 3020 N N . VAL B 1 93 ? 8.961 -21.438 -3.334 1 97.94 93 VAL B N 1
ATOM 3021 C CA . VAL B 1 93 ? 7.93 -21.859 -2.393 1 97.94 93 VAL B CA 1
ATOM 3022 C C . VAL B 1 93 ? 8.445 -21.734 -0.963 1 97.94 93 VAL B C 1
ATOM 3024 O O . VAL B 1 93 ? 9.648 -21.859 -0.719 1 97.94 93 VAL B O 1
ATOM 3027 N N . GLY B 1 94 ? 7.551 -21.422 -0.016 1 97.25 94 GLY B N 1
ATOM 3028 C CA . GLY B 1 94 ? 7.91 -21.375 1.392 1 97.25 94 GLY B CA 1
ATOM 3029 C C . GLY B 1 94 ? 8.398 -20 1.83 1 97.25 94 GLY B C 1
ATOM 3030 O O . GLY B 1 94 ? 9.234 -19.891 2.727 1 97.25 94 GLY B O 1
ATOM 3031 N N . THR B 1 95 ? 7.898 -18.938 1.201 1 97.19 95 THR B N 1
ATOM 3032 C CA . THR B 1 95 ? 8.352 -17.594 1.502 1 97.19 95 THR B CA 1
ATOM 3033 C C . THR B 1 95 ? 7.469 -16.953 2.564 1 97.19 95 THR B C 1
ATOM 3035 O O . THR B 1 95 ? 7 -15.82 2.387 1 97.19 95 THR B O 1
ATOM 3038 N N . TYR B 1 96 ? 7.316 -17.656 3.703 1 95.12 96 TYR B N 1
ATOM 3039 C CA . TYR B 1 96 ? 6.512 -17.141 4.801 1 95.12 96 TYR B CA 1
ATOM 3040 C C . TYR B 1 96 ? 7.387 -16.469 5.844 1 95.12 96 TYR B C 1
ATOM 3042 O O . TYR B 1 96 ? 8.609 -16.594 5.82 1 95.12 96 TYR B O 1
ATOM 3050 N N . GLY B 1 97 ? 6.75 -15.57 6.637 1 95.25 97 GLY B N 1
ATOM 3051 C CA . GLY B 1 97 ? 7.348 -14.891 7.777 1 95.25 97 GLY B CA 1
ATOM 3052 C C . GLY B 1 97 ? 6.754 -15.312 9.109 1 95.25 97 GLY B C 1
ATOM 3053 O O . GLY B 1 97 ? 6.832 -16.484 9.477 1 95.25 97 GLY B O 1
ATOM 3054 N N . ASN B 1 98 ? 5.988 -14.43 9.742 1 93.81 98 ASN B N 1
ATOM 3055 C CA . ASN B 1 98 ? 5.512 -14.617 11.102 1 93.81 98 ASN B CA 1
ATOM 3056 C C . ASN B 1 98 ? 4.133 -15.266 11.133 1 93.81 98 ASN B C 1
ATOM 3058 O O . ASN B 1 98 ? 3.572 -15.5 12.203 1 93.81 98 ASN B O 1
ATOM 3062 N N . GLN B 1 99 ? 3.615 -15.578 10.016 1 91.44 99 GLN B N 1
ATOM 3063 C CA . GLN B 1 99 ? 2.264 -16.125 10.008 1 91.44 99 GLN B CA 1
ATOM 3064 C C . GLN B 1 99 ? 2.236 -17.531 10.602 1 91.44 99 GLN B C 1
ATOM 3066 O O . GLN B 1 99 ? 3.17 -18.312 10.406 1 91.44 99 GLN B O 1
ATOM 3071 N N . ASP B 1 100 ? 1.179 -17.828 11.352 1 89.12 100 ASP B N 1
ATOM 3072 C CA . ASP B 1 100 ? 0.963 -19.141 11.922 1 89.12 100 ASP B CA 1
ATOM 3073 C C . ASP B 1 100 ? 0.273 -20.078 10.922 1 89.12 100 ASP B C 1
ATOM 3075 O O . ASP B 1 100 ? -0.032 -19.672 9.797 1 89.12 100 ASP B O 1
ATOM 3079 N N . GLY B 1 101 ? 0.177 -21.391 11.312 1 89.19 101 GLY B N 1
ATOM 3080 C CA . GLY B 1 101 ? -0.492 -22.375 10.477 1 89.19 101 GLY B CA 1
ATOM 3081 C C . GLY B 1 101 ? 0.448 -23.438 9.938 1 89.19 101 GLY B C 1
ATOM 3082 O O . GLY B 1 101 ? 1.665 -23.344 10.102 1 89.19 101 GLY B O 1
ATOM 3083 N N . GLU B 1 102 ? -0.246 -24.328 9.312 1 91.75 102 GLU B N 1
ATOM 3084 C CA . GLU B 1 102 ? 0.512 -25.453 8.773 1 91.75 102 GLU B CA 1
ATOM 3085 C C . GLU B 1 102 ? 0.961 -25.188 7.344 1 91.75 102 GLU B C 1
ATOM 3087 O O . GLU B 1 102 ? 0.2 -24.641 6.543 1 91.75 102 GLU B O 1
ATOM 3092 N N . TYR B 1 103 ? 2.197 -25.516 7.098 1 94.31 103 TYR B N 1
ATOM 3093 C CA . TYR B 1 103 ? 2.719 -25.469 5.738 1 94.31 103 TYR B CA 1
ATOM 3094 C C . TYR B 1 103 ? 2.172 -26.625 4.906 1 94.31 103 TYR B C 1
ATOM 3096 O O . TYR B 1 103 ? 2.07 -27.766 5.391 1 94.31 103 TYR B O 1
ATOM 3104 N N . VAL B 1 104 ? 1.826 -26.359 3.672 1 93.56 104 VAL B N 1
ATOM 3105 C CA . VAL B 1 104 ? 1.373 -27.391 2.74 1 93.56 104 VAL B CA 1
ATOM 3106 C C . VAL B 1 104 ? 2.463 -27.656 1.706 1 93.56 104 VAL B C 1
ATOM 3108 O O . VAL B 1 104 ? 2.789 -26.797 0.891 1 93.56 104 VAL B O 1
ATOM 3111 N N . ASP B 1 105 ? 2.984 -28.812 1.73 1 94.75 105 ASP B N 1
ATOM 3112 C CA . ASP B 1 105 ? 4.031 -29.203 0.793 1 94.75 105 ASP B CA 1
ATOM 3113 C C . ASP B 1 105 ? 3.439 -29.578 -0.567 1 94.75 105 ASP B C 1
ATOM 3115 O O . ASP B 1 105 ? 2.635 -30.5 -0.673 1 94.75 105 ASP B O 1
ATOM 3119 N N . VAL B 1 106 ? 3.873 -28.781 -1.62 1 96.44 106 VAL B N 1
ATOM 3120 C CA . VAL B 1 106 ? 3.205 -28.953 -2.904 1 96.44 106 VAL B CA 1
ATOM 3121 C C . VAL B 1 106 ? 4.242 -29.047 -4.02 1 96.44 106 VAL B C 1
ATOM 3123 O O . VAL B 1 106 ? 4.148 -28.328 -5.023 1 96.44 106 VAL B O 1
ATOM 3126 N N . PRO B 1 107 ? 5.211 -29.938 -3.951 1 97.56 107 PRO B N 1
ATOM 3127 C CA . PRO B 1 107 ? 6.25 -29.984 -4.984 1 97.56 107 PRO B CA 1
ATOM 3128 C C . PRO B 1 107 ? 5.695 -30.359 -6.359 1 97.56 107 PRO B C 1
ATOM 3130 O O . PRO B 1 107 ? 6.18 -29.859 -7.379 1 97.56 107 PRO B O 1
ATOM 3133 N N . ASP B 1 108 ? 4.703 -31.25 -6.422 1 98.06 108 ASP B N 1
ATOM 3134 C CA . ASP B 1 108 ? 4.133 -31.672 -7.703 1 98.06 108 ASP B CA 1
ATOM 3135 C C . ASP B 1 108 ? 3.459 -30.5 -8.406 1 98.06 108 ASP B C 1
ATOM 3137 O O . ASP B 1 108 ? 3.518 -30.391 -9.633 1 98.06 108 ASP B O 1
ATOM 3141 N N . LEU B 1 109 ? 2.828 -29.672 -7.656 1 98.62 109 LEU B N 1
ATOM 3142 C CA . LEU B 1 109 ? 2.191 -28.484 -8.234 1 98.62 109 LEU B CA 1
ATOM 3143 C C . LEU B 1 109 ? 3.234 -27.531 -8.812 1 98.62 109 LEU B C 1
ATOM 3145 O O . LEU B 1 109 ? 3.062 -27.016 -9.922 1 98.62 109 LEU B O 1
ATOM 3149 N N . PHE B 1 110 ? 4.312 -27.328 -8.102 1 98.62 110 PHE B N 1
ATOM 3150 C CA . PHE B 1 110 ? 5.383 -26.453 -8.562 1 98.62 110 PHE B CA 1
ATOM 3151 C C . PHE B 1 110 ? 6.039 -27.016 -9.82 1 98.62 110 PHE B C 1
ATOM 3153 O O . PHE B 1 110 ? 6.305 -26.281 -10.773 1 98.62 110 PHE B O 1
ATOM 3160 N N . SER B 1 111 ? 6.234 -28.312 -9.812 1 98.56 111 SER B N 1
ATOM 3161 C CA . SER B 1 111 ? 6.848 -28.938 -10.984 1 98.56 111 SER B CA 1
ATOM 3162 C C . SER B 1 111 ? 5.926 -28.859 -12.195 1 98.56 111 SER B C 1
ATOM 3164 O O . SER B 1 111 ? 6.391 -28.656 -13.32 1 98.56 111 SER B O 1
ATOM 3166 N N . THR B 1 112 ? 4.68 -29.047 -11.938 1 98.5 112 THR B N 1
ATOM 3167 C CA . THR B 1 112 ? 3.719 -28.969 -13.031 1 98.5 112 THR B CA 1
ATOM 3168 C C . THR B 1 112 ? 3.617 -27.547 -13.562 1 98.5 112 THR B C 1
ATOM 3170 O O . THR B 1 112 ? 3.51 -27.344 -14.773 1 98.5 112 THR B O 1
ATOM 3173 N N . ALA B 1 113 ? 3.701 -26.609 -12.688 1 98.69 113 ALA B N 1
ATOM 3174 C CA . ALA B 1 113 ? 3.516 -25.203 -13.07 1 98.69 113 ALA B CA 1
ATOM 3175 C C . ALA B 1 113 ? 4.789 -24.625 -13.68 1 98.69 113 ALA B C 1
ATOM 3177 O O . ALA B 1 113 ? 4.727 -23.828 -14.617 1 98.69 113 ALA B O 1
ATOM 3178 N N . PHE B 1 114 ? 5.961 -25.062 -13.117 1 98.56 114 PHE B N 1
ATOM 3179 C CA . PHE B 1 114 ? 7.164 -24.297 -13.398 1 98.56 114 PHE B CA 1
ATOM 3180 C C . PHE B 1 114 ? 8.273 -25.203 -13.922 1 98.56 114 PHE B C 1
ATOM 3182 O O . PHE B 1 114 ? 9.398 -24.75 -14.141 1 98.56 114 PHE B O 1
ATOM 3189 N N . GLU B 1 115 ? 7.961 -26.469 -14.047 1 97.06 115 GLU B N 1
ATOM 3190 C CA . GLU B 1 115 ? 8.953 -27.453 -14.461 1 97.06 115 GLU B CA 1
ATOM 3191 C C . GLU B 1 115 ? 10.172 -27.438 -13.539 1 97.06 115 GLU B C 1
ATOM 3193 O O . GLU B 1 115 ? 10.039 -27.625 -12.328 1 97.06 115 GLU B O 1
ATOM 3198 N N . ASN B 1 116 ? 11.32 -27 -14.078 1 97.12 116 ASN B N 1
ATOM 3199 C CA . ASN B 1 116 ? 12.523 -27.016 -13.258 1 97.12 116 ASN B CA 1
ATOM 3200 C C . ASN B 1 116 ? 12.883 -25.609 -12.773 1 97.12 116 ASN B C 1
ATOM 3202 O O . ASN B 1 116 ? 13.883 -25.422 -12.086 1 97.12 116 ASN B O 1
ATOM 3206 N N . ASN B 1 117 ? 12.062 -24.672 -12.992 1 98.44 117 ASN B N 1
ATOM 3207 C CA . ASN B 1 117 ? 12.383 -23.281 -12.68 1 98.44 117 ASN B CA 1
ATOM 3208 C C . ASN B 1 117 ? 11.789 -22.859 -11.336 1 98.44 117 ASN B C 1
ATOM 3210 O O . ASN B 1 117 ? 11.094 -21.844 -11.25 1 98.44 117 ASN B O 1
ATOM 3214 N N . TRP B 1 118 ? 12.062 -23.672 -10.336 1 98.75 118 TRP B N 1
ATOM 3215 C CA . TRP B 1 118 ? 11.594 -23.328 -9 1 98.75 118 TRP B CA 1
ATOM 3216 C C . TRP B 1 118 ? 12.531 -23.875 -7.934 1 98.75 118 TRP B C 1
ATOM 3218 O O . TRP B 1 118 ? 13.359 -24.734 -8.211 1 98.75 118 TRP B O 1
ATOM 3228 N N . VAL B 1 119 ? 12.477 -23.234 -6.688 1 98.75 119 VAL B N 1
ATOM 3229 C CA . VAL B 1 119 ? 13.273 -23.656 -5.547 1 98.75 119 VAL B CA 1
ATOM 3230 C C . VAL B 1 119 ? 12.398 -23.75 -4.301 1 98.75 119 VAL B C 1
ATOM 3232 O O . VAL B 1 119 ? 11.344 -23.109 -4.227 1 98.75 119 VAL B O 1
ATOM 3235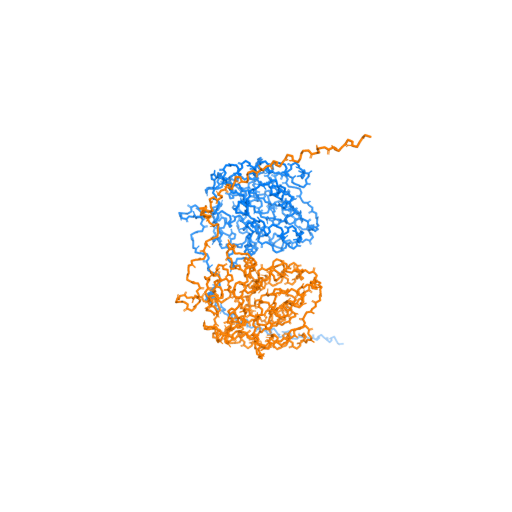 N N . ASP B 1 120 ? 12.852 -24.562 -3.35 1 98.44 120 ASP B N 1
ATOM 3236 C CA . ASP B 1 120 ? 12.133 -24.859 -2.115 1 98.44 120 ASP B CA 1
ATOM 3237 C C . ASP B 1 120 ? 12.781 -24.156 -0.923 1 98.44 120 ASP B C 1
ATOM 3239 O O . ASP B 1 120 ? 13.703 -24.688 -0.308 1 98.44 120 ASP B O 1
ATOM 3243 N N . ALA B 1 121 ? 12.203 -23.047 -0.542 1 98.19 121 ALA B N 1
ATOM 3244 C CA . ALA B 1 121 ? 12.75 -22.281 0.575 1 98.19 121 ALA B CA 1
ATOM 3245 C C . ALA B 1 121 ? 12.258 -22.828 1.91 1 98.19 121 ALA B C 1
ATOM 3247 O O . ALA B 1 121 ? 12.797 -22.5 2.965 1 98.19 121 ALA B O 1
ATOM 3248 N N . HIS B 1 122 ? 11.203 -23.641 1.878 1 97.19 122 HIS B N 1
ATOM 3249 C CA . HIS B 1 122 ? 10.719 -24.25 3.115 1 97.19 122 HIS B CA 1
ATOM 3250 C C . HIS B 1 122 ? 11.688 -25.312 3.615 1 97.19 122 HIS B C 1
ATOM 3252 O O . HIS B 1 122 ? 12.133 -25.266 4.766 1 97.19 122 HIS B O 1
ATOM 3258 N N . ASN B 1 123 ? 12.086 -26.266 2.779 1 96.94 123 ASN B N 1
ATOM 3259 C CA . ASN B 1 123 ? 12.891 -27.422 3.174 1 96.94 123 ASN B CA 1
ATOM 3260 C C . ASN B 1 123 ? 14.375 -27.172 2.959 1 96.94 123 ASN B C 1
ATOM 3262 O O . ASN B 1 123 ? 15.219 -27.828 3.584 1 96.94 123 ASN B O 1
ATOM 3266 N N . LYS B 1 124 ? 14.68 -26.297 2.059 1 98 124 LYS B N 1
ATOM 3267 C CA . LYS B 1 124 ? 16.062 -26.047 1.648 1 98 124 LYS B CA 1
ATOM 3268 C C . LYS B 1 124 ? 16.344 -24.562 1.515 1 98 124 LYS B C 1
ATOM 3270 O O . LYS B 1 124 ? 16.812 -24.109 0.472 1 98 124 LYS B O 1
ATOM 3275 N N . ARG B 1 125 ? 16.203 -23.875 2.564 1 97.94 125 ARG B N 1
ATOM 3276 C CA . ARG B 1 125 ? 16.234 -22.422 2.537 1 97.94 125 ARG B CA 1
ATOM 3277 C C . ARG B 1 125 ? 17.594 -21.906 2.068 1 97.94 125 ARG B C 1
ATOM 3279 O O . ARG B 1 125 ? 17.656 -21.047 1.195 1 97.94 125 ARG B O 1
ATOM 3286 N N . SER B 1 126 ? 18.672 -22.406 2.648 1 98.31 126 SER B N 1
ATOM 3287 C CA . SER B 1 126 ? 20.016 -21.938 2.285 1 98.31 126 SER B CA 1
ATOM 3288 C C . SER B 1 126 ? 20.312 -22.203 0.812 1 98.31 126 SER B C 1
ATOM 3290 O O . SER B 1 126 ? 20.906 -21.359 0.134 1 98.31 126 SER B O 1
ATOM 3292 N N . GLU B 1 127 ? 19.938 -23.328 0.372 1 98.62 127 GLU B N 1
ATOM 3293 C CA . GLU B 1 127 ? 20.141 -23.672 -1.032 1 98.62 127 GLU B CA 1
ATOM 3294 C C . GLU B 1 127 ? 19.312 -22.766 -1.945 1 98.62 127 GLU B C 1
ATOM 3296 O O . GLU B 1 127 ? 19.812 -22.297 -2.975 1 98.62 127 GLU B O 1
ATOM 3301 N N . ALA B 1 128 ? 18.078 -22.547 -1.584 1 98.81 128 ALA B N 1
ATOM 3302 C CA . ALA B 1 128 ? 17.203 -21.672 -2.352 1 98.81 128 ALA B CA 1
ATOM 3303 C C . ALA B 1 128 ? 17.797 -20.266 -2.457 1 98.81 128 ALA B C 1
ATOM 3305 O O . ALA B 1 128 ? 17.875 -19.703 -3.551 1 98.81 128 ALA B O 1
ATOM 3306 N N . LEU B 1 129 ? 18.281 -19.734 -1.337 1 98.81 129 LEU B N 1
ATOM 3307 C CA . LEU B 1 129 ? 18.906 -18.422 -1.317 1 98.81 129 LEU B CA 1
ATOM 3308 C C . LEU B 1 129 ? 20.125 -18.375 -2.246 1 98.81 129 LEU B C 1
ATOM 3310 O O . LEU B 1 129 ? 20.297 -17.422 -2.996 1 98.81 129 LEU B O 1
ATOM 3314 N N . ASN B 1 130 ? 20.875 -19.391 -2.219 1 98.62 130 ASN B N 1
ATOM 3315 C CA . ASN B 1 130 ? 22.078 -19.438 -3.041 1 98.62 130 ASN B CA 1
ATOM 3316 C C . ASN B 1 130 ? 21.75 -19.469 -4.527 1 98.62 130 ASN B C 1
ATOM 3318 O O . ASN B 1 130 ? 22.328 -18.719 -5.316 1 98.62 130 ASN B O 1
ATOM 3322 N N . ILE B 1 131 ? 20.828 -20.281 -4.922 1 98.75 131 ILE B N 1
ATOM 3323 C CA . ILE B 1 131 ? 20.469 -20.469 -6.324 1 98.75 131 ILE B CA 1
ATOM 3324 C C . ILE B 1 131 ? 19.891 -19.156 -6.871 1 98.75 131 ILE B C 1
ATOM 3326 O O . ILE B 1 131 ? 20.297 -18.688 -7.938 1 98.75 131 ILE B O 1
ATOM 3330 N N . VAL B 1 132 ? 19.016 -18.562 -6.133 1 98.88 132 VAL B N 1
ATOM 3331 C CA . VAL B 1 132 ? 18.344 -17.359 -6.617 1 98.88 132 VAL B CA 1
ATOM 3332 C C . VAL B 1 132 ? 19.328 -16.188 -6.625 1 98.88 132 VAL B C 1
ATOM 3334 O O . VAL B 1 132 ? 19.297 -15.367 -7.539 1 98.88 132 VAL B O 1
ATOM 3337 N N . SER B 1 133 ? 20.188 -16.109 -5.633 1 98.75 133 SER B N 1
ATOM 3338 C CA . SER B 1 133 ? 21.172 -15.039 -5.594 1 98.75 133 SER B CA 1
ATOM 3339 C C . SER B 1 133 ? 22.078 -15.07 -6.824 1 98.75 133 SER B C 1
ATOM 3341 O O . SER B 1 133 ? 22.406 -14.023 -7.387 1 98.75 133 SER B O 1
ATOM 3343 N N . LYS B 1 134 ? 22.469 -16.219 -7.203 1 98.31 134 LYS B N 1
ATOM 3344 C CA . LYS B 1 134 ? 23.312 -16.359 -8.383 1 98.31 134 LYS B CA 1
ATOM 3345 C C . LYS B 1 134 ? 22.594 -15.898 -9.641 1 98.31 134 LYS B C 1
ATOM 3347 O O . LYS B 1 134 ? 23.188 -15.266 -10.516 1 98.31 134 LYS B O 1
ATOM 3352 N N . LYS B 1 135 ? 21.359 -16.203 -9.719 1 98.5 135 LYS B N 1
ATOM 3353 C CA . LYS B 1 135 ? 20.562 -15.75 -10.859 1 98.5 135 LYS B CA 1
ATOM 3354 C C . LYS B 1 135 ? 20.453 -14.234 -10.875 1 98.5 135 LYS B C 1
ATOM 3356 O O . LYS B 1 135 ? 20.531 -13.609 -11.938 1 98.5 135 LYS B O 1
ATOM 3361 N N . ILE B 1 136 ? 20.281 -13.664 -9.719 1 98.75 136 ILE B N 1
ATOM 3362 C CA . ILE B 1 136 ? 20.203 -12.219 -9.586 1 98.75 136 ILE B CA 1
ATOM 3363 C C . ILE B 1 136 ? 21.5 -11.578 -10.055 1 98.75 136 ILE B C 1
ATOM 3365 O O . ILE B 1 136 ? 21.484 -10.641 -10.859 1 98.75 136 ILE B O 1
ATOM 3369 N N . GLU B 1 137 ? 22.547 -12.094 -9.633 1 97.44 137 GLU B N 1
ATOM 3370 C CA . GLU B 1 137 ? 23.844 -11.539 -9.984 1 97.44 137 GLU B CA 1
ATOM 3371 C C . GLU B 1 137 ? 24.062 -11.562 -11.492 1 97.44 137 GLU B C 1
ATOM 3373 O O . GLU B 1 137 ? 24.516 -10.57 -12.078 1 97.44 137 GLU B O 1
ATOM 3378 N N . LYS B 1 138 ? 23.766 -12.664 -12.031 1 97.75 138 LYS B N 1
ATOM 3379 C CA . LYS B 1 138 ? 23.906 -12.797 -13.484 1 97.75 138 LYS B CA 1
ATOM 3380 C C . LYS B 1 138 ? 23.047 -11.758 -14.211 1 97.75 138 LYS B C 1
ATOM 3382 O O . LYS B 1 138 ? 23.516 -11.141 -15.18 1 97.75 138 LYS B O 1
ATOM 3387 N N . THR B 1 139 ? 21.844 -11.562 -13.773 1 98.38 139 THR B N 1
ATOM 3388 C CA . THR B 1 139 ? 20.922 -10.617 -14.391 1 98.38 139 THR B CA 1
ATOM 3389 C C . THR B 1 139 ? 21.438 -9.188 -14.242 1 98.38 139 THR B C 1
ATOM 3391 O O . THR B 1 139 ? 21.422 -8.414 -15.195 1 98.38 139 THR B O 1
ATOM 3394 N N . LEU B 1 140 ? 21.844 -8.844 -13.039 1 97.56 140 LEU B N 1
ATOM 3395 C CA . LEU B 1 140 ? 22.359 -7.5 -12.766 1 97.56 140 LEU B CA 1
ATOM 3396 C C . LEU B 1 140 ? 23.594 -7.215 -13.609 1 97.56 140 LEU B C 1
ATOM 3398 O O . LEU B 1 140 ? 23.75 -6.109 -14.141 1 97.56 140 LEU B O 1
ATOM 3402 N N . ASP B 1 141 ? 24.422 -8.172 -13.781 1 95.62 141 ASP B N 1
ATOM 3403 C CA . ASP B 1 141 ? 25.625 -8.031 -14.578 1 95.62 141 ASP B CA 1
ATOM 3404 C C . ASP B 1 141 ? 25.297 -7.762 -16.047 1 95.62 141 ASP B C 1
ATOM 3406 O O . ASP B 1 141 ? 26.016 -7.051 -16.734 1 95.62 141 ASP B O 1
ATOM 3410 N N . ALA B 1 142 ? 24.219 -8.266 -16.484 1 96.56 142 ALA B N 1
ATOM 3411 C CA . ALA B 1 142 ? 23.781 -8.086 -17.859 1 96.56 142 ALA B CA 1
ATOM 3412 C C . ALA B 1 142 ? 22.969 -6.809 -18.031 1 96.56 142 ALA B C 1
ATOM 3414 O O . ALA B 1 142 ? 22.516 -6.496 -19.125 1 96.56 142 ALA B O 1
ATOM 3415 N N . GLY B 1 143 ? 22.703 -6.137 -16.953 1 95.62 143 GLY B N 1
ATOM 3416 C CA . GLY B 1 143 ? 22.047 -4.836 -17.016 1 95.62 143 GLY B CA 1
ATOM 3417 C C . GLY B 1 143 ? 20.562 -4.91 -16.781 1 95.62 143 GLY B C 1
ATOM 3418 O O . GLY B 1 143 ? 19.859 -3.896 -16.859 1 95.62 143 GLY B O 1
ATOM 3419 N N . GLY B 1 144 ? 20.062 -6.168 -16.469 1 97.81 144 GLY B N 1
ATOM 3420 C CA . GLY B 1 144 ? 18.641 -6.34 -16.266 1 97.81 144 GLY B CA 1
ATOM 3421 C C . GLY B 1 144 ? 18.172 -5.938 -14.875 1 97.81 144 GLY B C 1
ATOM 3422 O O . GLY B 1 144 ? 19 -5.695 -13.992 1 97.81 144 GLY B O 1
ATOM 3423 N N . ARG B 1 145 ? 16.875 -5.824 -14.633 1 98 145 ARG B N 1
ATOM 3424 C CA . ARG B 1 145 ? 16.234 -5.562 -13.344 1 98 145 ARG B CA 1
ATOM 3425 C C . ARG B 1 145 ? 15.711 -6.852 -12.727 1 98 145 ARG B C 1
ATOM 3427 O O . ARG B 1 145 ? 15.5 -7.844 -13.43 1 98 145 ARG B O 1
ATOM 3434 N N . ILE B 1 146 ? 15.516 -6.75 -11.422 1 98.81 146 ILE B N 1
ATOM 3435 C CA . ILE B 1 146 ? 14.945 -7.848 -10.656 1 98.81 146 ILE B CA 1
ATOM 3436 C C . ILE B 1 146 ? 13.539 -7.473 -10.195 1 98.81 146 ILE B C 1
ATOM 3438 O O . ILE B 1 146 ? 13.352 -6.488 -9.469 1 98.81 146 ILE B O 1
ATOM 3442 N N . TRP B 1 147 ? 12.594 -8.234 -10.641 1 98.69 147 TRP B N 1
ATOM 3443 C CA . TRP B 1 147 ? 11.211 -8.047 -10.227 1 98.69 147 TRP B CA 1
ATOM 3444 C C . TRP B 1 147 ? 10.773 -9.156 -9.266 1 98.69 147 TRP B C 1
ATOM 3446 O O . TRP B 1 147 ? 10.93 -10.344 -9.562 1 98.69 147 TRP B O 1
ATOM 3456 N N . ILE B 1 148 ? 10.242 -8.75 -8.141 1 98.69 148 ILE B N 1
ATOM 3457 C CA . ILE B 1 148 ? 9.828 -9.719 -7.141 1 98.69 148 ILE B CA 1
ATOM 3458 C C . ILE B 1 148 ? 8.32 -9.617 -6.914 1 98.69 148 ILE B C 1
ATOM 3460 O O . ILE B 1 148 ? 7.82 -8.578 -6.48 1 98.69 148 ILE B O 1
ATOM 3464 N N . GLN B 1 149 ? 7.625 -10.633 -7.285 1 98.31 149 GLN B N 1
ATOM 3465 C CA . GLN B 1 149 ? 6.23 -10.836 -6.918 1 98.31 149 GLN B CA 1
ATOM 3466 C C . GLN B 1 149 ? 6.113 -11.391 -5.5 1 98.31 149 GLN B C 1
ATOM 3468 O O . GLN B 1 149 ? 6.438 -12.555 -5.258 1 98.31 149 GLN B O 1
ATOM 3473 N N . GLU B 1 150 ? 5.551 -10.594 -4.621 1 96.31 150 GLU B N 1
ATOM 3474 C CA . GLU B 1 150 ? 5.461 -11.023 -3.229 1 96.31 150 GLU B CA 1
ATOM 3475 C C . GLU B 1 150 ? 4.105 -11.648 -2.93 1 96.31 150 GLU B C 1
ATOM 3477 O O . GLU B 1 150 ? 3.232 -11.008 -2.344 1 96.31 150 GLU B O 1
ATOM 3482 N N . ALA B 1 151 ? 3.982 -12.867 -3.273 1 91.19 151 ALA B N 1
ATOM 3483 C CA . ALA B 1 151 ? 2.816 -13.633 -2.852 1 91.19 151 ALA B CA 1
ATOM 3484 C C . ALA B 1 151 ? 3.076 -14.344 -1.523 1 91.19 151 ALA B C 1
ATOM 3486 O O . ALA B 1 151 ? 2.889 -15.555 -1.411 1 91.19 151 ALA B O 1
ATOM 3487 N N . GLY B 1 152 ? 3.564 -13.672 -0.596 1 91.19 152 GLY B N 1
ATOM 3488 C CA . GLY B 1 152 ? 3.953 -14.055 0.752 1 91.19 152 GLY B CA 1
ATOM 3489 C C . GLY B 1 152 ? 4.602 -12.93 1.528 1 91.19 152 GLY B C 1
ATOM 3490 O O . GLY B 1 152 ? 4.453 -11.758 1.172 1 91.19 152 GLY B O 1
ATOM 3491 N N . GLN B 1 153 ? 5.195 -13.375 2.559 1 94.44 153 GLN B N 1
ATOM 3492 C CA . GLN B 1 153 ? 5.801 -12.375 3.434 1 94.44 153 GLN B CA 1
ATOM 3493 C C . GLN B 1 153 ? 7.234 -12.07 3.01 1 94.44 153 GLN B C 1
ATOM 3495 O O . GLN B 1 153 ? 7.809 -12.781 2.188 1 94.44 153 GLN B O 1
ATOM 3500 N N . SER B 1 154 ? 7.785 -11.031 3.604 1 94.94 154 SER B N 1
ATOM 3501 C CA . SER B 1 154 ? 8.953 -10.406 2.996 1 94.94 154 SER B CA 1
ATOM 3502 C C . SER B 1 154 ? 10.25 -10.945 3.604 1 94.94 154 SER B C 1
ATOM 3504 O O . SER B 1 154 ? 11.336 -10.469 3.275 1 94.94 154 SER B O 1
ATOM 3506 N N . HIS B 1 155 ? 10.211 -12.008 4.434 1 97.44 155 HIS B N 1
ATOM 3507 C CA . HIS B 1 155 ? 11.406 -12.523 5.098 1 97.44 155 HIS B CA 1
ATOM 3508 C C . HIS B 1 155 ? 12.406 -13.062 4.082 1 97.44 155 HIS B C 1
ATOM 3510 O O . HIS B 1 155 ? 13.594 -12.727 4.137 1 97.44 155 HIS B O 1
ATOM 3516 N N . PHE B 1 156 ? 11.945 -13.914 3.186 1 98.31 156 PHE B N 1
ATOM 3517 C CA . PHE B 1 156 ? 12.836 -14.492 2.193 1 98.31 156 PHE B CA 1
ATOM 3518 C C . PHE B 1 156 ? 13.445 -13.414 1.306 1 98.31 156 PHE B C 1
ATOM 3520 O O . PHE B 1 156 ? 14.641 -13.438 1.018 1 98.31 156 PHE B O 1
ATOM 3527 N N . THR B 1 157 ? 12.609 -12.469 0.835 1 98.56 157 THR B N 1
ATOM 3528 C CA . THR B 1 157 ? 13.055 -11.383 -0.036 1 98.56 157 THR B CA 1
ATOM 3529 C C . THR B 1 157 ? 14.156 -10.57 0.636 1 98.56 157 THR B C 1
ATOM 3531 O O . THR B 1 157 ? 15.188 -10.281 0.022 1 98.56 157 THR B O 1
ATOM 3534 N N . TYR B 1 158 ? 13.945 -10.203 1.886 1 98.56 158 TYR B N 1
ATOM 3535 C CA . TYR B 1 158 ? 14.953 -9.445 2.625 1 98.56 158 TYR B CA 1
ATOM 3536 C C . TYR B 1 158 ? 16.266 -10.227 2.717 1 98.56 158 TYR B C 1
ATOM 3538 O O . TYR B 1 158 ? 17.328 -9.695 2.42 1 98.56 158 TYR B O 1
ATOM 3546 N N . ASP B 1 159 ? 16.156 -11.492 3.129 1 98.5 159 ASP B N 1
ATOM 3547 C CA . ASP B 1 159 ? 17.344 -12.328 3.279 1 98.5 159 ASP B CA 1
ATOM 3548 C C . ASP B 1 159 ? 18.047 -12.508 1.941 1 98.5 159 ASP B C 1
ATOM 3550 O O . ASP B 1 159 ? 19.281 -12.664 1.901 1 98.5 159 ASP B O 1
ATOM 3554 N N . LEU B 1 160 ? 17.312 -12.5 0.919 1 98.62 160 LEU B N 1
ATOM 3555 C CA . LEU B 1 160 ? 17.844 -12.727 -0.426 1 98.62 160 LEU B CA 1
ATOM 3556 C C . LEU B 1 160 ? 18.609 -11.508 -0.915 1 98.62 160 LEU B C 1
ATOM 3558 O O . LEU B 1 160 ? 19.719 -11.641 -1.46 1 98.62 160 LEU B O 1
ATOM 3562 N N . ILE B 1 161 ? 18.078 -10.281 -0.724 1 97.44 161 ILE B N 1
ATOM 3563 C CA . ILE B 1 161 ? 18.656 -9.188 -1.51 1 97.44 161 ILE B CA 1
ATOM 3564 C C . ILE B 1 161 ? 19.5 -8.297 -0.611 1 97.44 161 ILE B C 1
ATOM 3566 O O . ILE B 1 161 ? 20.375 -7.566 -1.095 1 97.44 161 ILE B O 1
ATOM 3570 N N . SER B 1 162 ? 19.266 -8.273 0.745 1 97.81 162 SER B N 1
ATOM 3571 C CA . SER B 1 162 ? 20.031 -7.395 1.62 1 97.81 162 SER B CA 1
ATOM 3572 C C . SER B 1 162 ? 21.531 -7.68 1.525 1 97.81 162 SER B C 1
ATOM 3574 O O . SER B 1 162 ? 22.344 -6.758 1.476 1 97.81 162 SER B O 1
ATOM 3576 N N . PRO B 1 163 ? 21.969 -8.984 1.461 1 97.62 163 PRO B N 1
ATOM 3577 C CA . PRO B 1 163 ? 23.391 -9.242 1.304 1 97.62 163 PRO B CA 1
ATOM 3578 C C . PRO B 1 163 ? 23.953 -8.719 -0.019 1 97.62 163 PRO B C 1
ATOM 3580 O O . PRO B 1 163 ? 25.109 -8.32 -0.093 1 97.62 163 PRO B O 1
ATOM 3583 N N . ILE B 1 164 ? 23.172 -8.711 -1.039 1 97.38 164 ILE B N 1
ATOM 3584 C CA . ILE B 1 164 ? 23.594 -8.211 -2.344 1 97.38 164 ILE B CA 1
ATOM 3585 C C . ILE B 1 164 ? 23.828 -6.707 -2.27 1 97.38 164 ILE B C 1
ATOM 3587 O O . ILE B 1 164 ? 24.828 -6.203 -2.805 1 97.38 164 ILE B O 1
ATOM 3591 N N . PHE B 1 165 ? 22.938 -6.008 -1.646 1 96.31 165 PHE B N 1
ATOM 3592 C CA . PHE B 1 165 ? 23.078 -4.574 -1.442 1 96.31 165 PHE B CA 1
ATOM 3593 C C . PHE B 1 165 ? 24.312 -4.266 -0.615 1 96.31 165 PHE B C 1
ATOM 3595 O O . PHE B 1 165 ? 25.062 -3.328 -0.923 1 96.31 165 PHE B O 1
ATOM 3602 N N . GLU B 1 166 ? 24.547 -5.031 0.389 1 95.19 166 GLU B N 1
ATOM 3603 C CA . GLU B 1 166 ? 25.703 -4.84 1.263 1 95.19 166 GLU B CA 1
ATOM 3604 C C . GLU B 1 166 ? 27.016 -5.043 0.502 1 95.19 166 GLU B C 1
ATOM 3606 O O . GLU B 1 166 ? 28 -4.348 0.758 1 95.19 166 GLU B O 1
ATOM 3611 N N . ALA B 1 167 ? 26.969 -5.953 -0.376 1 94.25 167 ALA B N 1
ATOM 3612 C CA . ALA B 1 167 ? 28.188 -6.309 -1.117 1 94.25 167 ALA B CA 1
ATOM 3613 C C . ALA B 1 167 ? 28.422 -5.348 -2.279 1 94.25 167 ALA B C 1
ATOM 3615 O O . ALA B 1 167 ? 29.516 -5.273 -2.822 1 94.25 167 ALA B O 1
ATOM 3616 N N . SER B 1 168 ? 27.391 -4.676 -2.602 1 92.06 168 SER B N 1
ATOM 3617 C CA . SER B 1 168 ? 27.484 -3.857 -3.807 1 92.06 168 SER B CA 1
ATOM 3618 C C . SER B 1 168 ? 27.984 -2.455 -3.482 1 92.06 168 SER B C 1
ATOM 3620 O O . SER B 1 168 ? 27.641 -1.89 -2.443 1 92.06 168 SER B O 1
ATOM 3622 N N . LYS B 1 169 ? 28.719 -1.839 -4.371 1 87.5 169 LYS B N 1
ATOM 3623 C CA . LYS B 1 169 ? 29.172 -0.456 -4.266 1 87.5 169 LYS B CA 1
ATOM 3624 C C . LYS B 1 169 ? 28.281 0.484 -5.062 1 87.5 169 LYS B C 1
ATOM 3626 O O . LYS B 1 169 ? 28.438 1.705 -4.996 1 87.5 169 LYS B O 1
ATOM 3631 N N . LYS B 1 170 ? 27.375 -0.103 -5.809 1 88.31 170 LYS B N 1
ATOM 3632 C CA . LYS B 1 170 ? 26.469 0.666 -6.656 1 88.31 170 LYS B CA 1
ATOM 3633 C C . LYS B 1 170 ? 25.094 0.804 -6.008 1 88.31 170 LYS B C 1
ATOM 3635 O O . LYS B 1 170 ? 24.719 0.009 -5.141 1 88.31 170 LYS B O 1
ATOM 3640 N N . ASP B 1 171 ? 24.438 1.859 -6.461 1 88.75 171 ASP B N 1
ATOM 3641 C CA . ASP B 1 171 ? 23.031 2.002 -6.078 1 88.75 171 ASP B CA 1
ATOM 3642 C C . ASP B 1 171 ? 22.156 1.031 -6.859 1 88.75 171 ASP B C 1
ATOM 3644 O O . ASP B 1 171 ? 22.094 1.086 -8.094 1 88.75 171 ASP B O 1
ATOM 3648 N N . LEU B 1 172 ? 21.5 0.167 -6.129 1 93.69 172 LEU B N 1
ATOM 3649 C CA . LEU B 1 172 ? 20.719 -0.889 -6.762 1 93.69 172 LEU B CA 1
ATOM 3650 C C . LEU B 1 172 ? 19.234 -0.625 -6.609 1 93.69 172 LEU B C 1
ATOM 3652 O O . LEU B 1 172 ? 18.406 -1.435 -7.043 1 93.69 172 LEU B O 1
ATOM 3656 N N . LYS B 1 173 ? 18.844 0.443 -6.086 1 91.62 173 LYS B N 1
ATOM 3657 C CA . LYS B 1 173 ? 17.453 0.7 -5.719 1 91.62 173 LYS B CA 1
ATOM 3658 C C . LYS B 1 173 ? 16.531 0.52 -6.918 1 91.62 173 LYS B C 1
ATOM 3660 O O . LYS B 1 173 ? 15.523 -0.19 -6.828 1 91.62 173 LYS B O 1
ATOM 3665 N N . SER B 1 174 ? 16.922 1.099 -8.039 1 91.94 174 SER B N 1
ATOM 3666 C CA . SER B 1 174 ? 16.062 1.061 -9.219 1 91.94 174 SER B CA 1
ATOM 3667 C C . SER B 1 174 ? 16.125 -0.298 -9.906 1 91.94 174 SER B C 1
ATOM 3669 O O . SER B 1 174 ? 15.305 -0.602 -10.773 1 91.94 174 SER B O 1
ATOM 3671 N N . LYS B 1 175 ? 17.062 -1.114 -9.516 1 96.81 175 LYS B N 1
ATOM 3672 C CA . LYS B 1 175 ? 17.25 -2.414 -10.156 1 96.81 175 LYS B CA 1
ATOM 3673 C C . LYS B 1 175 ? 16.359 -3.473 -9.516 1 96.81 175 LYS B C 1
ATOM 3675 O O . LYS B 1 175 ? 16.141 -4.543 -10.086 1 96.81 175 LYS B O 1
ATOM 3680 N N . PHE B 1 176 ? 15.883 -3.168 -8.352 1 97.88 176 PHE B N 1
ATOM 3681 C CA . PHE B 1 176 ? 15.016 -4.102 -7.641 1 97.88 176 PHE B CA 1
ATOM 3682 C C . PHE B 1 176 ? 13.617 -3.521 -7.465 1 97.88 176 PHE B C 1
ATOM 3684 O O . PHE B 1 176 ? 13.461 -2.436 -6.902 1 97.88 176 PHE B O 1
ATOM 3691 N N . VAL B 1 177 ? 12.648 -4.215 -7.957 1 97.44 177 VAL B N 1
ATOM 3692 C CA . VAL B 1 177 ? 11.258 -3.812 -7.812 1 97.44 177 VAL B CA 1
ATOM 3693 C C . VAL B 1 177 ? 10.484 -4.895 -7.062 1 97.44 177 VAL B C 1
ATOM 3695 O O . VAL B 1 177 ? 10.391 -6.035 -7.523 1 97.44 177 VAL B O 1
ATOM 3698 N N . VAL B 1 178 ? 10.023 -4.543 -5.926 1 97.75 178 VAL B N 1
ATOM 3699 C CA . VAL B 1 178 ? 9.203 -5.441 -5.113 1 97.75 178 VAL B CA 1
ATOM 3700 C C . VAL B 1 178 ? 7.738 -5.027 -5.203 1 97.75 178 VAL B C 1
ATOM 3702 O O . VAL B 1 178 ? 7.395 -3.871 -4.949 1 97.75 178 VAL B O 1
ATOM 3705 N N . VAL B 1 179 ? 6.883 -5.961 -5.625 1 97.38 179 VAL B N 1
ATOM 3706 C CA . VAL B 1 179 ? 5.469 -5.656 -5.793 1 97.38 179 VAL B CA 1
ATOM 3707 C C . VAL B 1 179 ? 4.645 -6.465 -4.793 1 97.38 179 VAL B C 1
ATOM 3709 O O . VAL B 1 179 ? 4.785 -7.688 -4.711 1 97.38 179 VAL B O 1
ATOM 3712 N N . GLN B 1 180 ? 3.828 -5.793 -3.959 1 96.12 180 GLN B N 1
ATOM 3713 C CA . GLN B 1 180 ? 3.01 -6.391 -2.91 1 96.12 180 GLN B CA 1
ATOM 3714 C C . GLN B 1 180 ? 1.592 -5.828 -2.932 1 96.12 180 GLN B C 1
ATOM 3716 O O . GLN B 1 180 ? 1.4 -4.621 -3.088 1 96.12 180 GLN B O 1
ATOM 3721 N N . HIS B 1 181 ? 0.648 -6.746 -2.826 1 92.25 181 HIS B N 1
ATOM 3722 C CA . HIS B 1 181 ? -0.727 -6.262 -2.812 1 92.25 181 HIS B CA 1
ATOM 3723 C C . HIS B 1 181 ? -1.36 -6.438 -1.437 1 92.25 181 HIS B C 1
ATOM 3725 O O . HIS B 1 181 ? -2.402 -5.844 -1.148 1 92.25 181 HIS B O 1
ATOM 3731 N N . SER B 1 182 ? -0.801 -7.258 -0.582 1 91.38 182 SER B N 1
ATOM 3732 C CA . SER B 1 182 ? -1.498 -7.793 0.584 1 91.38 182 SER B CA 1
ATOM 3733 C C . SER B 1 182 ? -1.058 -7.086 1.862 1 91.38 182 SER B C 1
ATOM 3735 O O . SER B 1 182 ? 0.093 -7.219 2.285 1 91.38 182 SER B O 1
ATOM 3737 N N . MET B 1 183 ? -2.045 -6.508 2.516 1 91.19 183 MET B N 1
ATOM 3738 C CA . MET B 1 183 ? -1.806 -5.938 3.836 1 91.19 183 MET B CA 1
ATOM 3739 C C . MET B 1 183 ? -1.465 -7.027 4.848 1 91.19 183 MET B C 1
ATOM 3741 O O . MET B 1 183 ? -0.649 -6.812 5.746 1 91.19 183 MET B O 1
ATOM 3745 N N . TRP B 1 184 ? -2.09 -8.156 4.691 1 91.06 184 TRP B N 1
ATOM 3746 C CA . TRP B 1 184 ? -1.801 -9.281 5.574 1 91.06 184 TRP B CA 1
ATOM 3747 C C . TRP B 1 184 ? -0.34 -9.703 5.461 1 91.06 184 TRP B C 1
ATOM 3749 O O . TRP B 1 184 ? 0.348 -9.859 6.473 1 91.06 184 TRP B O 1
ATOM 3759 N N . ASN B 1 185 ? 0.104 -9.844 4.211 1 93.88 185 ASN B N 1
ATOM 3760 C CA . ASN B 1 185 ? 1.493 -10.234 3.99 1 93.88 185 ASN B CA 1
ATOM 3761 C C . ASN B 1 185 ? 2.459 -9.211 4.582 1 93.88 185 ASN B C 1
ATOM 3763 O O . ASN B 1 185 ? 3.461 -9.578 5.199 1 93.88 185 ASN B O 1
ATOM 3767 N N . GLU B 1 186 ? 2.166 -8 4.457 1 94 186 GLU B N 1
ATOM 3768 C CA . GLU B 1 186 ? 3.01 -6.961 5.039 1 94 186 GLU B CA 1
ATOM 3769 C C . GLU B 1 186 ? 2.98 -7.016 6.566 1 94 186 GLU B C 1
ATOM 3771 O O . GLU B 1 186 ? 4.023 -6.91 7.215 1 94 186 GLU B O 1
ATOM 3776 N N . HIS B 1 187 ? 1.801 -7.219 7.09 1 92.88 187 HIS B N 1
ATOM 3777 C CA . HIS B 1 187 ? 1.64 -7.227 8.539 1 92.88 187 HIS B CA 1
ATOM 3778 C C . HIS B 1 187 ? 2.324 -8.438 9.164 1 92.88 187 HIS B C 1
ATOM 3780 O O . HIS B 1 187 ? 2.789 -8.375 10.305 1 92.88 187 HIS B O 1
ATOM 3786 N N . MET B 1 188 ? 2.396 -9.523 8.414 1 93.56 188 MET B N 1
ATOM 3787 C CA . MET B 1 188 ? 3.004 -10.75 8.922 1 93.56 188 MET B CA 1
ATOM 3788 C C . MET B 1 188 ? 4.496 -10.789 8.602 1 93.56 188 MET B C 1
ATOM 3790 O O . MET B 1 188 ? 5.168 -11.781 8.891 1 93.56 188 MET B O 1
ATOM 3794 N N . SER B 1 189 ? 5.012 -9.742 8.008 1 95.69 189 SER B N 1
ATOM 3795 C CA . SER B 1 189 ? 6.445 -9.562 7.809 1 95.69 189 SER B CA 1
ATOM 3796 C C . SER B 1 189 ? 7.07 -8.789 8.961 1 95.69 189 SER B C 1
ATOM 3798 O O . SER B 1 189 ? 6.402 -7.973 9.602 1 95.69 189 SER B O 1
ATOM 3800 N N . ASP B 1 190 ? 8.375 -9.117 9.234 1 96.25 190 ASP B N 1
ATOM 3801 C CA . ASP B 1 190 ? 9.078 -8.258 10.18 1 96.25 190 ASP B CA 1
ATOM 3802 C C . ASP B 1 190 ? 9.078 -6.805 9.703 1 96.25 190 ASP B C 1
ATOM 3804 O O . ASP B 1 190 ? 9.422 -6.523 8.555 1 96.25 190 ASP B O 1
ATOM 3808 N N . LEU B 1 191 ? 8.711 -5.953 10.594 1 93.44 191 LEU B N 1
ATOM 3809 C CA . LEU B 1 191 ? 8.633 -4.539 10.242 1 93.44 191 LEU B CA 1
ATOM 3810 C C . LEU B 1 191 ? 9.977 -4.02 9.758 1 93.44 191 LEU B C 1
ATOM 3812 O O . LEU B 1 191 ? 10.047 -3.254 8.797 1 93.44 191 LEU B O 1
ATOM 3816 N N . SER B 1 192 ? 11.031 -4.438 10.469 1 95.06 192 SER B N 1
ATOM 3817 C CA . SER B 1 192 ? 12.359 -3.969 10.078 1 95.06 192 SER B CA 1
ATOM 3818 C C . SER B 1 192 ? 12.703 -4.402 8.656 1 95.06 192 SER B C 1
ATOM 3820 O O . SER B 1 192 ? 13.32 -3.65 7.906 1 95.06 192 SER B O 1
ATOM 3822 N N . HIS B 1 193 ? 12.281 -5.605 8.273 1 96 193 HIS B N 1
ATOM 3823 C CA . HIS B 1 193 ? 12.508 -6.094 6.914 1 96 193 HIS B CA 1
ATOM 3824 C C . HIS B 1 193 ? 11.711 -5.277 5.898 1 96 193 HIS B C 1
ATOM 3826 O O . HIS B 1 193 ? 12.242 -4.891 4.855 1 96 193 HIS B O 1
ATOM 3832 N N . LEU B 1 194 ? 10.516 -4.98 6.246 1 94.69 194 LEU B N 1
ATOM 3833 C CA . LEU B 1 194 ? 9.633 -4.23 5.355 1 94.69 194 LEU B CA 1
ATOM 3834 C C . LEU B 1 194 ? 10.172 -2.818 5.133 1 94.69 194 LEU B C 1
ATOM 3836 O O . LEU B 1 194 ? 10.203 -2.336 3.998 1 94.69 194 LEU B O 1
ATOM 3840 N N . LEU B 1 195 ? 10.523 -2.18 6.176 1 92.38 195 LEU B N 1
ATOM 3841 C CA . LEU B 1 195 ? 11.031 -0.815 6.078 1 92.38 195 LEU B CA 1
ATOM 3842 C C . LEU B 1 195 ? 12.328 -0.771 5.277 1 92.38 195 LEU B C 1
ATOM 3844 O O . LEU B 1 195 ? 12.555 0.158 4.5 1 92.38 195 LEU B O 1
ATOM 3848 N N . TRP B 1 196 ? 13.203 -1.762 5.496 1 95.06 196 TRP B N 1
ATOM 3849 C CA . TRP B 1 196 ? 14.438 -1.833 4.727 1 95.06 196 TRP B CA 1
ATOM 3850 C C . TRP B 1 196 ? 14.148 -1.968 3.236 1 95.06 196 TRP B C 1
ATOM 3852 O O . TRP B 1 196 ? 14.742 -1.265 2.414 1 95.06 196 TRP B O 1
ATOM 3862 N N . LEU B 1 197 ? 13.242 -2.861 2.9 1 96.12 197 LEU B N 1
ATOM 3863 C CA . LEU B 1 197 ? 12.883 -3.076 1.503 1 96.12 197 LEU B CA 1
ATOM 3864 C C . LEU B 1 197 ? 12.273 -1.815 0.899 1 96.12 197 LEU B C 1
ATOM 3866 O O . LEU B 1 197 ? 12.594 -1.443 -0.231 1 96.12 197 LEU B O 1
ATOM 3870 N N . ASN B 1 198 ? 11.414 -1.239 1.646 1 91.88 198 ASN B N 1
ATOM 3871 C CA . ASN B 1 198 ? 10.773 -0.009 1.198 1 91.88 198 ASN B CA 1
ATOM 3872 C C . ASN B 1 198 ? 11.797 1.089 0.918 1 91.88 198 ASN B C 1
ATOM 3874 O O . ASN B 1 198 ? 11.633 1.867 -0.024 1 91.88 198 ASN B O 1
ATOM 3878 N N . THR B 1 199 ? 12.836 1.159 1.7 1 89.88 199 THR B N 1
ATOM 3879 C CA . THR B 1 199 ? 13.844 2.205 1.606 1 89.88 199 THR B CA 1
ATOM 3880 C C . THR B 1 199 ? 14.828 1.904 0.479 1 89.88 199 THR B C 1
ATOM 3882 O O . THR B 1 199 ? 15.273 2.814 -0.226 1 89.88 199 THR B O 1
ATOM 3885 N N . ASN B 1 200 ? 15.125 0.651 0.324 1 93.38 200 ASN B N 1
ATOM 3886 C CA . ASN B 1 200 ? 16.281 0.326 -0.493 1 93.38 200 ASN B CA 1
ATOM 3887 C C . ASN B 1 200 ? 15.883 -0.16 -1.881 1 93.38 200 ASN B C 1
ATOM 3889 O O . ASN B 1 200 ? 16.703 -0.229 -2.789 1 93.38 200 ASN B O 1
ATOM 3893 N N . THR B 1 201 ? 14.594 -0.471 -2.051 1 95.06 201 THR B N 1
ATOM 3894 C CA . THR B 1 201 ? 14.109 -0.934 -3.346 1 95.06 201 THR B CA 1
ATOM 3895 C C . THR B 1 201 ? 12.984 -0.038 -3.855 1 95.06 201 THR B C 1
ATOM 3897 O O . THR B 1 201 ? 12.57 0.897 -3.168 1 95.06 201 THR B O 1
ATOM 3900 N N . SER B 1 202 ? 12.664 -0.26 -5.133 1 94.12 202 SER B N 1
ATOM 3901 C CA . SER B 1 202 ? 11.375 0.233 -5.598 1 94.12 202 SER B CA 1
ATOM 3902 C C . SER B 1 202 ? 10.234 -0.664 -5.121 1 94.12 202 SER B C 1
ATOM 3904 O O . SER B 1 202 ? 9.891 -1.642 -5.789 1 94.12 202 SER B O 1
ATOM 3906 N N . TYR B 1 203 ? 9.797 -0.315 -3.965 1 94.44 203 TYR B N 1
ATOM 3907 C CA . TYR B 1 203 ? 8.703 -1.083 -3.369 1 94.44 203 TYR B CA 1
ATOM 3908 C C . TYR B 1 203 ? 7.352 -0.572 -3.852 1 94.44 203 TYR B C 1
ATOM 3910 O O . TYR B 1 203 ? 6.984 0.575 -3.584 1 94.44 203 TYR B O 1
ATOM 3918 N N . VAL B 1 204 ? 6.625 -1.433 -4.555 1 93.81 204 VAL B N 1
ATOM 3919 C CA . VAL B 1 204 ? 5.355 -1.046 -5.16 1 93.81 204 VAL B CA 1
ATOM 3920 C C . VAL B 1 204 ? 4.203 -1.726 -4.422 1 93.81 204 VAL B C 1
ATOM 3922 O O . VAL B 1 204 ? 4.102 -2.955 -4.418 1 93.81 204 VAL B O 1
ATOM 3925 N N . ARG B 1 205 ? 3.41 -0.876 -3.838 1 91 205 ARG B N 1
ATOM 3926 C CA . ARG B 1 205 ? 2.172 -1.349 -3.229 1 91 205 ARG B CA 1
ATOM 3927 C C . ARG B 1 205 ? 0.997 -1.2 -4.191 1 91 205 ARG B C 1
ATOM 3929 O O . ARG B 1 205 ? 0.547 -0.085 -4.465 1 91 205 ARG B O 1
ATOM 3936 N N . VAL B 1 206 ? 0.494 -2.34 -4.676 1 92.62 206 VAL B N 1
ATOM 3937 C CA . VAL B 1 206 ? -0.685 -2.299 -5.535 1 92.62 206 VAL B CA 1
ATOM 3938 C C . VAL B 1 206 ? -1.939 -2.561 -4.703 1 92.62 206 VAL B C 1
ATOM 3940 O O . VAL B 1 206 ? -1.853 -3.035 -3.57 1 92.62 206 VAL B O 1
ATOM 3943 N N . GLN B 1 207 ? -3.049 -2.176 -5.266 1 92.31 207 GLN B N 1
ATOM 3944 C CA . GLN B 1 207 ? -4.312 -2.379 -4.566 1 92.31 207 GLN B CA 1
ATOM 3945 C C . GLN B 1 207 ? -4.617 -3.865 -4.402 1 92.31 207 GLN B C 1
ATOM 3947 O O . GLN B 1 207 ? -4.094 -4.699 -5.145 1 92.31 207 GLN B O 1
ATOM 3952 N N . ASP B 1 208 ? -5.461 -4.164 -3.475 1 92.31 208 ASP B N 1
ATOM 3953 C CA . ASP B 1 208 ? -5.805 -5.523 -3.076 1 92.31 208 ASP B CA 1
ATOM 3954 C C . ASP B 1 208 ? -6.359 -6.32 -4.254 1 92.31 208 ASP B C 1
ATOM 3956 O O . ASP B 1 208 ? -7.266 -5.855 -4.949 1 92.31 208 ASP B O 1
ATOM 3960 N N . GLY B 1 209 ? -5.867 -7.473 -4.43 1 94.69 209 GLY B N 1
ATOM 3961 C CA . GLY B 1 209 ? -6.246 -8.312 -5.559 1 94.69 209 GLY B CA 1
ATOM 3962 C C . GLY B 1 209 ? -7.445 -9.188 -5.273 1 94.69 209 GLY B C 1
ATOM 3963 O O . GLY B 1 209 ? -7.895 -9.938 -6.145 1 94.69 209 GLY B O 1
ATOM 3964 N N . ASN B 1 210 ? -8.008 -9.109 -4.078 1 93.19 210 ASN B N 1
ATOM 3965 C CA . ASN B 1 210 ? -9.164 -9.93 -3.715 1 93.19 210 ASN B CA 1
ATOM 3966 C C . ASN B 1 210 ? -10.469 -9.305 -4.211 1 93.19 210 ASN B C 1
ATOM 3968 O O . ASN B 1 210 ? -11.516 -9.953 -4.199 1 93.19 210 ASN B O 1
ATOM 3972 N N . MET B 1 211 ? -10.383 -8.094 -4.59 1 87.38 211 MET B N 1
ATOM 3973 C CA . MET B 1 211 ? -11.594 -7.383 -4.977 1 87.38 211 MET B CA 1
ATOM 3974 C C . MET B 1 211 ? -11.375 -6.578 -6.254 1 87.38 211 MET B C 1
ATOM 3976 O O . MET B 1 211 ? -10.383 -5.863 -6.383 1 87.38 211 MET B O 1
ATOM 3980 N N . ALA B 1 212 ? -12.344 -6.66 -7.141 1 88.69 212 ALA B N 1
ATOM 3981 C CA . ALA B 1 212 ? -12.289 -5.883 -8.375 1 88.69 212 ALA B CA 1
ATOM 3982 C C . ALA B 1 212 ? -12.781 -4.457 -8.148 1 88.69 212 ALA B C 1
ATOM 3984 O O . ALA B 1 212 ? -13.406 -4.164 -7.125 1 88.69 212 ALA B O 1
ATOM 3985 N N . GLY B 1 213 ? -12.391 -3.629 -9.031 1 84.81 213 GLY B N 1
ATOM 3986 C CA . GLY B 1 213 ? -12.953 -2.291 -9.047 1 84.81 213 GLY B CA 1
ATOM 3987 C C . GLY B 1 213 ? -12.188 -1.304 -8.188 1 84.81 213 GLY B C 1
ATOM 3988 O O . GLY B 1 213 ? -12.641 -0.174 -7.98 1 84.81 213 GLY B O 1
ATOM 3989 N N . ASN B 1 214 ? -11.047 -1.725 -7.684 1 86.12 214 ASN B N 1
ATOM 3990 C CA . ASN B 1 214 ? -10.281 -0.829 -6.828 1 86.12 214 ASN B CA 1
ATOM 3991 C C . ASN B 1 214 ? -9 -0.357 -7.512 1 86.12 214 ASN B C 1
ATOM 3993 O O . ASN B 1 214 ? -8.148 0.277 -6.883 1 86.12 214 ASN B O 1
ATOM 3997 N N . GLY B 1 215 ? -8.789 -0.664 -8.727 1 85.06 215 GLY B N 1
ATOM 3998 C CA . GLY B 1 215 ? -7.605 -0.263 -9.477 1 85.06 215 GLY B CA 1
ATOM 3999 C C . GLY B 1 215 ? -6.68 -1.421 -9.789 1 85.06 215 GLY B C 1
ATOM 4000 O O . GLY B 1 215 ? -5.762 -1.284 -10.602 1 85.06 215 GLY B O 1
ATOM 4001 N N . SER B 1 216 ? -6.895 -2.576 -9.18 1 91.62 216 SER B N 1
ATOM 4002 C CA . SER B 1 216 ? -6.238 -3.84 -9.5 1 91.62 216 SER B CA 1
ATOM 4003 C C . SER B 1 216 ? -7.254 -4.91 -9.891 1 91.62 216 SER B C 1
ATOM 4005 O O . SER B 1 216 ? -8.43 -4.82 -9.516 1 91.62 216 SER B O 1
ATOM 4007 N N . PRO B 1 217 ? -6.762 -5.863 -10.664 1 94.25 217 PRO B N 1
ATOM 4008 C CA . PRO B 1 217 ? -7.707 -6.945 -10.945 1 94.25 217 PRO B CA 1
ATOM 4009 C C . PRO B 1 217 ? -8.117 -7.707 -9.688 1 94.25 217 PRO B C 1
ATOM 4011 O O . PRO B 1 217 ? -7.289 -7.938 -8.805 1 94.25 217 PRO B O 1
ATOM 4014 N N . GLY B 1 218 ? -9.438 -8.055 -9.648 1 95.62 218 GLY B N 1
ATOM 4015 C CA . GLY B 1 218 ? -9.938 -8.906 -8.578 1 95.62 218 GLY B CA 1
ATOM 4016 C C . GLY B 1 218 ? -9.992 -10.375 -8.953 1 95.62 218 GLY B C 1
ATOM 4017 O O . GLY B 1 218 ? -10.82 -10.789 -9.766 1 95.62 218 GLY B O 1
ATOM 4018 N N . TYR B 1 219 ? -9.148 -11.211 -8.258 1 97.94 219 TYR B N 1
ATOM 4019 C CA . TYR B 1 219 ? -9.008 -12.594 -8.703 1 97.94 219 TYR B CA 1
ATOM 4020 C C . TYR B 1 219 ? -9.562 -13.562 -7.664 1 97.94 219 TYR B C 1
ATOM 4022 O O . TYR B 1 219 ? -9.289 -14.766 -7.715 1 97.94 219 TYR B O 1
ATOM 4030 N N . ALA B 1 220 ? -10.359 -13.047 -6.703 1 97.44 220 ALA B N 1
ATOM 4031 C CA . ALA B 1 220 ? -11.109 -13.875 -5.762 1 97.44 220 ALA B CA 1
ATOM 4032 C C . ALA B 1 220 ? -12.609 -13.758 -6 1 97.44 220 ALA B C 1
ATOM 4034 O O . ALA B 1 220 ? -13.148 -12.648 -6.086 1 97.44 220 ALA B O 1
ATOM 4035 N N . SER B 1 221 ? -13.227 -14.938 -6.18 1 96.31 221 SER B N 1
ATOM 4036 C CA . SER B 1 221 ? -14.648 -14.938 -6.484 1 96.31 221 SER B CA 1
ATOM 4037 C C . SER B 1 221 ? -15.289 -16.281 -6.164 1 96.31 221 SER B C 1
ATOM 4039 O O . SER B 1 221 ? -14.633 -17.328 -6.258 1 96.31 221 SER B O 1
ATOM 4041 N N . GLN B 1 222 ? -16.578 -16.203 -5.844 1 96.19 222 GLN B N 1
ATOM 4042 C CA . GLN B 1 222 ? -17.344 -17.438 -5.652 1 96.19 222 GLN B CA 1
ATOM 4043 C C . GLN B 1 222 ? -17.75 -18.047 -6.988 1 96.19 222 GLN B C 1
ATOM 4045 O O . GLN B 1 222 ? -18.203 -19.188 -7.043 1 96.19 222 GLN B O 1
ATOM 4050 N N . ASP B 1 223 ? -17.531 -17.297 -7.988 1 95.94 223 ASP B N 1
ATOM 4051 C CA . ASP B 1 223 ? -17.906 -17.766 -9.32 1 95.94 223 ASP B CA 1
ATOM 4052 C C . ASP B 1 223 ? -16.984 -18.875 -9.805 1 95.94 223 ASP B C 1
ATOM 4054 O O . ASP B 1 223 ? -15.836 -18.609 -10.188 1 95.94 223 ASP B O 1
ATOM 4058 N N . GLY B 1 224 ? -17.516 -20.109 -9.938 1 96.88 224 GLY B N 1
ATOM 4059 C CA . GLY B 1 224 ? -16.719 -21.266 -10.344 1 96.88 224 GLY B CA 1
ATOM 4060 C C . GLY B 1 224 ? -17.031 -21.734 -11.75 1 96.88 224 GLY B C 1
ATOM 4061 O O . GLY B 1 224 ? -16.703 -22.859 -12.117 1 96.88 224 GLY B O 1
ATOM 4062 N N . ARG B 1 225 ? -17.562 -20.891 -12.578 1 95.88 225 ARG B N 1
ATOM 4063 C CA . ARG B 1 225 ? -18.078 -21.312 -13.875 1 95.88 225 ARG B CA 1
ATOM 4064 C C . ARG B 1 225 ? -16.969 -21.75 -14.812 1 95.88 225 ARG B C 1
ATOM 4066 O O . ARG B 1 225 ? -17.188 -22.531 -15.742 1 95.88 225 ARG B O 1
ATOM 4073 N N . ALA B 1 226 ? -15.758 -21.312 -14.578 1 97.12 226 ALA B N 1
ATOM 4074 C CA . ALA B 1 226 ? -14.641 -21.609 -15.469 1 97.12 226 ALA B CA 1
ATOM 4075 C C . ALA B 1 226 ? -14.117 -23.031 -15.227 1 97.12 226 ALA B C 1
ATOM 4077 O O . ALA B 1 226 ? -13.375 -23.578 -16.047 1 97.12 226 ALA B O 1
ATOM 4078 N N . TRP B 1 227 ? -14.477 -23.656 -14.148 1 97.75 227 TRP B N 1
ATOM 4079 C CA . TRP B 1 227 ? -13.859 -24.906 -13.719 1 97.75 227 TRP B CA 1
ATOM 4080 C C . TRP B 1 227 ? -14.039 -26 -14.773 1 97.75 227 TRP B C 1
ATOM 4082 O O . TRP B 1 227 ? -13.07 -26.656 -15.172 1 97.75 227 TRP B O 1
ATOM 4092 N N . PRO B 1 228 ? -15.273 -26.203 -15.289 1 96.75 228 PRO B N 1
ATOM 4093 C CA . PRO B 1 228 ? -15.438 -27.312 -16.234 1 96.75 228 PRO B CA 1
ATOM 4094 C C . PRO B 1 228 ? -14.523 -27.203 -17.453 1 96.75 228 PRO B C 1
ATOM 4096 O O . PRO B 1 228 ? -13.859 -28.172 -17.828 1 96.75 228 PRO B O 1
ATOM 4099 N N . GLN B 1 229 ? -14.398 -26.062 -18 1 96.44 229 GLN B N 1
ATOM 4100 C CA . GLN B 1 229 ? -13.562 -25.859 -19.188 1 96.44 229 GLN B CA 1
ATOM 4101 C C . GLN B 1 229 ? -12.078 -25.891 -18.812 1 96.44 229 GLN B C 1
ATOM 4103 O O . GLN B 1 229 ? -11.25 -26.391 -19.578 1 96.44 229 GLN B O 1
ATOM 4108 N N . LEU B 1 230 ? -11.789 -25.375 -17.703 1 96.81 230 LEU B N 1
ATOM 4109 C CA . LEU B 1 230 ? -10.406 -25.344 -17.25 1 96.81 230 LEU B CA 1
ATOM 4110 C C . LEU B 1 230 ? -9.859 -26.75 -17.016 1 96.81 230 LEU B C 1
ATOM 4112 O O . LEU B 1 230 ? -8.734 -27.047 -17.406 1 96.81 230 LEU B O 1
ATOM 4116 N N . LEU B 1 231 ? -10.703 -27.578 -16.438 1 97.38 231 LEU B N 1
ATOM 4117 C CA . LEU B 1 231 ? -10.273 -28.938 -16.078 1 97.38 231 LEU B CA 1
ATOM 4118 C C . LEU B 1 231 ? -10.125 -29.797 -17.328 1 97.38 231 LEU B C 1
ATOM 4120 O O . LEU B 1 231 ? -9.359 -30.766 -17.328 1 97.38 231 LEU B O 1
ATOM 4124 N N . GLU B 1 232 ? -10.766 -29.375 -18.406 1 96.31 232 GLU B N 1
ATOM 4125 C CA . GLU B 1 232 ? -10.703 -30.125 -19.656 1 96.31 232 GLU B CA 1
ATOM 4126 C C . GLU B 1 232 ? -9.719 -29.484 -20.641 1 96.31 232 GLU B C 1
ATOM 4128 O O . GLU B 1 232 ? -9.5 -30 -21.734 1 96.31 232 GLU B O 1
ATOM 4133 N N . HIS B 1 233 ? -9.141 -28.406 -20.219 1 96.56 233 HIS B N 1
ATOM 4134 C CA . HIS B 1 233 ? -8.211 -27.703 -21.094 1 96.56 233 HIS B CA 1
ATOM 4135 C C . HIS B 1 233 ? -7.012 -28.578 -21.438 1 96.56 233 HIS B C 1
ATOM 4137 O O . HIS B 1 233 ? -6.41 -29.188 -20.562 1 96.56 233 HIS B O 1
ATOM 4143 N N . SER B 1 234 ? -6.652 -28.641 -22.672 1 95.5 234 SER B N 1
ATOM 4144 C CA . SER B 1 234 ? -5.637 -29.562 -23.156 1 95.5 234 SER B CA 1
ATOM 4145 C C . SER B 1 234 ? -4.273 -29.266 -22.547 1 95.5 234 SER B C 1
ATOM 4147 O O . SER B 1 234 ? -3.521 -30.188 -22.203 1 95.5 234 SER B O 1
ATOM 4149 N N . GLU B 1 235 ? -3.949 -28.047 -22.344 1 95.69 235 GLU B N 1
ATOM 4150 C CA . GLU B 1 235 ? -2.627 -27.656 -21.859 1 95.69 235 GLU B CA 1
ATOM 4151 C C . GLU B 1 235 ? -2.658 -27.328 -20.375 1 95.69 235 GLU B C 1
ATOM 4153 O O . GLU B 1 235 ? -1.771 -27.75 -19.625 1 95.69 235 GLU B O 1
ATOM 4158 N N . LEU B 1 236 ? -3.684 -26.641 -19.938 1 97.94 236 LEU B N 1
ATOM 4159 C CA . LEU B 1 236 ? -3.723 -26.109 -18.578 1 97.94 236 LEU B CA 1
ATOM 4160 C C . LEU B 1 236 ? -4.473 -27.062 -17.656 1 97.94 236 LEU B C 1
ATOM 4162 O O . LEU B 1 236 ? -4.371 -26.938 -16.422 1 97.94 236 LEU B O 1
ATOM 4166 N N . GLY B 1 237 ? -5.18 -27.969 -18.141 1 98.19 237 GLY B N 1
ATOM 4167 C CA . GLY B 1 237 ? -6.039 -28.859 -17.375 1 98.19 237 GLY B CA 1
ATOM 4168 C C . GLY B 1 237 ? -5.316 -29.562 -16.25 1 98.19 237 GLY B C 1
ATOM 4169 O O . GLY B 1 237 ? -5.746 -29.5 -15.094 1 98.19 237 GLY B O 1
ATOM 4170 N N . PRO B 1 238 ? -4.266 -30.266 -16.594 1 98.31 238 PRO B N 1
ATOM 4171 C CA . PRO B 1 238 ? -3.543 -30.984 -15.539 1 98.31 238 PRO B CA 1
ATOM 4172 C C . PRO B 1 238 ? -3.107 -30.078 -14.398 1 98.31 238 PRO B C 1
ATOM 4174 O O . PRO B 1 238 ? -3.203 -30.453 -13.227 1 98.31 238 PRO B O 1
ATOM 4177 N N . LEU B 1 239 ? -2.654 -28.891 -14.703 1 98.69 239 LEU B N 1
ATOM 4178 C CA . LEU B 1 239 ? -2.195 -27.938 -13.711 1 98.69 239 LEU B CA 1
ATOM 4179 C C . LEU B 1 239 ? -3.344 -27.5 -12.805 1 98.69 239 LEU B C 1
ATOM 4181 O O . LEU B 1 239 ? -3.24 -27.578 -11.578 1 98.69 239 LEU B O 1
ATOM 4185 N N . TRP B 1 240 ? -4.43 -27.109 -13.336 1 98.75 240 TRP B N 1
ATOM 4186 C CA . TRP B 1 240 ? -5.551 -26.594 -12.562 1 98.75 240 TRP B CA 1
ATOM 4187 C C . TRP B 1 240 ? -6.281 -27.719 -11.844 1 98.75 240 TRP B C 1
ATOM 4189 O O . TRP B 1 240 ? -6.828 -27.516 -10.75 1 98.75 240 TRP B O 1
ATOM 4199 N N . THR B 1 241 ? -6.273 -28.922 -12.43 1 98.75 241 THR B N 1
ATOM 4200 C CA . THR B 1 241 ? -6.812 -30.078 -11.719 1 98.75 241 THR B CA 1
ATOM 4201 C C . THR B 1 241 ? -6.039 -30.328 -10.43 1 98.75 241 THR B C 1
ATOM 4203 O O . THR B 1 241 ? -6.641 -30.531 -9.367 1 98.75 241 THR B O 1
ATOM 4206 N N . LEU B 1 242 ? -4.77 -30.312 -10.57 1 98.62 242 LEU B N 1
ATOM 4207 C CA . LEU B 1 242 ? -3.928 -30.531 -9.398 1 98.62 242 LEU B CA 1
ATOM 4208 C C . LEU B 1 242 ? -4.148 -29.422 -8.367 1 98.62 242 LEU B C 1
ATOM 4210 O O . LEU B 1 242 ? -4.277 -29.703 -7.172 1 98.62 242 LEU B O 1
ATOM 4214 N N . ALA B 1 243 ? -4.168 -28.172 -8.766 1 98.56 243 ALA B N 1
ATOM 4215 C CA . ALA B 1 243 ? -4.41 -27.062 -7.863 1 98.56 243 ALA B CA 1
ATOM 4216 C C . ALA B 1 243 ? -5.742 -27.219 -7.137 1 98.56 243 ALA B C 1
ATOM 4218 O O . ALA B 1 243 ? -5.824 -27.016 -5.926 1 98.56 243 ALA B O 1
ATOM 4219 N N . LYS B 1 244 ? -6.734 -27.578 -7.879 1 98.25 244 LYS B N 1
ATOM 4220 C CA . LYS B 1 244 ? -8.062 -27.75 -7.293 1 98.25 244 LYS B CA 1
ATOM 4221 C C . LYS B 1 244 ? -8.047 -28.859 -6.242 1 98.25 244 LYS B C 1
ATOM 4223 O O . LYS B 1 244 ? -8.617 -28.703 -5.16 1 98.25 244 LYS B O 1
ATOM 4228 N N . GLN B 1 245 ? -7.473 -29.938 -6.57 1 98 245 GLN B N 1
ATOM 4229 C CA . GLN B 1 245 ? -7.41 -31.078 -5.652 1 98 245 GLN B CA 1
ATOM 4230 C C . GLN B 1 245 ? -6.719 -30.688 -4.348 1 98 245 GLN B C 1
ATOM 4232 O O . GLN B 1 245 ? -7.203 -31.016 -3.264 1 98 245 GLN B O 1
ATOM 4237 N N . ILE B 1 246 ? -5.629 -30.047 -4.48 1 97.62 246 ILE B N 1
ATOM 4238 C CA . ILE B 1 246 ? -4.859 -29.641 -3.311 1 97.62 246 ILE B CA 1
ATOM 4239 C C . ILE B 1 246 ? -5.672 -28.656 -2.475 1 97.62 246 ILE B C 1
ATOM 4241 O O . ILE B 1 246 ? -5.789 -28.812 -1.257 1 97.62 246 ILE B O 1
ATOM 4245 N N . ALA B 1 247 ? -6.238 -27.641 -3.088 1 97.31 247 ALA B N 1
ATOM 4246 C CA . ALA B 1 247 ? -7.023 -26.641 -2.381 1 97.31 247 ALA B CA 1
ATOM 4247 C C . ALA B 1 247 ? -8.219 -27.266 -1.671 1 97.31 247 ALA B C 1
ATOM 4249 O O . ALA B 1 247 ? -8.5 -26.953 -0.513 1 97.31 247 ALA B O 1
ATOM 4250 N N . ASP B 1 248 ? -8.883 -28.156 -2.365 1 96.38 248 ASP B N 1
ATOM 4251 C CA . ASP B 1 248 ? -10.047 -28.828 -1.788 1 96.38 248 ASP B CA 1
ATOM 4252 C C . ASP B 1 248 ? -9.664 -29.672 -0.581 1 96.38 248 ASP B C 1
ATOM 4254 O O . ASP B 1 248 ? -10.43 -29.781 0.378 1 96.38 248 ASP B O 1
ATOM 4258 N N . LYS B 1 249 ? -8.562 -30.25 -0.647 1 96.06 249 LYS B N 1
ATOM 4259 C CA . LYS B 1 249 ? -8.094 -31.141 0.408 1 96.06 249 LYS B CA 1
ATOM 4260 C C . LYS B 1 249 ? -7.699 -30.359 1.657 1 96.06 249 LYS B C 1
ATOM 4262 O O . LYS B 1 249 ? -8.016 -30.766 2.777 1 96.06 249 LYS B O 1
ATOM 4267 N N . TYR B 1 250 ? -7.082 -29.266 1.535 1 95.94 250 TYR B N 1
ATOM 4268 C CA . TYR B 1 250 ? -6.422 -28.641 2.672 1 95.94 250 TYR B CA 1
ATOM 4269 C C . TYR B 1 250 ? -7.223 -27.438 3.17 1 95.94 250 TYR B C 1
ATOM 4271 O O . TYR B 1 250 ? -7.105 -27.047 4.336 1 95.94 250 TYR B O 1
ATOM 4279 N N . ASN B 1 251 ? -8.031 -26.828 2.361 1 95.69 251 ASN B N 1
ATOM 4280 C CA . ASN B 1 251 ? -8.766 -25.625 2.736 1 95.69 251 ASN B CA 1
ATOM 4281 C C . ASN B 1 251 ? -9.641 -25.859 3.961 1 95.69 251 ASN B C 1
ATOM 4283 O O . ASN B 1 251 ? -9.664 -25.047 4.883 1 95.69 251 ASN B O 1
ATOM 4287 N N . PRO B 1 252 ? -10.336 -26.984 4.066 1 93.69 252 PRO B N 1
ATOM 4288 C CA . PRO B 1 252 ? -11.211 -27.188 5.223 1 93.69 252 PRO B CA 1
ATOM 4289 C C . PRO B 1 252 ? -10.438 -27.328 6.531 1 93.69 252 PRO B C 1
ATOM 4291 O O . PRO B 1 252 ? -11.023 -27.203 7.613 1 93.69 252 PRO B O 1
ATOM 4294 N N . LYS B 1 253 ? -9.188 -27.578 6.516 1 90.44 253 LYS B N 1
ATOM 4295 C CA . LYS B 1 253 ? -8.367 -27.844 7.699 1 90.44 253 LYS B CA 1
ATOM 4296 C C . LYS B 1 253 ? -7.531 -26.625 8.07 1 90.44 253 LYS B C 1
ATOM 4298 O O . LYS B 1 253 ? -6.828 -26.625 9.086 1 90.44 253 LYS B O 1
ATOM 4303 N N . ALA B 1 254 ? -7.602 -25.672 7.254 1 89.06 254 ALA B N 1
ATOM 4304 C CA . ALA B 1 254 ? -6.773 -24.484 7.465 1 89.06 254 ALA B CA 1
ATOM 4305 C C . ALA B 1 254 ? -7.293 -23.656 8.633 1 89.06 254 ALA B C 1
ATOM 4307 O O . ALA B 1 254 ? -8.484 -23.688 8.953 1 89.06 254 ALA B O 1
ATOM 4308 N N . ILE B 1 255 ? -6.391 -22.922 9.258 1 85.44 255 ILE B N 1
ATOM 4309 C CA . ILE B 1 255 ? -6.762 -22.031 10.344 1 85.44 255 ILE B CA 1
ATOM 4310 C C . ILE B 1 255 ? -7.691 -20.938 9.828 1 85.44 255 ILE B C 1
ATOM 4312 O O . ILE B 1 255 ? -8.578 -20.469 10.547 1 85.44 255 ILE B O 1
ATOM 4316 N N . TYR B 1 256 ? -7.414 -20.531 8.633 1 83.88 256 TYR B N 1
ATOM 4317 C CA . TYR B 1 256 ? -8.328 -19.656 7.902 1 83.88 256 TYR B CA 1
ATOM 4318 C C . TYR B 1 256 ? -8.898 -20.375 6.684 1 83.88 256 TYR B C 1
ATOM 4320 O O . TYR B 1 256 ? -8.18 -20.656 5.719 1 83.88 256 TYR B O 1
ATOM 4328 N N . VAL B 1 257 ? -10.195 -20.578 6.805 1 92.69 257 VAL B N 1
ATOM 4329 C CA . VAL B 1 257 ? -10.875 -21.203 5.672 1 92.69 257 VAL B CA 1
ATOM 4330 C C . VAL B 1 257 ? -11.219 -20.141 4.629 1 92.69 257 VAL B C 1
ATOM 4332 O O . VAL B 1 257 ? -11.984 -19.203 4.91 1 92.69 257 VAL B O 1
ATOM 4335 N N . ASN B 1 258 ? -10.664 -20.281 3.494 1 94.62 258 ASN B N 1
ATOM 4336 C CA . ASN B 1 258 ? -10.969 -19.406 2.365 1 94.62 258 ASN B CA 1
ATOM 4337 C C . ASN B 1 258 ? -12.367 -19.672 1.812 1 94.62 258 ASN B C 1
ATOM 4339 O O . ASN B 1 258 ? -12.609 -20.719 1.208 1 94.62 258 ASN B O 1
ATOM 4343 N N . HIS B 1 259 ? -13.203 -18.781 1.973 1 94.56 259 HIS B N 1
ATOM 4344 C CA . HIS B 1 259 ? -14.609 -19.016 1.662 1 94.56 259 HIS B CA 1
ATOM 4345 C C . HIS B 1 259 ? -14.844 -19.078 0.156 1 94.56 259 HIS B C 1
ATOM 4347 O O . HIS B 1 259 ? -15.734 -19.781 -0.312 1 94.56 259 HIS B O 1
ATOM 4353 N N . PHE B 1 260 ? -14.055 -18.406 -0.677 1 96.19 260 PHE B N 1
ATOM 4354 C CA . PHE B 1 260 ? -14.203 -18.484 -2.125 1 96.19 260 PHE B CA 1
ATOM 4355 C C . PHE B 1 260 ? -13.945 -19.906 -2.625 1 96.19 260 PHE B C 1
ATOM 4357 O O . PHE B 1 260 ? -14.703 -20.438 -3.438 1 96.19 260 PHE B O 1
ATOM 4364 N N . ILE B 1 261 ? -12.945 -20.422 -2.1 1 96.62 261 ILE B N 1
ATOM 4365 C CA . ILE B 1 261 ? -12.562 -21.781 -2.48 1 96.62 261 ILE B CA 1
ATOM 4366 C C . ILE B 1 261 ? -13.578 -22.781 -1.933 1 96.62 261 ILE B C 1
ATOM 4368 O O . ILE B 1 261 ? -14.016 -23.672 -2.65 1 96.62 261 ILE B O 1
ATOM 4372 N N . ARG B 1 262 ? -13.914 -22.578 -0.698 1 96.19 262 ARG B N 1
ATOM 4373 C CA . ARG B 1 262 ? -14.898 -23.453 -0.065 1 96.19 262 ARG B CA 1
ATOM 4374 C C . ARG B 1 262 ? -16.188 -23.5 -0.874 1 96.19 262 ARG B C 1
ATOM 4376 O O . ARG B 1 262 ? -16.812 -24.562 -1.007 1 96.19 262 ARG B O 1
ATOM 4383 N N . ASP B 1 263 ? -16.547 -22.422 -1.457 1 96.69 263 ASP B N 1
ATOM 4384 C CA . ASP B 1 263 ? -17.844 -22.297 -2.111 1 96.69 263 ASP B CA 1
ATOM 4385 C C . ASP B 1 263 ? -17.75 -22.641 -3.596 1 96.69 263 ASP B C 1
ATOM 4387 O O . ASP B 1 263 ? -18.703 -22.453 -4.344 1 96.69 263 ASP B O 1
ATOM 4391 N N . GLY B 1 264 ? -16.641 -23.078 -4 1 96.88 264 GLY B N 1
ATOM 4392 C CA . GLY B 1 264 ? -16.5 -23.625 -5.344 1 96.88 264 GLY B CA 1
ATOM 4393 C C . GLY B 1 264 ? -15.969 -22.609 -6.34 1 96.88 264 GLY B C 1
ATOM 4394 O O . GLY B 1 264 ? -15.984 -22.859 -7.551 1 96.88 264 GLY B O 1
ATOM 4395 N N . GLY B 1 265 ? -15.5 -21.453 -5.82 1 97.94 265 GLY B N 1
ATOM 4396 C CA . GLY B 1 265 ? -14.945 -20.422 -6.688 1 97.94 265 GLY B CA 1
ATOM 4397 C C . GLY B 1 265 ? -13.43 -20.484 -6.793 1 97.94 265 GLY B C 1
ATOM 4398 O O . GLY B 1 265 ? -12.852 -21.578 -6.836 1 97.94 265 GLY B O 1
ATOM 4399 N N . PHE B 1 266 ? -12.898 -19.312 -7.055 1 98.25 266 PHE B N 1
ATOM 4400 C CA . PHE B 1 266 ? -11.461 -19.156 -7.262 1 98.25 266 PHE B CA 1
ATOM 4401 C C . PHE B 1 266 ? -10.891 -18.109 -6.309 1 98.25 266 PHE B C 1
ATOM 4403 O O . PHE B 1 266 ? -11.578 -17.156 -5.941 1 98.25 266 PHE B O 1
ATOM 4410 N N . ASP B 1 267 ? -9.633 -18.359 -5.891 1 98.06 267 ASP B N 1
ATOM 4411 C CA . ASP B 1 267 ? -8.844 -17.297 -5.273 1 98.06 267 ASP B CA 1
ATOM 4412 C C . ASP B 1 267 ? -7.371 -17.406 -5.672 1 98.06 267 ASP B C 1
ATOM 4414 O O . ASP B 1 267 ? -6.652 -18.281 -5.18 1 98.06 267 ASP B O 1
ATOM 4418 N N . PHE B 1 268 ? -7.008 -16.578 -6.574 1 98.38 268 PHE B N 1
ATOM 4419 C CA . PHE B 1 268 ? -5.609 -16.453 -6.961 1 98.38 268 PHE B CA 1
ATOM 4420 C C . PHE B 1 268 ? -5.164 -15 -6.922 1 98.38 268 PHE B C 1
ATOM 4422 O O . PHE B 1 268 ? -4.473 -14.531 -7.828 1 98.38 268 PHE B O 1
ATOM 4429 N N . SER B 1 269 ? -5.57 -14.328 -5.848 1 97.25 269 SER B N 1
ATOM 4430 C CA . SER B 1 269 ? -5.371 -12.898 -5.668 1 97.25 269 SER B CA 1
ATOM 4431 C C . SER B 1 269 ? -3.895 -12.523 -5.742 1 97.25 269 SER B C 1
ATOM 4433 O O . SER B 1 269 ? -3.541 -11.453 -6.227 1 97.25 269 SER B O 1
ATOM 4435 N N . ASP B 1 270 ? -2.971 -13.414 -5.406 1 96.75 270 ASP B N 1
ATOM 4436 C CA . ASP B 1 270 ? -1.533 -13.156 -5.391 1 96.75 270 ASP B CA 1
ATOM 4437 C C . ASP B 1 270 ? -0.983 -13.031 -6.812 1 96.75 270 ASP B C 1
ATOM 4439 O O . ASP B 1 270 ? 0.174 -12.656 -7.004 1 96.75 270 ASP B O 1
ATOM 4443 N N . THR B 1 271 ? -1.801 -13.227 -7.777 1 98.06 271 THR B N 1
ATOM 4444 C CA . THR B 1 271 ? -1.405 -13.031 -9.172 1 98.06 271 THR B CA 1
ATOM 4445 C C . THR B 1 271 ? -1.474 -11.562 -9.555 1 98.06 271 THR B C 1
ATOM 4447 O O . THR B 1 271 ? -0.943 -11.156 -10.594 1 98.06 271 THR B O 1
ATOM 4450 N N . THR B 1 272 ? -2.055 -10.789 -8.695 1 96.94 272 THR B N 1
ATOM 4451 C CA . THR B 1 272 ? -2.209 -9.367 -8.992 1 96.94 272 THR B CA 1
ATOM 4452 C C . THR B 1 272 ? -0.848 -8.68 -9.086 1 96.94 272 THR B C 1
ATOM 4454 O O . THR B 1 272 ? -0.656 -7.777 -9.898 1 96.94 272 THR B O 1
ATOM 4457 N N . GLU B 1 273 ? 0.105 -9.109 -8.305 1 97.38 273 GLU B N 1
ATOM 4458 C CA . GLU B 1 273 ? 1.462 -8.586 -8.406 1 97.38 273 GLU B CA 1
ATOM 4459 C C . GLU B 1 273 ? 2.059 -8.844 -9.781 1 97.38 273 GLU B C 1
ATOM 4461 O O . GLU B 1 273 ? 2.686 -7.961 -10.375 1 97.38 273 GLU B O 1
ATOM 4466 N N . LEU B 1 274 ? 1.836 -10.023 -10.211 1 97.5 274 LEU B N 1
ATOM 4467 C CA . LEU B 1 274 ? 2.33 -10.375 -11.531 1 97.5 274 LEU B CA 1
ATOM 4468 C C . LEU B 1 274 ? 1.649 -9.531 -12.609 1 97.5 274 LEU B C 1
ATOM 4470 O O . LEU B 1 274 ? 2.289 -9.117 -13.578 1 97.5 274 LEU B O 1
ATOM 4474 N N . ALA B 1 275 ? 0.355 -9.344 -12.445 1 95.75 275 ALA B N 1
ATOM 4475 C CA . ALA B 1 275 ? -0.39 -8.523 -13.398 1 95.75 275 ALA B CA 1
ATOM 4476 C C . ALA B 1 275 ? 0.229 -7.133 -13.523 1 95.75 275 ALA B C 1
ATOM 4478 O O . ALA B 1 275 ? 0.365 -6.609 -14.633 1 95.75 275 ALA B O 1
ATOM 4479 N N . TYR B 1 276 ? 0.618 -6.605 -12.414 1 95.19 276 TYR B N 1
ATOM 4480 C CA . TYR B 1 276 ? 1.291 -5.312 -12.43 1 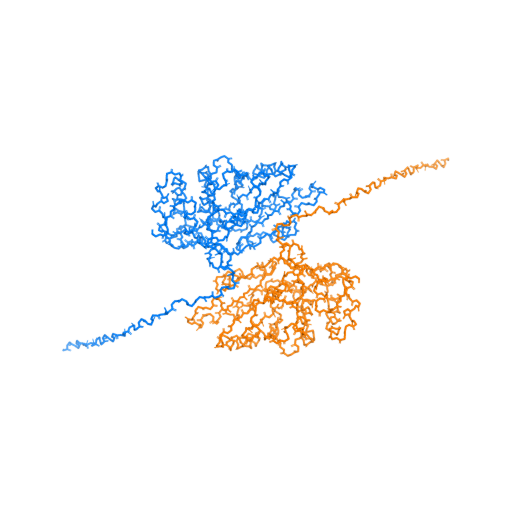95.19 276 TYR B CA 1
ATOM 4481 C C . TYR B 1 276 ? 2.627 -5.402 -13.156 1 95.19 276 TYR B C 1
ATOM 4483 O O . TYR B 1 276 ? 2.934 -4.566 -14.008 1 95.19 276 TYR B O 1
ATOM 4491 N N . ILE B 1 277 ? 3.395 -6.406 -12.875 1 96.56 277 ILE B N 1
ATOM 4492 C CA . ILE B 1 277 ? 4.75 -6.562 -13.391 1 96.56 277 ILE B CA 1
ATOM 4493 C C . ILE B 1 277 ? 4.707 -6.746 -14.906 1 96.56 277 ILE B C 1
ATOM 4495 O O . ILE B 1 277 ? 5.414 -6.051 -15.641 1 96.56 277 ILE B O 1
ATOM 4499 N N . LEU B 1 278 ? 3.82 -7.555 -15.289 1 95.31 278 LEU B N 1
ATOM 4500 C CA . LEU B 1 278 ? 3.816 -7.922 -16.703 1 95.31 278 LEU B CA 1
ATOM 4501 C C . LEU B 1 278 ? 2.846 -7.047 -17.484 1 95.31 278 LEU B C 1
ATOM 4503 O O . LEU B 1 278 ? 2.75 -7.164 -18.703 1 95.31 278 LEU B O 1
ATOM 4507 N N . GLY B 1 279 ? 2.078 -6.215 -16.859 1 92.25 279 GLY B N 1
ATOM 4508 C CA . GLY B 1 279 ? 1.361 -5.148 -17.547 1 92.25 279 GLY B CA 1
ATOM 4509 C C . GLY B 1 279 ? -0.054 -5.531 -17.922 1 92.25 279 GLY B C 1
ATOM 4510 O O . GLY B 1 279 ? -0.647 -4.914 -18.812 1 92.25 279 GLY B O 1
ATOM 4511 N N . PHE B 1 280 ? -0.605 -6.512 -17.312 1 92.62 280 PHE B N 1
ATOM 4512 C CA . PHE B 1 280 ? -1.988 -6.848 -17.641 1 92.62 280 PHE B CA 1
ATOM 4513 C C . PHE B 1 280 ? -2.908 -6.516 -16.469 1 92.62 280 PHE B C 1
ATOM 4515 O O . PHE B 1 280 ? -3.902 -7.203 -16.234 1 92.62 280 PHE B O 1
ATOM 4522 N N . ASP B 1 281 ? -2.535 -5.523 -15.68 1 91.5 281 ASP B N 1
ATOM 4523 C CA . ASP B 1 281 ? -3.238 -5.105 -14.477 1 91.5 281 ASP B CA 1
ATOM 4524 C C . ASP B 1 281 ? -4.477 -4.285 -14.812 1 91.5 281 ASP B C 1
ATOM 4526 O O . ASP B 1 281 ? -5.16 -3.779 -13.922 1 91.5 281 ASP B O 1
ATOM 4530 N N . GLY B 1 282 ? -4.832 -4.176 -16.109 1 88.75 282 GLY B N 1
ATOM 4531 C CA . GLY B 1 282 ? -6.059 -3.514 -16.531 1 88.75 282 GLY B CA 1
ATOM 4532 C C . GLY B 1 282 ? -7.266 -4.434 -16.531 1 88.75 282 GLY B C 1
ATOM 4533 O O . GLY B 1 282 ? -8.391 -3.984 -16.75 1 88.75 282 GLY B O 1
ATOM 4534 N N . MET B 1 283 ? -7.051 -5.68 -16.281 1 91.75 283 MET B N 1
ATOM 4535 C CA . MET B 1 283 ? -8.156 -6.633 -16.188 1 91.75 283 MET B CA 1
ATOM 4536 C C . MET B 1 283 ? -9.078 -6.289 -15.016 1 91.75 283 MET B C 1
ATOM 4538 O O . MET B 1 283 ? -8.648 -5.668 -14.047 1 91.75 283 MET B O 1
ATOM 4542 N N . TYR B 1 284 ? -10.297 -6.738 -15.234 1 92.19 284 TYR B N 1
ATOM 4543 C CA . TYR B 1 284 ? -11.25 -6.449 -14.164 1 92.19 284 TYR B CA 1
ATOM 4544 C C . TYR B 1 284 ? -11.242 -7.555 -13.109 1 92.19 284 TYR B C 1
ATOM 4546 O O . TYR B 1 284 ? -11.117 -7.281 -11.914 1 92.19 284 TYR B O 1
ATOM 4554 N N . ASP B 1 285 ? -11.461 -8.828 -13.633 1 94.31 285 ASP B N 1
ATOM 4555 C CA . ASP B 1 285 ? -11.602 -9.898 -12.656 1 94.31 285 ASP B CA 1
ATOM 4556 C C . ASP B 1 285 ? -11.07 -11.219 -13.211 1 94.31 285 ASP B C 1
ATOM 4558 O O . ASP B 1 285 ? -10.352 -11.234 -14.211 1 94.31 285 ASP B O 1
ATOM 4562 N N . GLN B 1 286 ? -11.391 -12.352 -12.469 1 96.12 286 GLN B N 1
ATOM 4563 C CA . GLN B 1 286 ? -10.898 -13.68 -12.828 1 96.12 286 GLN B CA 1
ATOM 4564 C C . GLN B 1 286 ? -11.469 -14.125 -14.172 1 96.12 286 GLN B C 1
ATOM 4566 O O . GLN B 1 286 ? -10.82 -14.883 -14.898 1 96.12 286 GLN B O 1
ATOM 4571 N N . ASN B 1 287 ? -12.641 -13.656 -14.531 1 94.69 287 ASN B N 1
ATOM 4572 C CA . ASN B 1 287 ? -13.203 -14.031 -15.828 1 94.69 287 ASN B CA 1
ATOM 4573 C C . ASN B 1 287 ? -12.375 -13.477 -16.984 1 94.69 287 ASN B C 1
ATOM 4575 O O . ASN B 1 287 ? -12.133 -14.172 -17.969 1 94.69 287 ASN B O 1
ATOM 4579 N N . ASP B 1 288 ? -11.922 -12.234 -16.859 1 93.88 288 ASP B N 1
ATOM 4580 C CA . ASP B 1 288 ? -11.008 -11.672 -17.859 1 93.88 288 ASP B CA 1
ATOM 4581 C C . ASP B 1 288 ? -9.719 -12.477 -17.938 1 93.88 288 ASP B C 1
ATOM 4583 O O . ASP B 1 288 ? -9.195 -12.711 -19.031 1 93.88 288 ASP B O 1
ATOM 4587 N N . PHE B 1 289 ? -9.273 -12.875 -16.828 1 96.12 289 PHE B N 1
ATOM 4588 C CA . PHE B 1 289 ? -8.039 -13.656 -16.766 1 96.12 289 PHE B CA 1
ATOM 4589 C C . PHE B 1 289 ? -8.188 -14.953 -17.547 1 96.12 289 PHE B C 1
ATOM 4591 O O . PHE B 1 289 ? -7.359 -15.258 -18.406 1 96.12 289 PHE B O 1
ATOM 4598 N N . PHE B 1 290 ? -9.242 -15.703 -17.25 1 96.44 290 PHE B N 1
ATOM 4599 C CA . PHE B 1 290 ? -9.422 -17 -17.891 1 96.44 290 PHE B CA 1
ATOM 4600 C C . PHE B 1 290 ? -9.719 -16.844 -19.375 1 96.44 290 PHE B C 1
ATOM 4602 O O . PHE B 1 290 ? -9.32 -17.688 -20.188 1 96.44 290 PHE B O 1
ATOM 4609 N N . GLN B 1 291 ? -10.383 -15.812 -19.672 1 93.88 291 GLN B N 1
ATOM 4610 C CA . GLN B 1 291 ? -10.586 -15.555 -21.094 1 93.88 291 GLN B CA 1
ATOM 4611 C C . GLN B 1 291 ? -9.258 -15.328 -21.812 1 93.88 291 GLN B C 1
ATOM 4613 O O . GLN B 1 291 ? -9.031 -15.867 -22.906 1 93.88 291 GLN B O 1
ATOM 4618 N N . CYS B 1 292 ? -8.406 -14.633 -21.188 1 93.12 292 CYS B N 1
ATOM 4619 C CA . CYS B 1 292 ? -7.16 -14.211 -21.828 1 93.12 292 CYS B CA 1
ATOM 4620 C C . CYS B 1 292 ? -6.141 -15.344 -21.828 1 93.12 292 CYS B C 1
ATOM 4622 O O . CYS B 1 292 ? -5.426 -15.539 -22.812 1 93.12 292 CYS B O 1
ATOM 4624 N N . PHE B 1 293 ? -6.098 -16.078 -20.781 1 95.12 293 PHE B N 1
ATOM 4625 C CA . PHE B 1 293 ? -4.961 -16.984 -20.641 1 95.12 293 PHE B CA 1
ATOM 4626 C C . PHE B 1 293 ? -5.398 -18.422 -20.828 1 95.12 293 PHE B C 1
ATOM 4628 O O . PHE B 1 293 ? -4.559 -19.312 -20.969 1 95.12 293 PHE B O 1
ATOM 4635 N N . ALA B 1 294 ? -6.727 -18.625 -20.906 1 94.06 294 ALA B N 1
ATOM 4636 C CA . ALA B 1 294 ? -7.207 -20 -21.094 1 94.06 294 ALA B CA 1
ATOM 4637 C C . ALA B 1 294 ? -8.219 -20.062 -22.234 1 94.06 294 ALA B C 1
ATOM 4639 O O . ALA B 1 294 ? -8.648 -21.156 -22.609 1 94.06 294 ALA B O 1
ATOM 4640 N N . GLY B 1 295 ? -8.609 -18.953 -22.781 1 91.75 295 GLY B N 1
ATOM 4641 C CA . GLY B 1 295 ? -9.57 -18.938 -23.875 1 91.75 295 GLY B CA 1
ATOM 4642 C C . GLY B 1 295 ? -10.977 -19.328 -23.438 1 91.75 295 GLY B C 1
ATOM 4643 O O . GLY B 1 295 ? -11.766 -19.812 -24.234 1 91.75 295 GLY B O 1
ATOM 4644 N N . ILE B 1 296 ? -11.164 -19.156 -22.156 1 90.75 296 ILE B N 1
ATOM 4645 C CA . ILE B 1 296 ? -12.461 -19.531 -21.609 1 90.75 296 ILE B CA 1
ATOM 4646 C C . ILE B 1 296 ? -13.43 -18.344 -21.719 1 90.75 296 ILE B C 1
ATOM 4648 O O . ILE B 1 296 ? -13.109 -17.234 -21.281 1 90.75 296 ILE B O 1
ATOM 4652 N N . SER B 1 297 ? -14.555 -18.516 -22.312 1 79.19 297 SER B N 1
ATOM 4653 C CA . SER B 1 297 ? -15.539 -17.453 -22.531 1 79.19 297 SER B CA 1
ATOM 4654 C C . SER B 1 297 ? -16.266 -17.109 -21.234 1 79.19 297 SER B C 1
ATOM 4656 O O . SER B 1 297 ? -16.453 -17.953 -20.359 1 79.19 297 SER B O 1
ATOM 4658 N N . LYS B 1 298 ? -16.656 -15.836 -21.062 1 74 298 LYS B N 1
ATOM 4659 C CA . LYS B 1 298 ? -17.359 -15.32 -19.891 1 74 298 LYS B CA 1
ATOM 4660 C C . LYS B 1 298 ? -18.812 -15.797 -19.875 1 74 298 LYS B C 1
ATOM 4662 O O . LYS B 1 298 ? -19.469 -15.758 -18.828 1 74 298 LYS B O 1
ATOM 4667 N N . ASN B 1 299 ? -19.391 -16.203 -20.969 1 63.75 299 ASN B N 1
ATOM 4668 C CA . ASN B 1 299 ? -20.797 -16.547 -21.141 1 63.75 299 ASN B CA 1
ATOM 4669 C C . ASN B 1 299 ? -21.031 -18.031 -20.953 1 63.75 299 ASN B C 1
ATOM 4671 O O . ASN B 1 299 ? -20.234 -18.859 -21.406 1 63.75 299 ASN B O 1
#